Protein AF-0000000084328846 (afdb_homodimer)

InterPro domains:
  IPR002818 DJ-1/PfpI [PF01965] (3-171)
  IPR006287 Protein/nucleic acid deglycase DJ-1 [TIGR01383] (4-183)
  IPR029062 Class I glutamine amidotransferase-like [G3DSA:3.40.50.880] (1-189)
  IPR029062 Class I glutamine amidotransferase-like [SSF52317] (1-191)
  IPR050325 Protein/nucleic acid deglycase [PTHR48094] (2-183)

Foldseek 3Di:
DAEEEEEWEAQFAVLLRCLLQVLCVLLVYHYFYAYQYAPVDDVDQFHQYNVGDTHGGRYHDDLVQRACVNHQEYEFTDGPVTLVRQLQDVSNLVRVVRCVVVQGAYEYEASVCVSCVSSPHQAEEEEHAPVCCVVPVVRYVYDQPQWDDDRRYIYGYDSVSSNVSSLVVSCVRPNPVSSVVSPVVVDDDPPPPD/DAEEEEEWEAQFAVLLRCLLQVLCVLLVYHYFYAYQYDPVDDDDAFHQYNVGDTHGGRYHDDLVQRACVNHQEYEFTDGPVTLVRQLQDVSNLVRVVRCVVVQGAYEYEASVCVSCVSSPHQAEEEEHAPVCCVVPVVRYVYDQPQWDDDRRYIYGYDSVSSNVSSLVVSCVRPNPVSSVVSPVVVDDDPPPPD

Nearest PDB structures (foldseek):
  4ge3-assembly2_D  TM=9.129E-01  e=8.705E-23  Schizosaccharomyces pombe
  4qyt-assembly2_D  TM=9.129E-01  e=1.349E-22  Schizosaccharomyces pombe
  4ge0-assembly2_D  TM=9.080E-01  e=1.436E-22  Schizosaccharomyces pombe
  3sf8-assembly1_A  TM=9.195E-01  e=6.865E-22  Homo sapiens
  3cne-assembly2_C  TM=8.452E-01  e=3.252E-12  Bacteroides thetaiotaomicron VPI-5482

Structure (mmCIF, N/CA/C/O backbone):
data_AF-0000000084328846-model_v1
#
loop_
_entity.id
_entity.type
_entity.pdbx_description
1 polymer 'D-lactate dehydratase'
#
loop_
_atom_site.group_PDB
_atom_site.id
_atom_site.type_symbol
_atom_site.label_atom_id
_atom_site.label_alt_id
_atom_site.label_comp_id
_atom_site.label_asym_id
_atom_site.label_entity_id
_atom_site.label_seq_id
_atom_site.pdbx_PDB_ins_code
_atom_site.Cartn_x
_atom_site.Cartn_y
_atom_site.Cartn_z
_atom_site.occupancy
_atom_site.B_iso_or_equiv
_atom_site.auth_seq_id
_atom_site.auth_comp_id
_atom_site.auth_asym_id
_atom_site.auth_atom_id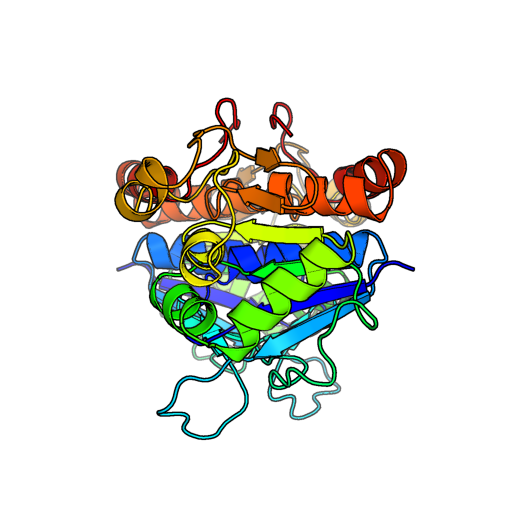
_atom_site.pdbx_PDB_model_num
ATOM 1 N N . MET A 1 1 ? 21.266 11.555 5.434 1 88.69 1 MET A N 1
ATOM 2 C CA . MET A 1 1 ? 20.141 11.07 4.641 1 88.69 1 MET A CA 1
ATOM 3 C C . MET A 1 1 ? 18.828 11.539 5.234 1 88.69 1 MET A C 1
ATOM 5 O O . MET A 1 1 ? 18.688 11.664 6.453 1 88.69 1 MET A O 1
ATOM 9 N N . PRO A 1 2 ? 17.859 11.992 4.453 1 97.94 2 PRO A N 1
ATOM 10 C CA . PRO A 1 2 ? 16.609 12.508 5.016 1 97.94 2 PRO A CA 1
ATOM 11 C C . PRO A 1 2 ? 15.867 11.461 5.844 1 97.94 2 PRO A C 1
ATOM 13 O O . PRO A 1 2 ? 16.094 10.266 5.688 1 97.94 2 PRO A O 1
ATOM 16 N N . SER A 1 3 ? 15.141 11.93 6.785 1 98.75 3 SER A N 1
ATOM 17 C CA . SER A 1 3 ? 14.383 11.055 7.672 1 98.75 3 SER A CA 1
ATOM 18 C C . SER A 1 3 ? 12.914 11.461 7.734 1 98.75 3 SER A C 1
ATOM 20 O O . SER A 1 3 ? 12.586 12.641 7.586 1 98.75 3 SER A O 1
ATOM 22 N N . ALA A 1 4 ? 12.078 10.445 7.891 1 98.88 4 ALA A N 1
ATOM 23 C CA . ALA A 1 4 ? 10.633 10.672 7.898 1 98.88 4 ALA A CA 1
ATOM 24 C C . ALA A 1 4 ? 9.984 9.992 9.102 1 98.88 4 ALA A C 1
ATOM 26 O O . ALA A 1 4 ? 10.336 8.875 9.461 1 98.88 4 ALA A O 1
ATOM 27 N N . LEU A 1 5 ? 9.148 10.688 9.773 1 98.88 5 LEU A N 1
ATOM 28 C CA . LEU A 1 5 ? 8.227 10.125 10.75 1 98.88 5 LEU A CA 1
ATOM 29 C C . LEU A 1 5 ? 6.828 9.984 10.164 1 98.88 5 LEU A C 1
ATOM 31 O O . LEU A 1 5 ? 6.246 10.969 9.695 1 98.88 5 LEU A O 1
ATOM 35 N N . ILE A 1 6 ? 6.324 8.812 10.078 1 98.88 6 ILE A N 1
ATOM 36 C CA . ILE A 1 6 ? 4.98 8.555 9.57 1 98.88 6 ILE A CA 1
ATOM 37 C C . ILE A 1 6 ? 4.082 8.086 10.711 1 98.88 6 ILE A C 1
ATOM 39 O O . ILE A 1 6 ? 4.336 7.043 11.32 1 98.88 6 ILE A O 1
ATOM 43 N N . LEU A 1 7 ? 3.051 8.844 11.031 1 98.44 7 LEU A N 1
ATOM 44 C CA . LEU A 1 7 ? 2.148 8.5 12.125 1 98.44 7 LEU A CA 1
ATOM 45 C C . LEU A 1 7 ? 1.168 7.414 11.703 1 98.44 7 LEU A C 1
ATOM 47 O O . LEU A 1 7 ? 0.847 7.293 10.516 1 98.44 7 LEU A O 1
ATOM 51 N N . ILE A 1 8 ? 0.746 6.641 12.641 1 97.62 8 ILE A N 1
ATOM 52 C CA . ILE A 1 8 ? -0.232 5.582 12.414 1 97.62 8 ILE A CA 1
ATOM 53 C C . ILE A 1 8 ? -1.095 5.406 13.664 1 97.62 8 ILE A C 1
ATOM 55 O O . ILE A 1 8 ? -0.62 5.59 14.789 1 97.62 8 ILE A O 1
ATOM 59 N N . ALA A 1 9 ? -2.332 5.152 13.477 1 95.69 9 ALA A N 1
ATOM 60 C CA . ALA A 1 9 ? -3.312 4.871 14.523 1 95.69 9 ALA A CA 1
ATOM 61 C C . ALA A 1 9 ? -4.293 3.791 14.078 1 95.69 9 ALA A C 1
ATOM 63 O O . ALA A 1 9 ? -4.301 3.391 12.914 1 95.69 9 ALA A O 1
ATOM 64 N N . ASP A 1 10 ? -5.027 3.27 15.047 1 94 10 ASP A N 1
ATOM 65 C CA . ASP A 1 10 ? -6.137 2.41 14.641 1 94 10 ASP A CA 1
ATOM 66 C C . ASP A 1 10 ? -7.07 3.137 13.68 1 94 10 ASP A C 1
ATOM 68 O O . ASP A 1 10 ? -7.449 4.285 13.914 1 94 10 ASP A O 1
ATOM 72 N N . GLY A 1 11 ? -7.348 2.479 12.555 1 96.25 11 GLY A N 1
ATOM 73 C CA . GLY A 1 11 ? -8.242 3.076 11.578 1 96.25 11 GLY A CA 1
ATOM 74 C C . GLY A 1 11 ? -7.516 3.822 10.477 1 96.25 11 GLY A C 1
ATOM 75 O O . GLY A 1 11 ? -8.148 4.371 9.57 1 96.25 11 GLY A O 1
ATOM 76 N N . THR A 1 12 ? -6.184 3.814 10.531 1 97.62 12 THR A N 1
ATOM 77 C CA . THR A 1 12 ? -5.391 4.426 9.477 1 97.62 12 THR A CA 1
ATOM 78 C C . THR A 1 12 ? -5.59 3.689 8.156 1 97.62 12 THR A C 1
ATOM 80 O O . THR A 1 12 ? -5.727 2.463 8.133 1 97.62 12 THR A O 1
ATOM 83 N N . GLU A 1 13 ? -5.723 4.488 7.078 1 98.5 13 GLU A N 1
ATOM 84 C CA . GLU A 1 13 ? -5.711 3.902 5.742 1 98.5 13 GLU A CA 1
ATOM 85 C C . GLU A 1 13 ? -4.383 3.199 5.461 1 98.5 13 GLU A C 1
ATOM 87 O O . GLU A 1 13 ? -3.367 3.854 5.227 1 98.5 13 GLU A O 1
ATOM 92 N N . GLU A 1 14 ? -4.391 1.876 5.363 1 97.31 14 GLU A N 1
ATOM 93 C CA . GLU A 1 14 ? -3.174 1.068 5.328 1 97.31 14 GLU A CA 1
ATOM 94 C C . GLU A 1 14 ? -2.334 1.386 4.098 1 97.31 14 GLU A C 1
ATOM 96 O O . GLU A 1 14 ? -1.109 1.503 4.188 1 97.31 14 GLU A O 1
ATOM 101 N N . MET A 1 15 ? -3.023 1.512 2.932 1 98.5 15 MET A N 1
ATOM 102 C CA . MET A 1 15 ? -2.217 1.641 1.723 1 98.5 15 MET A CA 1
ATOM 103 C C . MET A 1 15 ? -1.622 3.041 1.611 1 98.5 15 MET A C 1
ATOM 105 O O . MET A 1 15 ? -0.573 3.227 0.994 1 98.5 15 MET A O 1
ATOM 109 N N . GLU A 1 16 ? -2.266 4.055 2.225 1 98.88 16 GLU A N 1
ATOM 110 C CA . GLU A 1 16 ? -1.648 5.375 2.281 1 98.88 16 GLU A CA 1
ATOM 111 C C . GLU A 1 16 ? -0.386 5.359 3.139 1 98.88 16 GLU A C 1
ATOM 113 O O . GLU A 1 16 ? 0.629 5.953 2.77 1 98.88 16 GLU A O 1
ATOM 118 N N . PHE A 1 17 ? -0.488 4.672 4.258 1 98.81 17 PHE A N 1
ATOM 119 C CA . PHE A 1 17 ? 0.657 4.496 5.145 1 98.81 17 PHE A CA 1
ATOM 120 C C . PHE A 1 17 ? 1.763 3.709 4.449 1 98.81 17 PHE A C 1
ATOM 122 O O . PHE A 1 17 ? 2.904 4.168 4.375 1 98.81 17 PHE A O 1
ATOM 129 N N . THR A 1 18 ? 1.507 2.566 3.879 1 98.88 18 THR A N 1
ATOM 130 C CA . THR A 1 18 ? 2.5 1.636 3.355 1 98.88 18 THR A CA 1
ATOM 131 C C . THR A 1 18 ? 3.131 2.18 2.078 1 98.88 18 THR A C 1
ATOM 133 O O . THR A 1 18 ? 4.344 2.078 1.885 1 98.88 18 THR A O 1
ATOM 136 N N . ILE A 1 19 ? 2.311 2.752 1.147 1 98.88 19 ILE A N 1
ATOM 137 C CA . ILE A 1 19 ? 2.836 3.289 -0.102 1 98.88 19 ILE A CA 1
ATOM 138 C C . ILE A 1 19 ? 3.818 4.418 0.196 1 98.88 19 ILE A C 1
ATOM 140 O O . ILE A 1 19 ? 4.902 4.477 -0.388 1 98.88 19 ILE A O 1
ATOM 144 N N . THR A 1 20 ? 3.436 5.289 1.133 1 98.94 20 THR A N 1
ATOM 145 C CA . THR A 1 20 ? 4.305 6.406 1.479 1 98.94 20 THR A CA 1
ATOM 146 C C . THR A 1 20 ? 5.594 5.906 2.129 1 98.94 20 THR A C 1
ATOM 148 O O . THR A 1 20 ? 6.691 6.266 1.694 1 98.94 20 THR A O 1
ATOM 151 N N . TYR A 1 21 ? 5.453 5.043 3.123 1 98.88 21 TYR A N 1
ATOM 152 C CA . TYR A 1 21 ? 6.594 4.484 3.846 1 98.88 21 TYR A CA 1
ATOM 153 C C . TYR A 1 21 ? 7.543 3.764 2.896 1 98.88 21 TYR A C 1
ATOM 155 O O . TYR A 1 21 ? 8.742 4.059 2.863 1 98.88 21 TYR A O 1
ATOM 163 N N . ASP A 1 22 ? 7.031 2.875 2.09 1 98.62 22 ASP A N 1
ATOM 164 C CA . ASP A 1 22 ? 7.805 2.057 1.16 1 98.62 22 ASP A CA 1
ATOM 165 C C . ASP A 1 22 ? 8.547 2.928 0.15 1 98.62 22 ASP A C 1
ATOM 167 O O . ASP A 1 22 ? 9.734 2.705 -0.117 1 98.62 22 ASP A O 1
ATOM 171 N N . THR A 1 23 ? 7.82 3.871 -0.402 1 98.88 23 THR A N 1
ATOM 172 C CA . THR A 1 23 ? 8.398 4.719 -1.438 1 98.88 23 THR A CA 1
ATOM 173 C C . THR A 1 23 ? 9.547 5.555 -0.873 1 98.88 23 THR A C 1
ATOM 175 O O . THR A 1 23 ? 10.594 5.695 -1.51 1 98.88 23 THR A O 1
ATOM 178 N N . LEU A 1 24 ? 9.352 6.113 0.331 1 98.88 24 LEU A N 1
ATOM 179 C CA . LEU A 1 24 ? 10.406 6.891 0.972 1 98.88 24 LEU A CA 1
ATOM 180 C C . LEU A 1 24 ? 11.625 6.023 1.265 1 98.88 24 LEU A C 1
ATOM 182 O O . LEU A 1 24 ? 12.766 6.441 1.032 1 98.88 24 LEU A O 1
ATOM 186 N N . VAL A 1 25 ? 11.43 4.789 1.716 1 98.81 25 VAL A N 1
ATOM 187 C CA . VAL A 1 25 ? 12.531 3.867 2 1 98.81 25 VAL A CA 1
ATOM 188 C C . VAL A 1 25 ? 13.297 3.568 0.717 1 98.81 25 VAL A C 1
ATOM 190 O O . VAL A 1 25 ? 14.531 3.512 0.723 1 98.81 25 VAL A O 1
ATOM 193 N N . ARG A 1 26 ? 12.594 3.359 -0.404 1 98.5 26 ARG A N 1
ATOM 194 C CA . ARG A 1 26 ? 13.234 3.104 -1.689 1 98.5 26 ARG A CA 1
ATOM 195 C C . ARG A 1 26 ? 14.164 4.254 -2.08 1 98.5 26 ARG A C 1
ATOM 197 O O . ARG A 1 26 ? 15.156 4.047 -2.775 1 98.5 26 ARG A O 1
ATOM 204 N N . ALA A 1 27 ? 13.82 5.465 -1.6 1 98.69 27 ALA A N 1
ATOM 205 C CA . ALA A 1 27 ? 14.602 6.656 -1.937 1 98.69 27 ALA A CA 1
ATOM 206 C C . ALA A 1 27 ? 15.766 6.84 -0.969 1 98.69 27 ALA A C 1
ATOM 208 O O . ALA A 1 27 ? 16.516 7.816 -1.064 1 98.69 27 ALA A O 1
ATOM 209 N N . GLY A 1 28 ? 15.938 5.902 -0.001 1 98.44 28 GLY A N 1
ATOM 210 C CA . GLY A 1 28 ? 17.016 5.992 0.966 1 98.44 28 GLY A CA 1
ATOM 211 C C . GLY A 1 28 ? 16.672 6.832 2.178 1 98.44 28 GLY A C 1
ATOM 212 O O . GLY A 1 28 ? 17.547 7.168 2.982 1 98.44 28 GLY A O 1
ATOM 213 N N . VAL A 1 29 ? 15.414 7.273 2.287 1 98.81 29 VAL A N 1
ATOM 214 C CA . VAL A 1 29 ? 14.961 8.031 3.449 1 98.81 29 VAL A CA 1
ATOM 215 C C . VAL A 1 29 ? 14.812 7.098 4.648 1 98.81 29 VAL A C 1
ATOM 217 O O . VAL A 1 29 ? 14.242 6.012 4.535 1 98.81 29 VAL A O 1
ATOM 220 N N . THR A 1 30 ? 15.43 7.406 5.789 1 98.62 30 THR A N 1
ATOM 221 C CA . THR A 1 30 ? 15.203 6.652 7.02 1 98.62 30 THR A CA 1
ATOM 222 C C . THR A 1 30 ? 13.797 6.898 7.555 1 98.62 30 THR A C 1
ATOM 224 O O . THR A 1 30 ? 13.438 8.039 7.871 1 98.62 30 THR A O 1
ATOM 227 N N . CYS A 1 31 ? 13.023 5.828 7.641 1 98.69 31 CYS A N 1
ATOM 228 C CA . CYS A 1 31 ? 11.625 5.977 8.039 1 98.69 31 CYS A CA 1
ATOM 229 C C . CYS A 1 31 ? 11.375 5.34 9.398 1 98.69 31 CYS A C 1
ATOM 231 O O . CYS A 1 31 ? 11.969 4.309 9.727 1 98.69 31 CYS A O 1
ATOM 233 N N . GLN A 1 32 ? 10.555 5.977 10.156 1 98.19 32 GLN A N 1
ATOM 234 C CA . GLN A 1 32 ? 10.055 5.465 11.43 1 98.19 32 GLN A CA 1
ATOM 235 C C . GLN A 1 32 ? 8.555 5.703 11.57 1 98.19 32 GLN A C 1
ATOM 237 O O . GLN A 1 32 ? 8.07 6.809 11.305 1 98.19 32 GLN A O 1
ATOM 242 N N . SER A 1 33 ? 7.832 4.641 11.883 1 97.62 33 SER A N 1
ATOM 243 C CA . SER A 1 33 ? 6.41 4.801 12.172 1 97.62 33 SER A CA 1
ATOM 244 C C . SER A 1 33 ? 6.172 5 13.664 1 97.62 33 SER A C 1
ATOM 246 O O . SER A 1 33 ? 6.867 4.41 14.492 1 97.62 33 SER A O 1
ATOM 248 N N . ALA A 1 34 ? 5.277 5.832 14.016 1 96.5 34 ALA A N 1
ATOM 249 C CA . ALA A 1 34 ? 4.934 6.078 15.414 1 96.5 34 ALA A CA 1
ATOM 250 C C . ALA A 1 34 ? 3.43 5.934 15.641 1 96.5 34 ALA A C 1
ATOM 252 O O . ALA A 1 34 ? 2.627 6.57 14.953 1 96.5 34 ALA A O 1
ATOM 253 N N . PHE A 1 35 ? 3.023 5.137 16.562 1 95.94 35 PHE A N 1
ATOM 254 C CA . PHE A 1 35 ? 1.631 4.836 16.859 1 95.94 35 PHE A CA 1
ATOM 255 C C . PHE A 1 35 ? 1.028 5.902 17.766 1 95.94 35 PHE A C 1
ATOM 257 O O . PHE A 1 35 ? 1.533 6.148 18.859 1 95.94 35 PHE A O 1
ATOM 264 N N . VAL A 1 36 ? -0.023 6.547 17.281 1 94.56 36 VAL A N 1
ATOM 265 C CA . VAL A 1 36 ? -0.774 7.508 18.078 1 94.56 36 VAL A CA 1
ATOM 266 C C . VAL A 1 36 ? -1.996 6.828 18.703 1 94.56 36 VAL A C 1
ATOM 268 O O . VAL A 1 36 ? -2.852 6.309 17.969 1 94.56 36 VAL A O 1
ATOM 271 N N . HIS A 1 37 ? -2.047 6.762 19.984 1 88 37 HIS A N 1
ATOM 272 C CA . HIS A 1 37 ? -3.146 6.082 20.656 1 88 37 HIS A CA 1
ATOM 273 C C . HIS A 1 37 ? -4.246 7.07 21.047 1 88 37 HIS A C 1
ATOM 275 O O . HIS A 1 37 ? -3.992 8.273 21.172 1 88 37 HIS A O 1
ATOM 281 N N . ASP A 1 38 ? -5.426 6.453 21.078 1 76.69 38 ASP A N 1
ATOM 282 C CA . ASP A 1 38 ? -6.512 7.25 21.641 1 76.69 38 ASP A CA 1
ATOM 283 C C . ASP A 1 38 ? -6.609 7.07 23.156 1 76.69 38 ASP A C 1
ATOM 285 O O . ASP A 1 38 ? -5.766 6.41 23.75 1 76.69 38 ASP A O 1
ATOM 289 N N . ASP A 1 39 ? -7.395 7.863 23.766 1 66.38 39 ASP A N 1
ATOM 290 C CA . ASP A 1 39 ? -7.551 7.859 25.219 1 66.38 39 ASP A CA 1
ATOM 291 C C . ASP A 1 39 ? -7.855 6.453 25.734 1 66.38 39 ASP A C 1
ATOM 293 O O . ASP A 1 39 ? -7.672 6.168 26.922 1 66.38 39 ASP A O 1
ATOM 297 N N . GLU A 1 40 ? -8.414 5.605 24.938 1 60.12 40 GLU A N 1
ATOM 298 C CA . GLU A 1 40 ? -8.758 4.258 25.375 1 60.12 40 GLU A CA 1
ATOM 299 C C . GLU A 1 40 ? -7.633 3.273 25.062 1 60.12 40 GLU A C 1
ATOM 301 O O . GLU A 1 40 ? -7.852 2.061 25.031 1 60.12 40 GLU A O 1
ATOM 306 N N . PHE A 1 41 ? -6.426 3.789 25.391 1 57.81 41 PHE A N 1
ATOM 307 C CA . PHE A 1 41 ? -5.219 3.088 24.969 1 57.81 41 PHE A CA 1
ATOM 308 C C . PHE A 1 41 ? -5.254 1.631 25.406 1 57.81 41 PHE A C 1
ATOM 310 O O . PHE A 1 41 ? -5.453 1.341 26.594 1 57.81 41 PHE A O 1
ATOM 317 N N . VAL A 1 42 ? -5.676 0.756 24.672 1 48.66 42 VAL A N 1
ATOM 318 C CA . VAL A 1 42 ? -5.348 -0.622 25.016 1 48.66 42 VAL A CA 1
ATOM 319 C C . VAL A 1 42 ? -3.998 -1.001 24.422 1 48.66 42 VAL A C 1
ATOM 321 O O . VAL A 1 42 ? -3.639 -0.524 23.344 1 48.66 42 VAL A O 1
ATOM 324 N N . SER A 1 43 ? -3.025 -1.358 25.297 1 51.91 43 SER A N 1
ATOM 325 C CA . SER A 1 43 ? -1.667 -1.825 25.031 1 51.91 43 SER A CA 1
ATOM 326 C C . SER A 1 43 ? -1.558 -2.48 23.656 1 51.91 43 SER A C 1
ATOM 328 O O . SER A 1 43 ? -1.781 -3.684 23.516 1 51.91 43 SER A O 1
ATOM 330 N N . PRO A 1 44 ? -2.035 -1.836 22.609 1 53.59 44 PRO A N 1
ATOM 331 C CA . PRO A 1 44 ? -2.18 -2.621 21.375 1 53.59 44 PRO A CA 1
ATOM 332 C C . PRO A 1 44 ? -0.85 -2.85 20.656 1 53.59 44 PRO A C 1
ATOM 334 O O . PRO A 1 44 ? -0.015 -1.944 20.594 1 53.59 44 PRO A O 1
ATOM 337 N N . VAL A 1 45 ? -0.253 -4.027 20.531 1 67.44 45 VAL A N 1
ATOM 338 C CA . VAL A 1 45 ? 0.98 -4.352 19.812 1 67.44 45 VAL A CA 1
ATOM 339 C C . VAL A 1 45 ? 0.821 -4.031 18.328 1 67.44 45 VAL A C 1
ATOM 341 O O . VAL A 1 45 ? 1.806 -3.77 17.641 1 67.44 45 VAL A O 1
ATOM 344 N N . ALA A 1 46 ? -0.281 -3.756 17.688 1 89.44 46 ALA A N 1
ATOM 345 C CA . ALA A 1 46 ? -0.402 -3.521 16.25 1 89.44 46 ALA A CA 1
ATOM 346 C C . ALA A 1 46 ? -1.506 -2.512 15.945 1 89.44 46 ALA A C 1
ATOM 348 O O . ALA A 1 46 ? -2.52 -2.465 16.656 1 89.44 46 ALA A O 1
ATOM 349 N N . ALA A 1 47 ? -1.302 -1.573 15.086 1 91.88 47 ALA A N 1
ATOM 350 C CA . ALA A 1 47 ? -2.344 -0.705 14.547 1 91.88 47 ALA A CA 1
ATOM 351 C C . ALA A 1 47 ? -3.244 -1.467 13.578 1 91.88 47 ALA A C 1
ATOM 353 O O . ALA A 1 47 ? -2.775 -1.995 12.57 1 91.88 47 ALA A O 1
ATOM 354 N N . LYS A 1 48 ? -4.48 -1.576 13.945 1 93.06 48 LYS A N 1
ATOM 355 C CA . LYS A 1 48 ? -5.434 -2.158 13.008 1 93.06 48 LYS A CA 1
ATOM 356 C C . LYS A 1 48 ? -5.953 -1.11 12.023 1 93.06 48 LYS A C 1
ATOM 358 O O . LYS A 1 48 ? -6.68 -0.194 12.414 1 93.06 48 LYS A O 1
ATOM 363 N N . GLY A 1 49 ? -5.629 -1.263 10.727 1 95.12 49 GLY A N 1
ATOM 364 C CA . GLY A 1 49 ? -5.992 -0.302 9.695 1 95.12 49 GLY A CA 1
ATOM 365 C C . GLY A 1 49 ? -7.477 -0.294 9.383 1 95.12 49 GLY A C 1
ATOM 366 O O . GLY A 1 49 ? -8.234 -1.092 9.938 1 95.12 49 GLY A O 1
ATOM 367 N N . SER A 1 50 ? -7.832 0.622 8.531 1 93.81 50 SER A N 1
ATOM 368 C CA . SER A 1 50 ? -9.234 0.845 8.195 1 93.81 50 SER A CA 1
ATOM 369 C C . SER A 1 50 ? -9.812 -0.341 7.426 1 93.81 50 SER A C 1
ATOM 371 O O . SER A 1 50 ? -11.023 -0.538 7.402 1 93.81 50 SER A O 1
ATOM 373 N N . ARG A 1 51 ? -8.93 -1.195 6.809 1 95.12 51 ARG A N 1
ATOM 374 C CA . ARG A 1 51 ? -9.398 -2.361 6.066 1 95.12 51 ARG A CA 1
ATOM 375 C C . ARG A 1 51 ? -8.984 -3.654 6.762 1 95.12 51 ARG A C 1
ATOM 377 O O . ARG A 1 51 ? -9.078 -4.734 6.172 1 95.12 51 ARG A O 1
ATOM 384 N N . GLY A 1 52 ? -8.523 -3.535 7.945 1 94 52 GLY A N 1
ATOM 385 C CA . GLY A 1 52 ? -8.398 -4.707 8.797 1 94 52 GLY A CA 1
ATOM 386 C C . GLY A 1 52 ? -6.98 -5.223 8.898 1 94 52 GLY A C 1
ATOM 387 O O . GLY A 1 52 ? -6.691 -6.102 9.719 1 94 52 GLY A O 1
ATOM 388 N N . ILE A 1 53 ? -6.023 -4.746 8.102 1 95.94 53 ILE A N 1
ATOM 389 C CA . ILE A 1 53 ? -4.629 -5.16 8.195 1 95.94 53 ILE A CA 1
ATOM 390 C C . ILE A 1 53 ? -4.027 -4.66 9.508 1 95.94 53 ILE A C 1
ATOM 392 O O . ILE A 1 53 ? -4.266 -3.518 9.906 1 95.94 53 ILE A O 1
ATOM 396 N N . ARG A 1 54 ? -3.277 -5.496 10.242 1 95 54 ARG A N 1
ATOM 397 C CA . ARG A 1 54 ? -2.609 -5.129 11.484 1 95 54 ARG A CA 1
ATOM 398 C C . ARG A 1 54 ? -1.127 -4.859 11.25 1 95 54 ARG A C 1
ATOM 400 O O . ARG A 1 54 ? -0.4 -5.73 10.766 1 95 54 ARG A O 1
ATOM 407 N N . ILE A 1 55 ? -0.69 -3.629 11.539 1 96.06 55 ILE A N 1
ATOM 408 C CA . ILE A 1 55 ? 0.683 -3.188 11.32 1 96.06 55 ILE A CA 1
ATOM 409 C C . ILE A 1 55 ? 1.347 -2.887 12.664 1 96.06 55 ILE A C 1
ATOM 411 O O . ILE A 1 55 ? 0.783 -2.172 13.492 1 96.06 55 ILE A O 1
ATOM 415 N N . ILE A 1 56 ? 2.5 -3.459 12.867 1 94.12 56 ILE A N 1
ATOM 416 C CA . ILE A 1 56 ? 3.26 -3.145 14.07 1 94.12 56 ILE A CA 1
ATOM 417 C C . ILE A 1 56 ? 4.066 -1.866 13.859 1 94.12 56 ILE A C 1
ATOM 419 O O . ILE A 1 56 ? 5.008 -1.845 13.062 1 94.12 56 ILE A O 1
ATOM 423 N N . PRO A 1 57 ? 3.648 -0.82 14.555 1 94.5 57 PRO A N 1
ATOM 424 C CA . PRO A 1 57 ? 4.445 0.403 14.43 1 94.5 57 PRO A CA 1
ATOM 425 C C . PRO A 1 57 ? 5.852 0.25 15.008 1 94.5 57 PRO A C 1
ATOM 427 O O . PRO A 1 57 ? 6.09 -0.633 15.836 1 94.5 57 PRO A O 1
ATOM 430 N N . ASP A 1 58 ? 6.793 1.065 14.578 1 94.75 58 ASP A N 1
ATOM 431 C CA . ASP A 1 58 ? 8.164 1.009 15.078 1 94.75 58 ASP A CA 1
ATOM 432 C C . ASP A 1 58 ? 8.227 1.453 16.547 1 94.75 58 ASP A C 1
ATOM 434 O O . ASP A 1 58 ? 8.992 0.896 17.328 1 94.75 58 ASP A O 1
ATOM 438 N N . VAL A 1 59 ? 7.473 2.498 16.828 1 93.81 59 VAL A N 1
ATOM 439 C CA . VAL A 1 59 ? 7.488 3.057 18.188 1 93.81 59 VAL A CA 1
ATOM 440 C C . VAL A 1 59 ? 6.102 3.586 18.531 1 93.81 59 VAL A C 1
ATOM 442 O O . VAL A 1 59 ? 5.238 3.715 17.672 1 93.81 59 VAL A O 1
ATOM 445 N N . TYR A 1 60 ? 5.887 3.771 19.766 1 93 60 TYR A N 1
ATOM 446 C CA . TYR A 1 60 ? 4.766 4.59 20.203 1 93 60 TYR A CA 1
ATOM 447 C C . TYR A 1 60 ? 5.078 6.074 20.062 1 93 60 TYR A C 1
ATOM 449 O O . TYR A 1 60 ? 6.207 6.504 20.312 1 93 60 TYR A O 1
ATOM 457 N N . PHE A 1 61 ? 4.074 6.793 19.75 1 94.5 61 PHE A N 1
ATOM 458 C CA . PHE A 1 61 ? 4.27 8.227 19.562 1 94.5 61 PHE A CA 1
ATOM 459 C C . PHE A 1 61 ? 4.664 8.898 20.859 1 94.5 61 PHE A C 1
ATOM 461 O O . PHE A 1 61 ? 3.973 8.75 21.875 1 94.5 61 PHE A O 1
ATOM 468 N N . GLU A 1 62 ? 5.773 9.539 20.828 1 93.81 62 GLU A N 1
ATOM 469 C CA . GLU A 1 62 ? 6.285 10.383 21.906 1 93.81 62 GLU A CA 1
ATOM 470 C C . GLU A 1 62 ? 6.73 11.742 21.375 1 93.81 62 GLU A C 1
ATOM 472 O O . GLU A 1 62 ? 7.715 11.828 20.625 1 93.81 62 GLU A O 1
ATOM 477 N N . PRO A 1 63 ? 5.98 12.766 21.766 1 94.25 63 PRO A N 1
ATOM 478 C CA . PRO A 1 63 ? 6.262 14.078 21.188 1 94.25 63 PRO A CA 1
ATOM 479 C C . PRO A 1 63 ? 7.715 14.508 21.375 1 94.25 63 PRO A C 1
ATOM 481 O O . PRO A 1 63 ? 8.289 15.148 20.484 1 94.25 63 PRO A O 1
ATOM 484 N N . ASN A 1 64 ? 8.398 14.156 22.438 1 94.12 64 ASN A N 1
ATOM 485 C CA . ASN A 1 64 ? 9.727 14.648 22.797 1 94.12 64 ASN A CA 1
ATOM 486 C C . ASN A 1 64 ? 10.805 14.078 21.875 1 94.12 64 ASN A C 1
ATOM 488 O O . ASN A 1 64 ? 11.922 14.602 21.828 1 94.12 64 ASN A O 1
ATOM 492 N N . VAL A 1 65 ? 10.539 13.062 21.141 1 95.94 65 VAL A N 1
ATOM 493 C CA . VAL A 1 65 ? 11.555 12.445 20.281 1 95.94 65 VAL A CA 1
ATOM 494 C C . VAL A 1 65 ? 11.062 12.438 18.844 1 95.94 65 VAL A C 1
ATOM 496 O O . VAL A 1 65 ? 11.555 11.656 18.016 1 95.94 65 VAL A O 1
ATOM 499 N N . SER A 1 66 ? 10.031 13.211 18.531 1 97.38 66 SER A N 1
ATOM 500 C CA . SER A 1 66 ? 9.383 13.18 17.219 1 97.38 66 SER A CA 1
ATOM 501 C C . SER A 1 66 ? 9.516 14.523 16.5 1 97.38 66 SER A C 1
ATOM 503 O O . SER A 1 66 ? 8.914 14.727 15.453 1 97.38 66 SER A O 1
ATOM 505 N N . GLY A 1 67 ? 10.32 15.398 17.031 1 97.19 67 GLY A N 1
ATOM 506 C CA . GLY A 1 67 ? 10.367 16.781 16.562 1 97.19 67 GLY A CA 1
ATOM 507 C C . GLY A 1 67 ? 11.203 16.953 15.312 1 97.19 67 GLY A C 1
ATOM 508 O O . GLY A 1 67 ? 11.797 15.992 14.812 1 97.19 67 GLY A O 1
ATOM 509 N N . PRO A 1 68 ? 11.172 18.172 14.773 1 97.75 68 PRO A N 1
ATOM 510 C CA . PRO A 1 68 ? 11.883 18.5 13.539 1 97.75 68 PRO A CA 1
ATOM 511 C C . PRO A 1 68 ? 13.398 18.469 13.703 1 97.75 68 PRO A C 1
ATOM 513 O O . PRO A 1 68 ? 14.133 18.547 12.719 1 97.75 68 PRO A O 1
ATOM 516 N N . ASP A 1 69 ? 13.891 18.344 14.898 1 97.19 69 ASP A N 1
ATOM 517 C CA . ASP A 1 69 ? 15.312 18.141 15.125 1 97.19 69 ASP A CA 1
ATOM 518 C C . ASP A 1 69 ? 15.711 16.688 14.797 1 97.19 69 ASP A C 1
ATOM 520 O O . ASP A 1 69 ? 16.891 16.406 14.594 1 97.19 69 ASP A O 1
ATOM 524 N N . LYS A 1 70 ? 14.742 15.828 14.703 1 97.5 70 LYS A N 1
ATOM 525 C CA . LYS A 1 70 ? 15.008 14.406 14.516 1 97.5 70 LYS A CA 1
ATOM 526 C C . LYS A 1 70 ? 14.609 13.953 13.109 1 97.5 70 LYS A C 1
ATOM 528 O O . LYS A 1 70 ? 15.219 13.039 12.547 1 97.5 70 LYS A O 1
ATOM 533 N N . PHE A 1 71 ? 13.57 14.523 12.594 1 98.75 71 PHE A N 1
ATOM 534 C CA . PHE A 1 71 ? 13.047 14.094 11.305 1 98.75 71 PHE A CA 1
ATOM 535 C C . PHE A 1 71 ? 12.859 15.281 10.375 1 98.75 71 PHE A C 1
ATOM 537 O O . PHE A 1 71 ? 12.531 16.391 10.82 1 98.75 71 PHE A O 1
ATOM 544 N N . ASP A 1 72 ? 12.969 14.984 9.078 1 98.88 72 ASP A N 1
ATOM 545 C CA . ASP A 1 72 ? 12.883 16.031 8.062 1 98.88 72 ASP A CA 1
ATOM 546 C C . ASP A 1 72 ? 11.461 16.188 7.543 1 98.88 72 ASP A C 1
ATOM 548 O O . ASP A 1 72 ? 11.117 17.203 6.941 1 98.88 72 ASP A O 1
ATOM 552 N N . VAL A 1 73 ? 10.633 15.172 7.707 1 98.94 73 VAL A N 1
ATOM 553 C CA . VAL A 1 73 ? 9.25 15.242 7.258 1 98.94 73 VAL A CA 1
ATOM 554 C C . VAL A 1 73 ? 8.352 14.469 8.219 1 98.94 73 VAL A C 1
ATOM 556 O O . VAL A 1 73 ? 8.727 13.406 8.711 1 98.94 73 VAL A O 1
ATOM 559 N N . LEU A 1 74 ? 7.25 15.055 8.602 1 98.94 74 LEU A N 1
ATOM 560 C CA . LEU A 1 74 ? 6.145 14.43 9.328 1 98.94 74 LEU A CA 1
ATOM 561 C C . LEU A 1 74 ? 4.996 14.086 8.383 1 98.94 74 LEU A C 1
ATOM 563 O O . LEU A 1 74 ? 4.496 14.953 7.668 1 98.94 74 LEU A O 1
ATOM 567 N N . VAL A 1 75 ? 4.598 12.82 8.352 1 99 75 VAL A N 1
ATOM 568 C CA . VAL A 1 75 ? 3.543 12.398 7.438 1 99 75 VAL A CA 1
ATOM 569 C C . VAL A 1 75 ? 2.334 11.914 8.234 1 99 75 VAL A C 1
ATOM 571 O O . VAL A 1 75 ? 2.475 11.117 9.172 1 99 75 VAL A O 1
ATOM 574 N N . ILE A 1 76 ? 1.166 12.375 7.836 1 98.94 76 ILE A N 1
ATOM 575 C CA . ILE A 1 76 ? -0.097 12.039 8.484 1 98.94 76 ILE A CA 1
ATOM 576 C C . ILE A 1 76 ? -1.038 11.383 7.473 1 98.94 76 ILE A C 1
ATOM 578 O O . ILE A 1 76 ? -1.671 12.078 6.672 1 98.94 76 ILE A O 1
ATOM 582 N N . PRO A 1 77 ? -1.176 10.078 7.527 1 98.88 77 PRO A N 1
ATOM 583 C CA . PRO A 1 77 ? -2.08 9.375 6.613 1 98.88 77 PRO A CA 1
ATOM 584 C C . PRO A 1 77 ? -3.551 9.555 6.98 1 98.88 77 PRO A C 1
ATOM 586 O O . PRO A 1 77 ? -3.861 10.125 8.031 1 98.88 77 PRO A O 1
ATOM 589 N N . GLY A 1 78 ? -4.391 9.094 6.082 1 98.56 78 GLY A N 1
ATOM 590 C CA . GLY A 1 78 ? -5.828 9.211 6.285 1 98.56 78 GLY A CA 1
ATOM 591 C C . GLY A 1 78 ? -6.441 7.98 6.934 1 98.56 78 GLY A C 1
ATOM 592 O O . GLY A 1 78 ? -5.777 7.285 7.707 1 98.56 78 GLY A O 1
ATOM 593 N N . GLY A 1 79 ? -7.684 7.699 6.59 1 98.12 79 GLY A N 1
ATOM 594 C CA . GLY A 1 79 ? -8.57 6.84 7.355 1 98.12 79 GLY A CA 1
ATOM 595 C C . GLY A 1 79 ? -9.406 7.598 8.375 1 98.12 79 GLY A C 1
ATOM 596 O O . GLY A 1 79 ? -8.867 8.391 9.156 1 98.12 79 GLY A O 1
ATOM 597 N N . ALA A 1 80 ? -10.695 7.344 8.258 1 96 80 ALA A N 1
ATOM 598 C CA . ALA A 1 80 ? -11.602 8.188 9.039 1 96 80 ALA A CA 1
ATOM 599 C C . ALA A 1 80 ? -11.242 8.156 10.523 1 96 80 ALA A C 1
ATOM 601 O O . ALA A 1 80 ? -10.859 9.18 11.094 1 96 80 ALA A O 1
ATOM 602 N N . LYS A 1 81 ? -11.227 7.008 11.133 1 95.31 81 LYS A N 1
ATOM 603 C CA . LYS A 1 81 ? -10.984 6.879 12.57 1 95.31 81 LYS A CA 1
ATOM 604 C C . LYS A 1 81 ? -9.539 7.207 12.914 1 95.31 81 LYS A C 1
ATOM 606 O O . LYS A 1 81 ? -9.266 7.859 13.93 1 95.31 81 LYS A O 1
ATOM 611 N N . GLY A 1 82 ? -8.602 6.715 12.094 1 95.94 82 GLY A N 1
ATOM 612 C CA . GLY A 1 82 ? -7.195 7.02 12.32 1 95.94 82 GLY A CA 1
ATOM 613 C C . GLY A 1 82 ? -6.887 8.5 12.25 1 95.94 82 GLY A C 1
ATOM 614 O O . GLY A 1 82 ? -6.199 9.039 13.117 1 95.94 82 GLY A O 1
ATOM 615 N N . ALA A 1 83 ? -7.406 9.148 11.211 1 97.56 83 ALA A N 1
ATOM 616 C CA . ALA A 1 83 ? -7.203 10.586 11.031 1 97.56 83 ALA A CA 1
ATOM 617 C C . ALA A 1 83 ? -7.82 11.375 12.18 1 97.56 83 ALA A C 1
ATOM 619 O O . ALA A 1 83 ? -7.258 12.375 12.633 1 97.56 83 ALA A O 1
ATOM 620 N N . GLU A 1 84 ? -8.992 10.945 12.617 1 96.88 84 GLU A N 1
ATOM 621 C CA . GLU A 1 84 ? -9.641 11.586 13.75 1 96.88 84 GLU A CA 1
ATOM 622 C C . GLU A 1 84 ? -8.773 11.516 15 1 96.88 84 GLU A C 1
ATOM 624 O O . GLU A 1 84 ? -8.555 12.531 15.672 1 96.88 84 GLU A O 1
ATOM 629 N N . THR A 1 85 ? -8.266 10.305 15.297 1 95.81 85 THR A N 1
ATOM 630 C CA . THR A 1 85 ? -7.418 10.102 16.469 1 95.81 85 THR A CA 1
ATOM 631 C C . THR A 1 85 ? -6.168 10.969 16.375 1 95.81 85 THR A C 1
ATOM 633 O O . THR A 1 85 ? -5.816 11.656 17.344 1 95.81 85 THR A O 1
ATOM 636 N N . ILE A 1 86 ? -5.531 11.023 15.242 1 97.88 86 ILE A N 1
ATOM 637 C CA . ILE A 1 86 ? -4.266 11.719 15.062 1 97.88 86 ILE A CA 1
ATOM 638 C C . ILE A 1 86 ? -4.492 13.227 15.109 1 97.88 86 ILE A C 1
ATOM 640 O O . ILE A 1 86 ? -3.775 13.945 15.805 1 97.88 86 ILE A O 1
ATOM 644 N N . SER A 1 87 ? -5.531 13.719 14.406 1 98.25 87 SER A N 1
ATOM 645 C CA . SER A 1 87 ? -5.746 15.156 14.273 1 98.25 87 SER A CA 1
ATOM 646 C C . SER A 1 87 ? -6.219 15.766 15.594 1 98.25 87 SER A C 1
ATOM 648 O O . SER A 1 87 ? -6 16.953 15.844 1 98.25 87 SER A O 1
ATOM 650 N N . LYS A 1 88 ? -6.82 14.984 16.469 1 97.25 88 LYS A N 1
ATOM 651 C CA . LYS A 1 88 ? -7.363 15.5 17.734 1 97.25 88 LYS A CA 1
ATOM 652 C C . LYS A 1 88 ? -6.305 15.477 18.828 1 97.25 88 LYS A C 1
ATOM 654 O O . LYS A 1 88 ? -6.52 16.031 19.922 1 97.25 88 LYS A O 1
ATOM 659 N N . ASN A 1 89 ? -5.211 14.836 18.594 1 97 89 ASN A N 1
ATOM 660 C CA . ASN A 1 89 ? -4.141 14.75 19.578 1 97 89 ASN A CA 1
ATOM 661 C C . ASN A 1 89 ? -3.389 16.062 19.703 1 97 89 ASN A C 1
ATOM 663 O O . ASN A 1 89 ? -2.736 16.516 18.766 1 97 89 ASN A O 1
ATOM 667 N N . PRO A 1 90 ? -3.43 16.703 20.875 1 97.19 90 PRO A N 1
ATOM 668 C CA . PRO A 1 90 ? -2.811 18.016 21.016 1 97.19 90 PRO A CA 1
ATOM 669 C C . PRO A 1 90 ? -1.301 17.984 20.781 1 97.19 90 PRO A C 1
ATOM 671 O O . PRO A 1 90 ? -0.729 18.969 20.281 1 97.19 90 PRO A O 1
ATOM 674 N N . ALA A 1 91 ? -0.687 16.922 21.172 1 97.38 91 ALA A N 1
ATOM 675 C CA . ALA A 1 91 ? 0.754 16.812 20.953 1 97.38 91 ALA A CA 1
ATOM 676 C C . ALA A 1 91 ? 1.082 16.766 19.469 1 97.38 91 ALA A C 1
ATOM 678 O O . ALA A 1 91 ? 2.094 17.312 19.031 1 97.38 91 ALA A O 1
ATOM 679 N N . VAL A 1 92 ? 0.242 16.109 18.672 1 98.56 92 VAL A N 1
ATOM 680 C CA . VAL A 1 92 ? 0.437 16.062 17.219 1 98.56 92 VAL A CA 1
ATOM 681 C C . VAL A 1 92 ? 0.226 17.453 16.625 1 98.56 92 VAL A C 1
ATOM 683 O O . VAL A 1 92 ? 0.99 17.891 15.758 1 98.56 92 VAL A O 1
ATOM 686 N N . GLN A 1 93 ? -0.799 18.156 17.094 1 98.69 93 GLN A N 1
ATOM 687 C CA . GLN A 1 93 ? -1.07 19.516 16.625 1 98.69 93 GLN A CA 1
ATOM 688 C C . GLN A 1 93 ? 0.131 20.438 16.844 1 98.69 93 GLN A C 1
ATOM 690 O O . GLN A 1 93 ? 0.537 21.156 15.945 1 98.69 93 GLN A O 1
ATOM 695 N N . ALA A 1 94 ? 0.69 20.344 18.031 1 98.5 94 ALA A N 1
ATOM 696 C CA . ALA A 1 94 ? 1.86 21.156 18.359 1 98.5 94 ALA A CA 1
ATOM 697 C C . ALA A 1 94 ? 3.053 20.781 17.5 1 98.5 94 ALA A C 1
ATOM 699 O O . ALA A 1 94 ? 3.816 21.641 17.062 1 98.5 94 ALA A O 1
ATOM 700 N N . LEU A 1 95 ? 3.227 19.5 17.297 1 98.56 95 LEU A N 1
ATOM 701 C CA . LEU A 1 95 ? 4.328 18.984 16.484 1 98.56 95 LEU A CA 1
ATOM 702 C C . LEU A 1 95 ? 4.246 19.5 15.055 1 98.56 95 LEU A C 1
ATOM 704 O O . LEU A 1 95 ? 5.262 19.875 14.461 1 98.56 95 LEU A O 1
ATOM 708 N N . ILE A 1 96 ? 3.021 19.516 14.445 1 98.88 96 ILE A N 1
ATOM 709 C CA . ILE A 1 96 ? 2.801 20.016 13.086 1 98.88 96 ILE A CA 1
ATOM 710 C C . ILE A 1 96 ? 3.285 21.469 12.984 1 98.88 96 ILE A C 1
ATOM 712 O O . ILE A 1 96 ? 4.035 21.812 12.07 1 98.88 96 ILE A O 1
ATOM 716 N N . ARG A 1 97 ? 2.895 22.266 13.93 1 98.75 97 ARG A N 1
ATOM 717 C CA . ARG A 1 97 ? 3.309 23.672 13.938 1 98.75 97 ARG A CA 1
ATOM 718 C C . ARG A 1 97 ? 4.824 23.797 14.062 1 98.75 97 ARG A C 1
ATOM 720 O O . ARG A 1 97 ? 5.441 24.641 13.414 1 98.75 97 ARG A O 1
ATOM 727 N N . GLU A 1 98 ? 5.367 22.969 14.922 1 98.69 98 GLU A N 1
ATOM 728 C CA . GLU A 1 98 ? 6.812 23 15.141 1 98.69 98 GLU A CA 1
ATOM 729 C C . GLU A 1 98 ? 7.574 22.656 13.867 1 98.69 98 GLU A C 1
ATOM 731 O O . GLU A 1 98 ? 8.555 23.312 13.523 1 98.69 98 GLU A O 1
ATOM 736 N N . TYR A 1 99 ? 7.164 21.594 13.148 1 98.88 99 TYR A N 1
ATOM 737 C CA . TYR A 1 99 ? 7.805 21.219 11.891 1 98.88 99 TYR A CA 1
ATOM 738 C C . TYR A 1 99 ? 7.781 22.391 10.906 1 98.88 99 TYR A C 1
ATOM 740 O O . TYR A 1 99 ? 8.812 22.75 10.336 1 98.88 99 TYR A O 1
ATOM 748 N N . LEU A 1 100 ? 6.621 22.969 10.734 1 98.75 100 LEU A N 1
ATOM 749 C CA . LEU A 1 100 ? 6.453 24.016 9.742 1 98.75 100 LEU A CA 1
ATOM 750 C C . LEU A 1 100 ? 7.234 25.266 10.141 1 98.75 100 LEU A C 1
ATOM 752 O O . LEU A 1 100 ? 7.816 25.938 9.281 1 98.75 100 LEU A O 1
ATOM 756 N N . SER A 1 101 ? 7.266 25.562 11.43 1 98.38 101 SER A N 1
ATOM 757 C CA . SER A 1 101 ? 7.996 26.734 11.906 1 98.38 101 SER A CA 1
ATOM 758 C C . SER A 1 101 ? 9.5 26.578 11.68 1 98.38 101 SER A C 1
ATOM 760 O O . SER A 1 101 ? 10.211 27.578 11.523 1 98.38 101 SER A O 1
ATOM 762 N N . LYS A 1 102 ? 9.9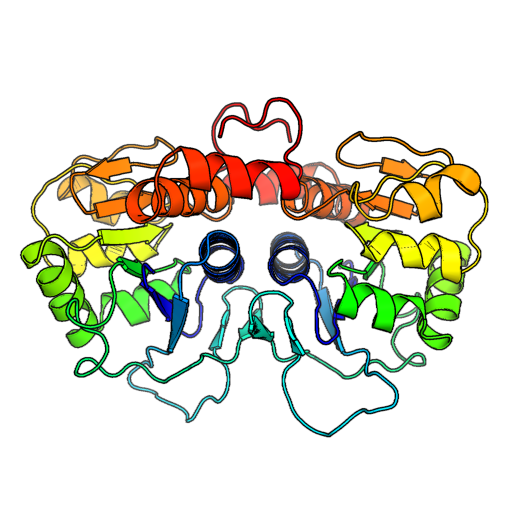84 25.359 11.68 1 98.38 102 LYS A N 1
ATOM 763 C CA . LYS A 1 102 ? 11.398 25.078 11.453 1 98.38 102 LYS A CA 1
ATOM 764 C C . LYS A 1 102 ? 11.672 24.766 9.984 1 98.38 102 LYS A C 1
ATOM 766 O O . LYS A 1 102 ? 12.727 24.234 9.648 1 98.38 102 LYS A O 1
ATOM 771 N N . GLU A 1 103 ? 10.68 24.969 9.141 1 98.25 103 GLU A N 1
ATOM 772 C CA . GLU A 1 103 ? 10.766 24.844 7.691 1 98.25 103 GLU A CA 1
ATOM 773 C C . GLU A 1 103 ? 10.992 23.391 7.277 1 98.25 103 GLU A C 1
ATOM 775 O O . GLU A 1 103 ? 11.711 23.125 6.312 1 98.25 103 GLU A O 1
ATOM 780 N N . LYS A 1 104 ? 10.562 22.484 8.102 1 98.75 104 LYS A N 1
ATOM 781 C CA . LYS A 1 104 ? 10.508 21.078 7.742 1 98.75 104 LYS A CA 1
ATOM 782 C C . LYS A 1 104 ? 9.203 20.734 7.035 1 98.75 104 LYS A C 1
ATOM 784 O O . LYS A 1 104 ? 8.25 21.516 7.074 1 98.75 104 LYS A O 1
ATOM 789 N N . LEU A 1 105 ? 9.18 19.609 6.352 1 98.94 105 LEU A N 1
ATOM 790 C CA . LEU A 1 105 ? 8.016 19.234 5.555 1 98.94 105 LEU A CA 1
ATOM 791 C C . LEU A 1 105 ? 6.953 18.562 6.426 1 98.94 105 LEU A C 1
ATOM 793 O O . LEU A 1 105 ? 7.285 17.859 7.375 1 98.94 105 LEU A O 1
ATOM 797 N N . VAL A 1 106 ? 5.746 18.828 6.09 1 98.94 106 VAL A N 1
ATOM 798 C CA . VAL A 1 106 ? 4.605 18.094 6.629 1 98.94 106 VAL A CA 1
ATOM 799 C C . VAL A 1 106 ? 3.73 17.578 5.488 1 98.94 106 VAL A C 1
ATOM 801 O O . VAL A 1 106 ? 3.281 18.359 4.645 1 98.94 106 VAL A O 1
ATOM 804 N N . GLY A 1 107 ? 3.559 16.281 5.426 1 98.94 107 GLY A N 1
ATOM 805 C CA . GLY A 1 107 ? 2.678 15.648 4.453 1 98.94 107 GLY A CA 1
ATOM 806 C C . GLY A 1 107 ? 1.387 15.133 5.062 1 98.94 107 GLY A C 1
ATOM 807 O O . GLY A 1 107 ? 1.402 14.5 6.121 1 98.94 107 GLY A O 1
ATOM 808 N N . MET A 1 108 ? 0.267 15.453 4.453 1 98.94 108 MET A N 1
ATOM 809 C CA . MET A 1 108 ? -1.05 14.961 4.855 1 98.94 108 MET A CA 1
ATOM 810 C C . MET A 1 108 ? -1.808 14.398 3.66 1 98.94 108 MET A C 1
ATOM 812 O O . MET A 1 108 ? -1.806 14.992 2.58 1 98.94 108 MET A O 1
ATOM 816 N N . ILE A 1 109 ? -2.43 13.266 3.828 1 98.94 109 ILE A N 1
ATOM 817 C CA . ILE A 1 109 ? -3.162 12.68 2.711 1 98.94 109 ILE A CA 1
ATOM 818 C C . ILE A 1 109 ? -4.551 12.242 3.176 1 98.94 109 ILE A C 1
ATOM 820 O O . ILE A 1 109 ? -4.711 11.742 4.293 1 98.94 109 ILE A O 1
ATOM 824 N N . CYS A 1 110 ? -5.617 12.422 2.252 1 98.81 110 CYS A N 1
ATOM 825 C CA . CYS A 1 110 ? -6.977 11.961 2.512 1 98.81 110 CYS A CA 1
ATOM 826 C C . CYS A 1 110 ? -7.574 12.68 3.719 1 98.81 110 CYS A C 1
ATOM 828 O O . CYS A 1 110 ? -7.562 13.906 3.781 1 98.81 110 CYS A O 1
ATOM 830 N N . ALA A 1 111 ? -8.18 12 4.633 1 98.81 111 ALA A N 1
ATOM 831 C CA . ALA A 1 111 ? -8.766 12.602 5.832 1 98.81 111 ALA A CA 1
ATOM 832 C C . ALA A 1 111 ? -7.676 13.078 6.789 1 98.81 111 ALA A C 1
ATOM 834 O O . ALA A 1 111 ? -7.953 13.844 7.719 1 98.81 111 ALA A O 1
ATOM 835 N N . GLY A 1 112 ? -6.414 12.688 6.52 1 98.88 112 GLY A N 1
ATOM 836 C CA . GLY A 1 112 ? -5.309 13.188 7.32 1 98.88 112 GLY A CA 1
ATOM 837 C C . GLY A 1 112 ? -5.16 14.695 7.266 1 98.88 112 GLY A C 1
ATOM 838 O O . GLY A 1 112 ? -4.602 15.305 8.18 1 98.88 112 GLY A O 1
ATOM 839 N N . SER A 1 113 ? -5.66 15.336 6.258 1 98.88 113 SER A N 1
ATOM 840 C CA . SER A 1 113 ? -5.559 16.766 6.039 1 98.88 113 SER A CA 1
ATOM 841 C C . SER A 1 113 ? -6.355 17.547 7.082 1 98.88 113 SER A C 1
ATOM 843 O O . SER A 1 113 ? -6.152 18.75 7.258 1 98.88 113 SER A O 1
ATOM 845 N N . ILE A 1 114 ? -7.27 16.859 7.797 1 98.81 114 ILE A N 1
ATOM 846 C CA . ILE A 1 114 ? -8.023 17.5 8.875 1 98.81 114 ILE A CA 1
ATOM 847 C C . ILE A 1 114 ? -7.055 18.031 9.93 1 98.81 114 ILE A C 1
ATOM 849 O O . ILE A 1 114 ? -7.34 19.047 10.586 1 98.81 114 ILE A O 1
ATOM 853 N N . ALA A 1 115 ? -5.867 17.391 9.977 1 98.88 115 ALA A N 1
ATOM 854 C CA . ALA A 1 115 ? -4.859 17.797 10.953 1 98.88 115 ALA A CA 1
ATOM 855 C C . ALA A 1 115 ? -4.406 19.234 10.703 1 98.88 115 ALA A C 1
ATOM 857 O O . ALA A 1 115 ? -3.984 19.922 11.633 1 98.88 115 ALA A O 1
ATOM 858 N N . ALA A 1 116 ? -4.469 19.703 9.438 1 98.94 116 ALA A N 1
ATOM 859 C CA . ALA A 1 116 ? -4.148 21.109 9.141 1 98.94 116 ALA A CA 1
ATOM 860 C C . ALA A 1 116 ? -5.094 22.047 9.875 1 98.94 116 ALA A C 1
ATOM 862 O O . ALA A 1 116 ? -4.668 23.078 10.414 1 98.94 116 ALA A O 1
ATOM 863 N N . LEU A 1 117 ? -6.359 21.656 9.867 1 98.88 117 LEU A N 1
ATOM 864 C CA . LEU A 1 117 ? -7.391 22.469 10.508 1 98.88 117 LEU A CA 1
ATOM 865 C C . LEU A 1 117 ? -7.223 22.469 12.023 1 98.88 117 LEU A C 1
ATOM 867 O O . LEU A 1 117 ? -7.191 23.531 12.648 1 98.88 117 LEU A O 1
ATOM 871 N N . THR A 1 118 ? -7.078 21.281 12.648 1 98.75 118 THR A N 1
ATOM 872 C CA . THR A 1 118 ? -7.047 21.172 14.102 1 98.75 118 THR A CA 1
ATOM 873 C C . THR A 1 118 ? -5.746 21.75 14.664 1 98.75 118 THR A C 1
ATOM 875 O O . THR A 1 118 ? -5.707 22.203 15.812 1 98.75 118 THR A O 1
ATOM 878 N N . ALA A 1 119 ? -4.688 21.766 13.82 1 98.75 119 ALA A N 1
ATOM 879 C CA . ALA A 1 119 ? -3.42 22.359 14.234 1 98.75 119 ALA A CA 1
ATOM 880 C C . ALA A 1 119 ? -3.471 23.891 14.125 1 98.75 119 ALA A C 1
ATOM 882 O O . ALA A 1 119 ? -2.549 24.578 14.562 1 98.75 119 ALA A O 1
ATOM 883 N N . GLY A 1 120 ? -4.512 24.391 13.5 1 98.75 120 GLY A N 1
ATOM 884 C CA . GLY A 1 120 ? -4.676 25.844 13.391 1 98.75 120 GLY A CA 1
ATOM 885 C C . GLY A 1 120 ? -3.775 26.469 12.352 1 98.75 120 GLY A C 1
ATOM 886 O O . GLY A 1 120 ? -3.275 27.578 12.539 1 98.75 120 GLY A O 1
ATOM 887 N N . LEU A 1 121 ? -3.551 25.781 11.273 1 98.81 121 LEU A N 1
ATOM 888 C CA . LEU A 1 121 ? -2.678 26.328 10.25 1 98.81 121 LEU A CA 1
ATOM 889 C C . LEU A 1 121 ? -3.346 27.516 9.539 1 98.81 121 LEU A C 1
ATOM 891 O O . LEU A 1 121 ? -4.574 27.547 9.414 1 98.81 121 LEU A O 1
ATOM 895 N N . PRO A 1 122 ? -2.543 28.438 9.047 1 98.38 122 PRO A N 1
ATOM 896 C CA . PRO A 1 122 ? -3.113 29.562 8.312 1 98.38 122 PRO A CA 1
ATOM 897 C C . PRO A 1 122 ? -3.721 29.156 6.977 1 98.38 122 PRO A C 1
ATOM 899 O O . PRO A 1 122 ? -3.367 28.109 6.426 1 98.38 122 PRO A O 1
ATOM 902 N N . LYS A 1 123 ? -4.648 30.016 6.5 1 98.69 123 LYS A N 1
ATOM 903 C CA . LYS A 1 123 ? -5.258 29.781 5.195 1 98.69 123 LYS A CA 1
ATOM 904 C C . LYS A 1 123 ? -4.195 29.688 4.102 1 98.69 123 LYS A C 1
ATOM 906 O O . LYS A 1 123 ? -3.371 30.578 3.943 1 98.69 123 LYS A O 1
ATOM 911 N N . GLN A 1 124 ? -4.156 28.672 3.393 1 98.75 124 GLN A N 1
ATOM 912 C CA . GLN A 1 124 ? -3.244 28.344 2.301 1 98.75 124 GLN A CA 1
ATOM 913 C C . GLN A 1 124 ? -3.805 27.219 1.432 1 98.75 124 GLN A C 1
ATOM 915 O O . GLN A 1 124 ? -4.816 26.609 1.776 1 98.75 124 GLN A O 1
ATOM 920 N N . ALA A 1 125 ? -3.172 26.938 0.369 1 98.94 125 ALA A N 1
ATOM 921 C CA . ALA A 1 125 ? -3.645 25.906 -0.551 1 98.94 125 ALA A CA 1
ATOM 922 C C . ALA A 1 125 ? -3.518 24.516 0.07 1 98.94 125 ALA A C 1
ATOM 924 O O . ALA A 1 125 ? -2.527 24.219 0.743 1 98.94 125 ALA A O 1
ATOM 925 N N . LEU A 1 126 ? -4.52 23.672 -0.031 1 98.81 126 LEU A N 1
ATOM 926 C CA . LEU A 1 126 ? -4.43 22.266 0.328 1 98.81 126 LEU A CA 1
ATOM 927 C C . LEU A 1 126 ? -5.484 21.453 -0.411 1 98.81 126 LEU A C 1
ATOM 929 O O . LEU A 1 126 ? -6.355 22.016 -1.08 1 98.81 126 LEU A O 1
ATOM 933 N N . THR A 1 127 ? -5.355 20.203 -0.487 1 98.94 127 THR A N 1
ATOM 934 C CA . THR A 1 127 ? -6.348 19.25 -0.981 1 98.94 127 THR A CA 1
ATOM 935 C C . THR A 1 127 ? -6.594 18.141 0.039 1 98.94 127 THR A C 1
ATOM 937 O O . THR A 1 127 ? -5.957 18.125 1.096 1 98.94 127 THR A O 1
ATOM 940 N N . SER A 1 128 ? -7.574 17.359 -0.124 1 98.88 128 SER A N 1
ATOM 941 C CA . SER A 1 128 ? -7.977 16.281 0.766 1 98.88 128 SER A CA 1
ATOM 942 C C . SER A 1 128 ? -8.898 15.289 0.055 1 98.88 128 SER A C 1
ATOM 944 O O . SER A 1 128 ? -9.258 15.5 -1.105 1 98.88 128 SER A O 1
ATOM 946 N N . HIS A 1 129 ? -9.156 14.258 0.709 1 98.81 129 HIS A N 1
ATOM 947 C CA . HIS A 1 129 ? -10.258 13.422 0.237 1 98.81 129 HIS A CA 1
ATOM 948 C C . HIS A 1 129 ? -11.555 14.219 0.17 1 98.81 129 HIS A C 1
ATOM 950 O O . HIS A 1 129 ? -11.812 15.078 1.02 1 98.81 129 HIS A O 1
ATOM 956 N N . PRO A 1 130 ? -12.461 13.867 -0.775 1 98.56 130 PRO A N 1
ATOM 957 C CA . PRO A 1 130 ? -13.727 14.602 -0.89 1 98.56 130 PRO A CA 1
ATOM 958 C C . PRO A 1 130 ? -14.578 14.516 0.378 1 98.56 130 PRO A C 1
ATOM 960 O O . PRO A 1 130 ? -15.336 15.438 0.683 1 98.56 130 PRO A O 1
ATOM 963 N N . SER A 1 131 ? -14.461 13.484 1.146 1 98.12 131 SER A N 1
ATOM 964 C CA . SER A 1 131 ? -15.305 13.242 2.305 1 98.12 131 SER A CA 1
ATOM 965 C C . SER A 1 131 ? -15.055 14.266 3.402 1 98.12 131 SER A C 1
ATOM 967 O O . SER A 1 131 ? -15.875 14.438 4.309 1 98.12 131 SER A O 1
ATOM 969 N N . VAL A 1 132 ? -13.938 14.969 3.371 1 98.62 132 VAL A N 1
ATOM 970 C CA . VAL A 1 132 ? -13.664 15.938 4.422 1 98.62 132 VAL A CA 1
ATOM 971 C C . VAL A 1 132 ? -13.508 17.328 3.814 1 98.62 132 VAL A C 1
ATOM 973 O O . VAL A 1 132 ? -13.016 18.25 4.473 1 98.62 132 VAL A O 1
ATOM 976 N N . LYS A 1 133 ? -13.844 17.469 2.574 1 98.75 133 LYS A N 1
ATOM 977 C CA . LYS A 1 133 ? -13.766 18.75 1.888 1 98.75 133 LYS A CA 1
ATOM 978 C C . LYS A 1 133 ? -14.555 19.828 2.637 1 98.75 133 LYS A C 1
ATOM 980 O O . LYS A 1 133 ? -14.055 20.938 2.85 1 98.75 133 LYS A O 1
ATOM 985 N N . ALA A 1 134 ? -15.742 19.484 3.043 1 98.56 134 ALA A N 1
ATOM 986 C CA . ALA A 1 134 ? -16.641 20.453 3.662 1 98.56 134 ALA A CA 1
ATOM 987 C C . ALA A 1 134 ? -16.047 21.016 4.953 1 98.56 134 ALA A C 1
ATOM 989 O O . ALA A 1 134 ? -16.297 22.156 5.309 1 98.56 134 ALA A O 1
ATOM 990 N N . GLN A 1 135 ? -15.227 20.234 5.598 1 98.38 135 GLN A N 1
ATOM 991 C CA . GLN A 1 135 ? -14.609 20.656 6.852 1 98.38 135 GLN A CA 1
ATOM 992 C C . GLN A 1 135 ? -13.445 21.609 6.594 1 98.38 135 GLN A C 1
ATOM 994 O O . GLN A 1 135 ? -13.047 22.375 7.484 1 98.38 135 GLN A O 1
ATOM 999 N N . LEU A 1 136 ? -12.898 21.594 5.391 1 98.75 136 LEU A N 1
ATOM 1000 C CA . LEU A 1 136 ? -11.625 22.266 5.16 1 98.75 136 LEU A CA 1
ATOM 1001 C C . LEU A 1 136 ? -11.789 23.469 4.246 1 98.75 136 LEU A C 1
ATOM 1003 O O . LEU A 1 136 ? -11.016 24.422 4.316 1 98.75 136 LEU A O 1
ATOM 1007 N N . GLU A 1 137 ? -12.781 23.438 3.379 1 98.44 137 GLU A N 1
ATOM 1008 C CA . GLU A 1 137 ? -12.836 24.359 2.24 1 98.44 137 GLU A CA 1
ATOM 1009 C C . GLU A 1 137 ? -13.125 25.781 2.691 1 98.44 137 GLU A C 1
ATOM 1011 O O . GLU A 1 137 ? -12.867 26.734 1.952 1 98.44 137 GLU A O 1
ATOM 1016 N N . SER A 1 138 ? -13.672 26.031 3.902 1 98.25 138 SER A N 1
ATOM 1017 C CA . SER A 1 138 ? -13.922 27.375 4.395 1 98.25 138 SER A CA 1
ATOM 1018 C C . SER A 1 138 ? -12.641 28 4.945 1 98.25 138 SER A C 1
ATOM 1020 O O . SER A 1 138 ? -12.461 29.219 4.871 1 98.25 138 SER A O 1
ATOM 1022 N N . ASP A 1 139 ? -11.719 27.203 5.441 1 98.56 139 ASP A N 1
ATOM 1023 C CA . ASP A 1 139 ? -10.562 27.703 6.176 1 98.56 139 ASP A CA 1
ATOM 1024 C C . ASP A 1 139 ? -9.312 27.703 5.301 1 98.56 139 ASP A C 1
ATOM 1026 O O . ASP A 1 139 ? -8.312 28.344 5.633 1 98.56 139 ASP A O 1
ATOM 1030 N N . PHE A 1 140 ? -9.383 27.016 4.191 1 98.88 140 PHE A N 1
ATOM 1031 C CA . PHE A 1 140 ? -8.227 26.875 3.311 1 98.88 140 PHE A CA 1
ATOM 1032 C C . PHE A 1 140 ? -8.617 27.156 1.862 1 98.88 140 PHE A C 1
ATOM 1034 O O . PHE A 1 140 ? -9.797 27.266 1.54 1 98.88 140 PHE A O 1
ATOM 1041 N N . ILE A 1 141 ? -7.57 27.391 0.942 1 98.88 141 ILE A N 1
ATOM 1042 C CA . ILE A 1 141 ? -7.762 27.453 -0.502 1 98.88 141 ILE A CA 1
ATOM 1043 C C . ILE A 1 141 ? -7.809 26.047 -1.077 1 98.88 141 ILE A C 1
ATOM 1045 O O . ILE A 1 141 ? -6.766 25.453 -1.356 1 98.88 141 ILE A O 1
ATOM 1049 N N . TYR A 1 142 ? -8.961 25.594 -1.227 1 98.81 142 TYR A N 1
ATOM 1050 C CA . TYR A 1 142 ? -9.172 24.172 -1.5 1 98.81 142 TYR A CA 1
ATOM 1051 C C . TYR A 1 142 ? -8.969 23.875 -2.979 1 98.81 142 TYR A C 1
ATOM 1053 O O . TYR A 1 142 ? -9.398 24.641 -3.844 1 98.81 142 TYR A O 1
ATOM 1061 N N . SER A 1 143 ? -8.258 22.875 -3.271 1 98.69 143 SER A N 1
ATOM 1062 C CA . SER A 1 143 ? -7.98 22.391 -4.621 1 98.69 143 SER A CA 1
ATOM 1063 C C . SER A 1 143 ? -8.312 20.906 -4.762 1 98.69 143 SER A C 1
ATOM 1065 O O . SER A 1 143 ? -8.336 20.188 -3.77 1 98.69 143 SER A O 1
ATOM 1067 N N . GLU A 1 144 ? -8.602 20.453 -5.918 1 98.25 144 GLU A N 1
ATOM 1068 C CA . GLU A 1 144 ? -8.906 19.031 -6.125 1 98.25 144 GLU A CA 1
ATOM 1069 C C . GLU A 1 144 ? -7.844 18.359 -6.988 1 98.25 144 GLU A C 1
ATOM 1071 O O . GLU A 1 144 ? -8.055 17.266 -7.496 1 98.25 144 GLU A O 1
ATOM 1076 N N . VAL A 1 145 ? -6.715 19.094 -7.188 1 98.5 145 VAL A N 1
ATOM 1077 C CA . VAL A 1 145 ? -5.625 18.438 -7.91 1 98.5 145 VAL A CA 1
ATOM 1078 C C . VAL A 1 145 ? -5.004 17.344 -7.039 1 98.5 145 VAL A C 1
ATOM 1080 O O . VAL A 1 145 ? -5.117 17.391 -5.812 1 98.5 145 VAL A O 1
ATOM 1083 N N . PRO A 1 146 ? -4.371 16.375 -7.586 1 98.81 146 PRO A N 1
ATOM 1084 C CA . PRO A 1 146 ? -3.955 15.18 -6.863 1 98.81 146 PRO A CA 1
ATOM 1085 C C . PRO A 1 146 ? -2.977 15.477 -5.73 1 98.81 146 PRO A C 1
ATOM 1087 O O . PRO A 1 146 ? -3.029 14.836 -4.676 1 98.81 146 PRO A O 1
ATOM 1090 N N . VAL A 1 147 ? -2.051 16.391 -5.965 1 98.94 147 VAL A N 1
ATOM 1091 C CA . VAL A 1 147 ? -1.062 16.781 -4.965 1 98.94 147 VAL A CA 1
ATOM 1092 C C . VAL A 1 147 ? -0.93 18.297 -4.922 1 98.94 147 VAL A C 1
ATOM 1094 O O . VAL A 1 147 ? -0.76 18.938 -5.957 1 98.94 147 VAL A O 1
ATOM 1097 N N . VAL A 1 148 ? -1.077 18.875 -3.736 1 98.94 148 VAL A N 1
ATOM 1098 C CA . VAL A 1 148 ? -0.906 20.297 -3.535 1 98.94 148 VAL A CA 1
ATOM 1099 C C . VAL A 1 148 ? 0.307 20.562 -2.645 1 98.94 148 VAL A C 1
ATOM 1101 O O . VAL A 1 148 ? 0.438 19.953 -1.576 1 98.94 148 VAL A O 1
ATOM 1104 N N . VAL A 1 149 ? 1.201 21.375 -3.131 1 98.94 149 VAL A N 1
ATOM 1105 C CA . VAL A 1 149 ? 2.336 21.859 -2.342 1 98.94 149 VAL A CA 1
ATOM 1106 C C . VAL A 1 149 ? 2.139 23.328 -1.982 1 98.94 149 VAL A C 1
ATOM 1108 O O . VAL A 1 149 ? 2.061 24.188 -2.865 1 98.94 149 VAL A O 1
ATOM 1111 N N . SER A 1 150 ? 1.943 23.578 -0.787 1 98.81 150 SER A N 1
ATOM 1112 C CA . SER A 1 150 ? 1.901 24.938 -0.255 1 98.81 150 SER A CA 1
ATOM 1113 C C . SER A 1 150 ? 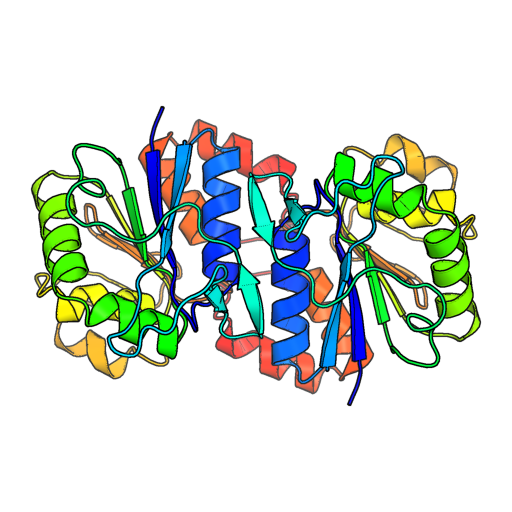3.051 25.172 0.716 1 98.81 150 SER A C 1
ATOM 1115 O O . SER A 1 150 ? 2.914 24.953 1.92 1 98.81 150 SER A O 1
ATOM 1117 N N . ASP A 1 151 ? 4.203 25.703 0.173 1 97.62 151 ASP A N 1
ATOM 1118 C CA . ASP A 1 151 ? 5.445 25.828 0.93 1 97.62 151 ASP A CA 1
ATOM 1119 C C . ASP A 1 151 ? 5.887 24.469 1.469 1 97.62 151 ASP A C 1
ATOM 1121 O O . ASP A 1 151 ? 6.199 23.562 0.697 1 97.62 151 ASP A O 1
ATOM 1125 N N . ASN A 1 152 ? 5.809 24.328 2.822 1 98.75 152 ASN A N 1
ATOM 1126 C CA . ASN A 1 152 ? 6.316 23.078 3.395 1 98.75 152 ASN A CA 1
ATOM 1127 C C . ASN A 1 152 ? 5.184 22.125 3.738 1 98.75 152 ASN A C 1
ATOM 1129 O O . ASN A 1 152 ? 5.422 21.047 4.301 1 98.75 152 ASN A O 1
ATOM 1133 N N . LEU A 1 153 ? 3.938 22.406 3.324 1 98.94 153 LEU A N 1
ATOM 1134 C CA . LEU A 1 153 ? 2.791 21.516 3.492 1 98.94 153 LEU A CA 1
ATOM 1135 C C . LEU A 1 153 ? 2.445 20.828 2.18 1 98.94 153 LEU A C 1
ATOM 1137 O O . LEU A 1 153 ? 2.172 21.484 1.175 1 98.94 153 LEU A O 1
ATOM 1141 N N . ILE A 1 154 ? 2.523 19.531 2.135 1 99 154 ILE A N 1
ATOM 1142 C CA . ILE A 1 154 ? 2.166 18.703 0.982 1 99 154 ILE A CA 1
ATOM 1143 C C . ILE A 1 154 ? 0.917 17.891 1.298 1 99 154 ILE A C 1
ATOM 1145 O O . ILE A 1 154 ? 0.891 17.141 2.273 1 99 154 ILE A O 1
ATOM 1149 N N . THR A 1 155 ? -0.147 18.078 0.567 1 98.94 155 THR A N 1
ATOM 1150 C CA . THR A 1 155 ? -1.383 17.344 0.824 1 98.94 155 THR A CA 1
ATOM 1151 C C . THR A 1 155 ? -1.816 16.562 -0.414 1 98.94 155 THR A C 1
ATOM 1153 O O . THR A 1 155 ? -1.459 16.922 -1.537 1 98.94 155 THR A O 1
ATOM 1156 N N . SER A 1 156 ? -2.482 15.516 -0.239 1 98.94 156 SER A N 1
ATOM 1157 C CA . SER A 1 156 ? -3.018 14.68 -1.308 1 98.94 156 SER A CA 1
ATOM 1158 C C . SER A 1 156 ? -4.402 14.148 -0.954 1 98.94 156 SER A C 1
ATOM 1160 O O . SER A 1 156 ? -4.93 14.438 0.122 1 98.94 156 SER A O 1
ATOM 1162 N N . ARG A 1 157 ? -5.031 13.398 -1.795 1 98.88 157 ARG A N 1
ATOM 1163 C CA . ARG A 1 157 ? -6.484 13.297 -1.754 1 98.88 157 ARG A CA 1
ATOM 1164 C C . ARG A 1 157 ? -6.922 11.938 -1.202 1 98.88 157 ARG A C 1
ATOM 1166 O O . ARG A 1 157 ? -7.953 11.844 -0.532 1 98.88 157 ARG A O 1
ATOM 1173 N N . GLY A 1 158 ? -6.215 10.82 -1.566 1 98.69 158 GLY A N 1
ATOM 1174 C CA . GLY A 1 158 ? -6.664 9.508 -1.132 1 98.69 158 GLY A CA 1
ATOM 1175 C C . GLY A 1 158 ? -5.762 8.383 -1.598 1 98.69 158 GLY A C 1
ATOM 1176 O O . GLY A 1 158 ? -4.633 8.625 -2.027 1 98.69 158 GLY A O 1
ATOM 1177 N N . PRO A 1 159 ? -6.262 7.094 -1.471 1 98.75 159 PRO A N 1
ATOM 1178 C CA . PRO A 1 159 ? -5.461 5.93 -1.866 1 98.75 159 PRO A CA 1
ATOM 1179 C C . PRO A 1 159 ? -4.91 6.051 -3.285 1 98.75 159 PRO A C 1
ATOM 1181 O O . PRO A 1 159 ? -3.738 5.746 -3.525 1 98.75 159 PRO A O 1
ATOM 1184 N N . GLY A 1 160 ? -5.703 6.566 -4.176 1 98.75 160 GLY A N 1
ATOM 1185 C CA . GLY A 1 160 ? -5.316 6.645 -5.578 1 98.75 160 GLY A CA 1
ATOM 1186 C C . GLY A 1 160 ? -4.234 7.672 -5.84 1 98.75 160 GLY A C 1
ATOM 1187 O O . GLY A 1 160 ? -3.602 7.656 -6.898 1 98.75 160 GLY A O 1
ATOM 1188 N N . THR A 1 161 ? -4.023 8.57 -4.938 1 98.88 161 THR A N 1
ATOM 1189 C CA . THR A 1 161 ? -3.021 9.617 -5.121 1 98.88 161 THR A CA 1
ATOM 1190 C C . THR A 1 161 ? -1.833 9.398 -4.191 1 98.88 161 THR A C 1
ATOM 1192 O O . THR A 1 161 ? -0.978 10.273 -4.047 1 98.88 161 THR A O 1
ATOM 1195 N N . ALA A 1 162 ? -1.767 8.203 -3.584 1 98.88 162 ALA A N 1
ATOM 1196 C CA . ALA A 1 162 ? -0.712 7.941 -2.607 1 98.88 162 ALA A CA 1
ATOM 1197 C C . ALA A 1 162 ? 0.655 7.879 -3.281 1 98.88 162 ALA A C 1
ATOM 1199 O O . ALA A 1 162 ? 1.652 8.336 -2.719 1 98.88 162 ALA A O 1
ATOM 1200 N N . PHE A 1 163 ? 0.693 7.34 -4.523 1 98.88 163 PHE A N 1
ATOM 1201 C CA . PHE A 1 163 ? 1.965 7.254 -5.23 1 98.88 163 PHE A CA 1
ATOM 1202 C C . PHE A 1 163 ? 2.471 8.641 -5.613 1 98.88 163 PHE A C 1
ATOM 1204 O O . PHE A 1 163 ? 3.596 9.008 -5.273 1 98.88 163 PHE A O 1
ATOM 1211 N N . PRO A 1 164 ? 1.668 9.477 -6.301 1 98.88 164 PRO A N 1
ATOM 1212 C CA . PRO A 1 164 ? 2.211 10.797 -6.613 1 98.88 164 PRO A CA 1
ATOM 1213 C C . PRO A 1 164 ? 2.523 11.617 -5.359 1 98.88 164 PRO A C 1
ATOM 1215 O O . PRO A 1 164 ? 3.453 12.43 -5.363 1 98.88 164 PRO A O 1
ATOM 1218 N N . PHE A 1 165 ? 1.78 11.453 -4.289 1 98.94 165 PHE A N 1
ATOM 1219 C CA . PHE A 1 165 ? 2.059 12.094 -3.01 1 98.94 165 PHE A CA 1
ATOM 1220 C C . PHE A 1 165 ? 3.438 11.695 -2.494 1 98.94 165 PHE A C 1
ATOM 1222 O O . PHE A 1 165 ? 4.27 12.555 -2.201 1 98.94 165 PHE A O 1
ATOM 1229 N N . ALA A 1 166 ? 3.688 10.336 -2.42 1 98.94 166 ALA A N 1
ATOM 1230 C CA . ALA A 1 166 ? 4.949 9.812 -1.907 1 98.94 166 ALA A CA 1
ATOM 1231 C C . ALA A 1 166 ? 6.117 10.227 -2.795 1 98.94 166 ALA A C 1
ATOM 1233 O O . ALA A 1 166 ? 7.184 10.602 -2.297 1 98.94 166 ALA A O 1
ATOM 1234 N N . LEU A 1 167 ? 5.902 10.195 -4.094 1 98.94 167 LEU A N 1
ATOM 1235 C CA . LEU A 1 167 ? 6.953 10.562 -5.035 1 98.94 167 LEU A CA 1
ATOM 1236 C C . LEU A 1 167 ? 7.27 12.055 -4.938 1 98.94 167 LEU A C 1
ATOM 1238 O O . LEU A 1 167 ? 8.422 12.461 -5.117 1 98.94 167 LEU A O 1
ATOM 1242 N N . LYS A 1 168 ? 6.258 12.867 -4.66 1 98.94 168 LYS A N 1
ATOM 1243 C CA . LYS A 1 168 ? 6.512 14.289 -4.445 1 98.94 168 LYS A CA 1
ATOM 1244 C C . LYS A 1 168 ? 7.348 14.516 -3.189 1 98.94 168 LYS A C 1
ATOM 1246 O O . LYS A 1 168 ? 8.25 15.352 -3.182 1 98.94 168 LYS A O 1
ATOM 1251 N N . LEU A 1 169 ? 7.043 13.773 -2.131 1 98.94 169 LEU A N 1
ATOM 1252 C CA . LEU A 1 169 ? 7.852 13.867 -0.92 1 98.94 169 LEU A CA 1
ATOM 1253 C C . LEU A 1 169 ? 9.297 13.484 -1.203 1 98.94 169 LEU A C 1
ATOM 1255 O O . LEU A 1 169 ? 10.227 14.141 -0.719 1 98.94 169 LEU A O 1
ATOM 1259 N N . VAL A 1 170 ? 9.539 12.414 -2.004 1 98.94 170 VAL A N 1
ATOM 1260 C CA . VAL A 1 170 ? 10.883 12.016 -2.391 1 98.94 170 VAL A CA 1
ATOM 1261 C C . VAL A 1 170 ? 11.578 13.156 -3.127 1 98.94 170 VAL A C 1
ATOM 1263 O O . VAL A 1 170 ? 12.742 13.461 -2.857 1 98.94 170 VAL A O 1
ATOM 1266 N N . GLU A 1 171 ? 10.844 13.742 -4.066 1 98.88 171 GLU A N 1
ATOM 1267 C CA . GLU A 1 171 ? 11.391 14.844 -4.848 1 98.88 171 GLU A CA 1
ATOM 1268 C C . GLU A 1 171 ? 11.859 15.984 -3.947 1 98.88 171 GLU A C 1
ATOM 1270 O O . GLU A 1 171 ? 12.953 16.516 -4.133 1 98.88 171 GLU A O 1
ATOM 1275 N N . LEU A 1 172 ? 11.078 16.312 -2.957 1 98.88 172 LEU A N 1
ATOM 1276 C CA . LEU A 1 172 ? 11.352 17.453 -2.09 1 98.88 172 LEU A CA 1
ATOM 1277 C C . LEU A 1 172 ? 12.477 17.125 -1.11 1 98.88 172 LEU A C 1
ATOM 1279 O O . LEU A 1 172 ? 13.273 18 -0.76 1 98.88 172 LEU A O 1
ATOM 1283 N N . LEU A 1 173 ? 12.594 15.859 -0.709 1 98.81 173 LEU A N 1
ATOM 1284 C CA . LEU A 1 173 ? 13.555 15.453 0.306 1 98.81 173 LEU A CA 1
ATOM 1285 C C . LEU A 1 173 ? 14.898 15.102 -0.331 1 98.81 173 LEU A C 1
ATOM 1287 O O . LEU A 1 173 ? 15.953 15.352 0.258 1 98.81 173 LEU A O 1
ATOM 1291 N N . CYS A 1 174 ? 14.805 14.484 -1.604 1 98.62 174 CYS A N 1
ATOM 1292 C CA . CYS A 1 174 ? 16 13.836 -2.133 1 98.62 174 CYS A CA 1
ATOM 1293 C C . CYS A 1 174 ? 16.344 14.375 -3.518 1 98.62 174 CYS A C 1
ATOM 1295 O O . CYS A 1 174 ? 17.391 14.055 -4.066 1 98.62 174 CYS A O 1
ATOM 1297 N N . GLY A 1 175 ? 15.414 15.125 -4.148 1 98.56 175 GLY A N 1
ATOM 1298 C CA . GLY A 1 175 ? 15.664 15.719 -5.453 1 98.56 175 GLY A CA 1
ATOM 1299 C C . GLY A 1 175 ? 14.984 14.977 -6.586 1 98.56 175 GLY A C 1
ATOM 1300 O O . GLY A 1 175 ? 14.562 13.828 -6.422 1 98.56 175 GLY A O 1
ATOM 1301 N N . VAL A 1 176 ? 14.945 15.609 -7.738 1 98.19 176 VAL A N 1
ATOM 1302 C CA . VAL A 1 176 ? 14.242 15.117 -8.914 1 98.19 176 VAL A CA 1
ATOM 1303 C C . VAL A 1 176 ? 14.914 13.844 -9.422 1 98.19 176 VAL A C 1
ATOM 1305 O O . VAL A 1 176 ? 14.242 12.922 -9.891 1 98.19 176 VAL A O 1
ATOM 1308 N N . GLU A 1 177 ? 16.188 13.766 -9.344 1 98.38 177 GLU A N 1
ATOM 1309 C CA . GLU A 1 177 ? 16.922 12.602 -9.836 1 98.38 177 GLU A CA 1
ATOM 1310 C C . GLU A 1 177 ? 16.562 11.352 -9.031 1 98.38 177 GLU A C 1
ATOM 1312 O O . GLU A 1 177 ? 16.359 10.273 -9.609 1 98.38 177 GLU A O 1
ATOM 1317 N N . LYS A 1 178 ? 16.562 11.539 -7.715 1 98.44 178 LYS A N 1
ATOM 1318 C CA . LYS A 1 178 ? 16.203 10.398 -6.867 1 98.44 178 LYS A CA 1
ATOM 1319 C C . LYS A 1 178 ? 14.766 9.961 -7.105 1 98.44 178 LYS A C 1
ATOM 1321 O O . LYS A 1 178 ? 14.469 8.766 -7.117 1 98.44 178 LYS A O 1
ATOM 1326 N N . ARG A 1 179 ? 13.867 10.93 -7.262 1 98.5 179 ARG A N 1
ATOM 1327 C CA . ARG A 1 179 ? 12.484 10.609 -7.605 1 98.5 179 ARG A CA 1
ATOM 1328 C C . ARG A 1 179 ? 12.422 9.734 -8.852 1 98.5 179 ARG A C 1
ATOM 1330 O O . ARG A 1 179 ? 11.688 8.742 -8.891 1 98.5 179 ARG A O 1
ATOM 1337 N N . GLN A 1 180 ? 13.133 10.07 -9.875 1 97.88 180 GLN A N 1
ATOM 1338 C CA . GLN A 1 180 ? 13.156 9.297 -11.117 1 97.88 180 GLN A CA 1
ATOM 1339 C C . GLN A 1 180 ? 13.75 7.91 -10.891 1 97.88 180 GLN A C 1
ATOM 1341 O O . GLN A 1 180 ? 13.25 6.922 -11.438 1 97.88 180 GLN A O 1
ATOM 1346 N N . GLU A 1 181 ? 14.742 7.875 -10.07 1 98 181 GLU A N 1
ATOM 1347 C CA . GLU A 1 181 ? 15.422 6.613 -9.781 1 98 181 GLU A CA 1
ATOM 1348 C C . GLU A 1 181 ? 14.469 5.609 -9.141 1 98 181 GLU A C 1
ATOM 1350 O O . GLU A 1 181 ? 14.523 4.414 -9.438 1 98 181 GLU A O 1
ATOM 1355 N N . VAL A 1 182 ? 13.617 6.09 -8.266 1 97.81 182 VAL A N 1
ATOM 1356 C CA . VAL A 1 182 ? 12.734 5.207 -7.512 1 97.81 182 VAL A CA 1
ATOM 1357 C C . VAL A 1 182 ? 11.523 4.836 -8.359 1 97.81 182 VAL A C 1
ATOM 1359 O O . VAL A 1 182 ? 10.938 3.762 -8.18 1 97.81 182 VAL A O 1
ATOM 1362 N N . HIS A 1 183 ? 11.188 5.688 -9.32 1 97.81 183 HIS A N 1
ATOM 1363 C CA . HIS A 1 183 ? 9.992 5.535 -10.141 1 97.81 183 HIS A CA 1
ATOM 1364 C C . HIS A 1 183 ? 10.109 4.328 -11.062 1 97.81 183 HIS A C 1
ATOM 1366 O O . HIS A 1 183 ? 9.188 3.52 -11.156 1 97.81 183 HIS A O 1
ATOM 1372 N N . GLY A 1 184 ? 11.234 4.125 -11.727 1 95.5 184 GLY A N 1
ATOM 1373 C CA . GLY A 1 184 ? 11.453 3.123 -12.758 1 95.5 184 GLY A CA 1
ATOM 1374 C C . GLY A 1 184 ? 11.148 1.71 -12.289 1 95.5 184 GLY A C 1
ATOM 1375 O O . GLY A 1 184 ? 10.266 1.044 -12.836 1 95.5 184 GLY A O 1
ATOM 1376 N N . PRO A 1 185 ? 11.82 1.29 -11.172 1 96.69 185 PRO A N 1
ATOM 1377 C CA . PRO A 1 185 ? 11.688 -0.09 -10.703 1 96.69 185 PRO A CA 1
ATOM 1378 C C . PRO A 1 185 ? 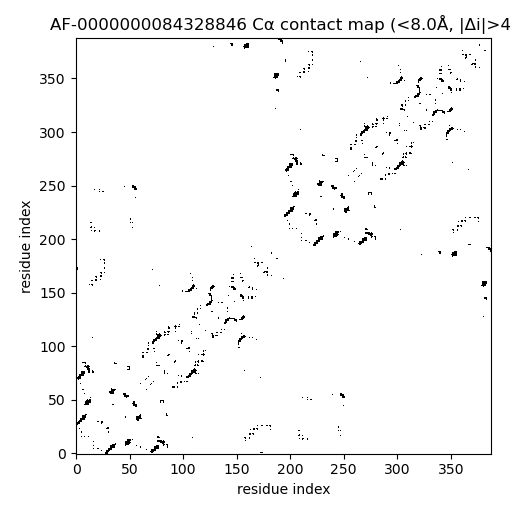10.289 -0.403 -10.18 1 96.69 185 PRO A C 1
ATOM 1380 O O . PRO A 1 185 ? 9.961 -1.566 -9.93 1 96.69 185 PRO A O 1
ATOM 1383 N N . MET A 1 186 ? 9.43 0.591 -10.008 1 98.06 186 MET A N 1
ATOM 1384 C CA . MET A 1 186 ? 8.07 0.352 -9.539 1 98.06 186 MET A CA 1
ATOM 1385 C C . MET A 1 186 ? 7.168 -0.108 -10.68 1 98.06 186 MET A C 1
ATOM 1387 O O . MET A 1 186 ? 6.078 -0.631 -10.445 1 98.06 186 MET A O 1
ATOM 1391 N N . VAL A 1 187 ? 7.555 0.136 -11.945 1 98.31 187 VAL A N 1
ATOM 1392 C CA . VAL A 1 187 ? 6.941 -0.414 -13.156 1 98.31 187 VAL A CA 1
ATOM 1393 C C . VAL A 1 187 ? 5.504 0.08 -13.273 1 98.31 187 VAL A C 1
ATOM 1395 O O . VAL A 1 187 ? 4.574 -0.721 -13.398 1 98.31 187 VAL A O 1
ATOM 1398 N N . PHE A 1 188 ? 5.348 1.439 -13.32 1 98.62 188 PHE A N 1
ATOM 1399 C CA . PHE A 1 188 ? 4.02 2.002 -13.539 1 98.62 188 PHE A CA 1
ATOM 1400 C C . PHE A 1 188 ? 3.559 1.75 -14.969 1 98.62 188 PHE A C 1
ATOM 1402 O O . PHE A 1 188 ? 4.371 1.755 -15.898 1 98.62 188 PHE A O 1
ATOM 1409 N N . PRO A 1 189 ? 2.225 1.572 -15.133 1 98.5 189 PRO A N 1
ATOM 1410 C CA . PRO A 1 189 ? 1.71 1.434 -16.5 1 98.5 189 PRO A CA 1
ATOM 1411 C C . PRO A 1 189 ? 2.021 2.646 -17.375 1 98.5 189 PRO A C 1
ATOM 1413 O O . PRO A 1 189 ? 2.031 3.779 -16.875 1 98.5 189 PRO A O 1
ATOM 1416 N N . PRO A 1 190 ? 2.271 2.379 -18.688 1 97.25 190 PRO A N 1
ATOM 1417 C CA . PRO A 1 190 ? 2.398 3.514 -19.609 1 97.25 190 PRO A CA 1
ATOM 1418 C C . PRO A 1 190 ? 1.208 4.469 -19.531 1 97.25 190 PRO A C 1
ATOM 1420 O O . PRO A 1 190 ? 0.063 4.023 -19.422 1 97.25 190 PRO A O 1
ATOM 1423 N N . GLY A 1 191 ? 1.462 5.75 -19.516 1 96.88 191 GLY A N 1
ATOM 1424 C CA . GLY A 1 191 ? 0.404 6.75 -19.5 1 96.88 191 GLY A CA 1
ATOM 1425 C C . GLY A 1 191 ? 0.049 7.223 -18.094 1 96.88 191 GLY A C 1
ATOM 1426 O O . GLY A 1 191 ? -0.82 8.078 -17.938 1 96.88 191 GLY A O 1
ATOM 1427 N N . THR A 1 192 ? 0.663 6.625 -17.047 1 97.62 192 THR A N 1
ATOM 1428 C CA . THR A 1 192 ? 0.441 7.09 -15.688 1 97.62 192 THR A CA 1
ATOM 1429 C C . THR A 1 192 ? 0.867 8.547 -15.539 1 97.62 192 THR A C 1
ATOM 1431 O O . THR A 1 192 ? 1.96 8.93 -15.961 1 97.62 192 THR A O 1
ATOM 1434 N N . PRO A 1 193 ? 0.04 9.406 -14.938 1 97.31 193 PRO A N 1
ATOM 1435 C CA . PRO A 1 193 ? 0.25 10.859 -15.016 1 97.31 193 PRO A CA 1
ATOM 1436 C C . PRO A 1 193 ? 1.276 11.359 -14.008 1 97.31 193 PRO A C 1
ATOM 1438 O O . PRO A 1 193 ? 1.446 12.57 -13.844 1 97.31 193 PRO A O 1
ATOM 1441 N N . TRP A 1 194 ? 1.859 10.5 -13.32 1 95.56 194 TRP A N 1
ATOM 1442 C CA . TRP A 1 194 ? 2.873 10.922 -12.359 1 95.56 194 TRP A CA 1
ATOM 1443 C C . TRP A 1 194 ? 4.199 10.211 -12.617 1 95.56 194 TRP A C 1
ATOM 1445 O O . TRP A 1 194 ? 4.234 9.164 -13.266 1 95.56 194 TRP A O 1
ATOM 1455 N N . MET B 1 1 ? -20.312 -14.117 -0.534 1 88.69 1 MET B N 1
ATOM 1456 C CA . MET B 1 1 ? -19.375 -13.078 -0.919 1 88.69 1 MET B CA 1
ATOM 1457 C C . MET B 1 1 ? -18 -13.672 -1.241 1 88.69 1 MET B C 1
ATOM 1459 O O . MET B 1 1 ? -17.594 -14.672 -0.643 1 88.69 1 MET B O 1
ATOM 1463 N N . PRO B 1 2 ? -17.328 -13.234 -2.266 1 97.81 2 PRO B N 1
ATOM 1464 C CA . PRO B 1 2 ? -16.047 -13.852 -2.621 1 97.81 2 PRO B CA 1
ATOM 1465 C C . PRO B 1 2 ? -15.016 -13.734 -1.511 1 97.81 2 PRO B C 1
ATOM 1467 O O . PRO B 1 2 ? -15.141 -12.875 -0.633 1 97.81 2 PRO B O 1
ATOM 1470 N N . SER B 1 3 ? -14.133 -14.672 -1.48 1 98.69 3 SER B N 1
ATOM 1471 C CA . SER B 1 3 ? -13.094 -14.703 -0.458 1 98.69 3 SER B CA 1
ATOM 1472 C C . SER B 1 3 ? -11.711 -14.844 -1.084 1 98.69 3 SER B C 1
ATOM 1474 O O . SER B 1 3 ? -11.562 -15.445 -2.152 1 98.69 3 SER B O 1
ATOM 1476 N N . ALA B 1 4 ? -10.758 -14.211 -0.414 1 98.88 4 ALA B N 1
ATOM 1477 C CA . ALA B 1 4 ? -9.391 -14.195 -0.925 1 98.88 4 ALA B CA 1
ATOM 1478 C C . ALA B 1 4 ? -8.391 -14.617 0.155 1 98.88 4 ALA B C 1
ATOM 1480 O O . ALA B 1 4 ? -8.523 -14.211 1.313 1 98.88 4 ALA B O 1
ATOM 1481 N N . LEU B 1 5 ? -7.512 -15.469 -0.178 1 98.88 5 LEU B N 1
ATOM 1482 C CA . LEU B 1 5 ? -6.32 -15.75 0.617 1 98.88 5 LEU B CA 1
ATOM 1483 C C . LEU B 1 5 ? -5.098 -15.055 0.034 1 98.88 5 LEU B C 1
ATOM 1485 O O . LEU B 1 5 ? -4.754 -15.266 -1.131 1 98.88 5 LEU B O 1
ATOM 1489 N N . ILE B 1 6 ? -4.504 -14.18 0.764 1 98.88 6 ILE B N 1
ATOM 1490 C CA . ILE B 1 6 ? -3.303 -13.477 0.331 1 98.88 6 ILE B CA 1
ATOM 1491 C C . ILE B 1 6 ? -2.107 -13.938 1.162 1 98.88 6 ILE B C 1
ATOM 1493 O O . ILE B 1 6 ? -2.09 -13.773 2.383 1 98.88 6 ILE B O 1
ATOM 1497 N N . LEU B 1 7 ? -1.117 -14.547 0.529 1 98.25 7 LEU B N 1
ATOM 1498 C CA . LEU B 1 7 ? 0.052 -15.062 1.236 1 98.25 7 LEU B CA 1
ATOM 1499 C C . LEU B 1 7 ? 1.021 -13.93 1.57 1 98.25 7 LEU B C 1
ATOM 1501 O O . LEU B 1 7 ? 1.062 -12.914 0.873 1 98.25 7 LEU B O 1
ATOM 1505 N N . ILE B 1 8 ? 1.744 -14.094 2.627 1 97.44 8 ILE B N 1
ATOM 1506 C CA . ILE B 1 8 ? 2.758 -13.133 3.061 1 97.44 8 ILE B CA 1
ATOM 1507 C C . ILE B 1 8 ? 3.908 -13.875 3.738 1 97.44 8 ILE B C 1
ATOM 1509 O O . ILE B 1 8 ? 3.695 -14.898 4.398 1 97.44 8 ILE B O 1
ATOM 1513 N N . ALA B 1 9 ? 5.086 -13.445 3.514 1 95.38 9 ALA B N 1
ATOM 1514 C CA . ALA B 1 9 ? 6.312 -13.953 4.125 1 95.38 9 ALA B CA 1
ATOM 1515 C C . ALA B 1 9 ? 7.277 -12.812 4.441 1 95.38 9 ALA B C 1
ATOM 1517 O O . ALA B 1 9 ? 7.059 -11.672 4.031 1 95.38 9 ALA B O 1
ATOM 1518 N N . ASP B 1 10 ? 8.281 -13.133 5.25 1 93.94 10 ASP B N 1
ATOM 1519 C CA . ASP B 1 10 ? 9.352 -12.148 5.398 1 93.94 10 ASP B CA 1
ATOM 1520 C C . ASP B 1 10 ? 9.938 -11.773 4.043 1 93.94 10 ASP B C 1
ATOM 1522 O O . ASP B 1 10 ? 10.234 -12.648 3.223 1 93.94 10 ASP B O 1
ATOM 1526 N N . GLY B 1 11 ? 10.008 -10.469 3.787 1 95.94 11 GLY B N 1
ATOM 1527 C CA . GLY B 1 11 ? 10.57 -10 2.529 1 95.94 11 GLY B CA 1
ATOM 1528 C C . GLY B 1 11 ? 9.523 -9.727 1.472 1 95.94 11 GLY B C 1
ATOM 1529 O O . GLY B 1 11 ? 9.852 -9.312 0.359 1 95.94 11 GLY B O 1
ATOM 1530 N N . THR B 1 12 ? 8.25 -9.906 1.835 1 97.31 12 THR B N 1
ATOM 1531 C CA . THR B 1 12 ? 7.16 -9.578 0.922 1 97.31 12 THR B CA 1
ATOM 1532 C C . THR B 1 12 ? 7.117 -8.078 0.648 1 97.31 12 THR B C 1
ATOM 1534 O O . THR B 1 12 ? 7.379 -7.27 1.542 1 97.31 12 THR B O 1
ATOM 1537 N N . GLU B 1 13 ? 6.891 -7.754 -0.63 1 98.44 13 GLU B N 1
ATOM 1538 C CA . GLU B 1 13 ? 6.625 -6.363 -0.984 1 98.44 13 GLU B CA 1
ATOM 1539 C C . GLU B 1 13 ? 5.359 -5.852 -0.302 1 98.44 13 GLU B C 1
ATOM 1541 O O . GLU B 1 13 ? 4.246 -6.211 -0.698 1 98.44 13 GLU B O 1
ATOM 1546 N N . GLU B 1 14 ? 5.496 -4.93 0.655 1 97.25 14 GLU B N 1
ATOM 1547 C CA . GLU B 1 14 ? 4.41 -4.527 1.54 1 97.25 14 GLU B CA 1
ATOM 1548 C C . GLU B 1 14 ? 3.266 -3.893 0.755 1 97.25 14 GLU B C 1
ATOM 1550 O O . GLU B 1 14 ? 2.096 -4.184 1.009 1 97.25 14 GLU B O 1
ATOM 1555 N N . MET B 1 15 ? 3.623 -2.998 -0.212 1 98.44 15 MET B N 1
ATOM 1556 C CA . MET B 1 15 ? 2.541 -2.256 -0.852 1 98.44 15 MET B CA 1
ATOM 1557 C C . MET B 1 15 ? 1.789 -3.137 -1.845 1 98.44 15 MET B C 1
ATOM 1559 O O . MET B 1 15 ? 0.61 -2.904 -2.117 1 98.44 15 MET B O 1
ATOM 1563 N N . GLU B 1 16 ? 2.445 -4.172 -2.402 1 98.88 16 GLU B N 1
ATOM 1564 C CA . GLU B 1 16 ? 1.718 -5.133 -3.227 1 98.88 16 GLU B CA 1
ATOM 1565 C C . GLU B 1 16 ? 0.708 -5.918 -2.395 1 98.88 16 GLU B C 1
ATOM 1567 O O . GLU B 1 16 ? -0.427 -6.133 -2.824 1 98.88 16 GLU B O 1
ATOM 1572 N N . PHE B 1 17 ? 1.156 -6.324 -1.217 1 98.81 17 PHE B N 1
ATOM 1573 C CA . PHE B 1 17 ? 0.287 -7.016 -0.273 1 98.81 17 PHE B CA 1
ATOM 1574 C C . PHE B 1 17 ? -0.859 -6.117 0.169 1 98.81 17 PHE B C 1
ATOM 1576 O O . PHE B 1 17 ? -2.029 -6.488 0.054 1 98.81 17 PHE B O 1
ATOM 1583 N N . THR B 1 18 ? -0.619 -4.922 0.633 1 98.88 18 THR B N 1
ATOM 1584 C CA . THR B 1 18 ? -1.599 -4.043 1.265 1 98.88 18 THR B CA 1
ATOM 1585 C C . THR B 1 18 ? -2.576 -3.492 0.231 1 98.88 18 THR B C 1
ATOM 1587 O O . THR B 1 18 ? -3.781 -3.422 0.483 1 98.88 18 THR B O 1
ATOM 1590 N N . ILE B 1 19 ? -2.078 -3.055 -0.965 1 98.88 19 ILE B N 1
ATOM 1591 C CA . ILE B 1 19 ? -2.947 -2.508 -2 1 98.88 19 ILE B CA 1
ATOM 1592 C C . ILE B 1 19 ? -3.951 -3.568 -2.447 1 98.88 19 ILE B C 1
ATOM 1594 O O . ILE B 1 19 ? -5.145 -3.287 -2.584 1 98.88 19 ILE B O 1
ATOM 1598 N N . THR B 1 20 ? -3.453 -4.793 -2.633 1 98.94 20 THR B N 1
ATOM 1599 C CA . THR B 1 20 ? -4.332 -5.871 -3.066 1 98.94 20 THR B CA 1
ATOM 1600 C C . THR B 1 20 ? -5.363 -6.195 -1.989 1 98.94 20 THR B C 1
ATOM 1602 O O . THR B 1 20 ? -6.566 -6.219 -2.26 1 98.94 20 THR B O 1
ATOM 1605 N N . TYR B 1 21 ? -4.898 -6.383 -0.759 1 98.81 21 TYR B N 1
ATOM 1606 C CA . TYR B 1 21 ? -5.758 -6.707 0.373 1 98.81 21 TYR B CA 1
ATOM 1607 C C . TYR B 1 21 ? -6.824 -5.637 0.577 1 98.81 21 TYR B C 1
ATOM 1609 O O . TYR B 1 21 ? -8.016 -5.938 0.616 1 98.81 21 TYR B O 1
ATOM 1617 N N . ASP B 1 22 ? -6.41 -4.402 0.648 1 98.56 22 ASP B N 1
ATOM 1618 C CA . ASP B 1 22 ? -7.285 -3.262 0.903 1 98.56 22 ASP B CA 1
ATOM 1619 C C . ASP B 1 22 ? -8.336 -3.121 -0.193 1 98.56 22 ASP B C 1
ATOM 1621 O O . ASP B 1 22 ? -9.516 -2.912 0.097 1 98.56 22 ASP B O 1
ATOM 1625 N N . THR B 1 23 ? -7.887 -3.207 -1.423 1 98.81 23 THR B N 1
ATOM 1626 C CA . THR B 1 23 ? -8.789 -3.023 -2.553 1 98.81 23 THR B CA 1
ATOM 1627 C C . THR B 1 23 ? -9.852 -4.117 -2.576 1 98.81 23 THR B C 1
ATOM 1629 O O . THR B 1 23 ? -11.031 -3.844 -2.818 1 98.81 23 THR B O 1
ATOM 1632 N N . LEU B 1 24 ? -9.445 -5.379 -2.318 1 98.88 24 LEU B N 1
ATOM 1633 C CA . LEU B 1 24 ? -10.398 -6.484 -2.273 1 98.88 24 LEU B CA 1
ATOM 1634 C C . LEU B 1 24 ? -11.406 -6.289 -1.145 1 98.88 24 LEU B C 1
ATOM 1636 O O . LEU B 1 24 ? -12.602 -6.508 -1.332 1 98.88 24 LEU B O 1
ATOM 1640 N N . VAL B 1 25 ? -10.969 -5.832 0.022 1 98.75 25 VAL B N 1
ATOM 1641 C CA . VAL B 1 25 ? -11.859 -5.586 1.156 1 98.75 25 VAL B CA 1
ATOM 1642 C C . VAL B 1 25 ? -12.875 -4.508 0.794 1 98.75 25 VAL B C 1
ATOM 1644 O O . VAL B 1 25 ? -14.055 -4.621 1.132 1 98.75 25 VAL B O 1
ATOM 1647 N N . ARG B 1 26 ? -12.438 -3.441 0.106 1 98.44 26 ARG B N 1
ATOM 1648 C CA . ARG B 1 26 ? -13.336 -2.371 -0.32 1 98.44 26 ARG B CA 1
ATOM 1649 C C . ARG B 1 26 ? -14.445 -2.912 -1.215 1 98.44 26 ARG B C 1
ATOM 1651 O O . ARG B 1 26 ? -15.555 -2.367 -1.239 1 98.44 26 ARG B O 1
ATOM 1658 N N . ALA B 1 27 ? -14.141 -4.004 -1.933 1 98.62 27 ALA B N 1
ATOM 1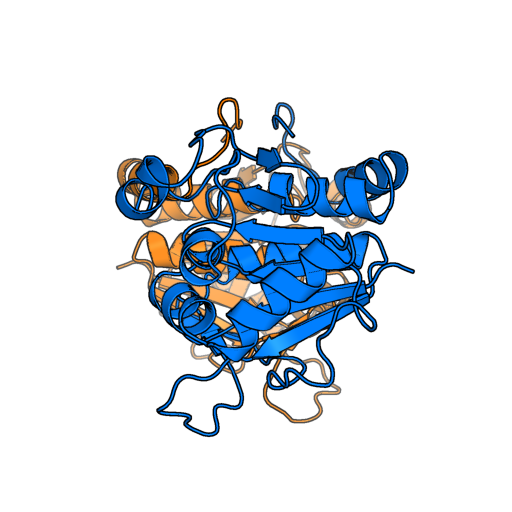659 C CA . ALA B 1 27 ? -15.109 -4.598 -2.855 1 98.62 27 ALA B CA 1
ATOM 1660 C C . ALA B 1 27 ? -16.016 -5.582 -2.135 1 98.62 27 ALA B C 1
ATOM 1662 O O . ALA B 1 27 ? -16.875 -6.219 -2.76 1 98.62 27 ALA B O 1
ATOM 1663 N N . GLY B 1 28 ? -15.852 -5.75 -0.795 1 98.25 28 GLY B N 1
ATOM 1664 C CA . GLY B 1 28 ? -16.672 -6.668 -0.023 1 98.25 28 GLY B CA 1
ATOM 1665 C C . GLY B 1 28 ? -16.141 -8.086 -0.018 1 98.25 28 GLY B C 1
ATOM 1666 O O . GLY B 1 28 ? -16.828 -9.016 0.415 1 98.25 28 GLY B O 1
ATOM 1667 N N . VAL B 1 29 ? -14.945 -8.297 -0.582 1 98.75 29 VAL B N 1
ATOM 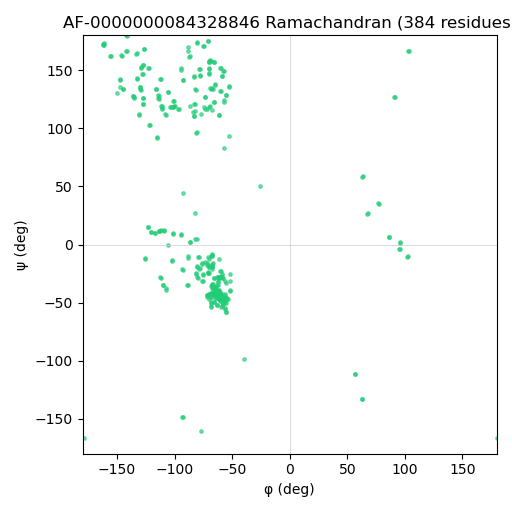1668 C CA . VAL B 1 29 ? -14.305 -9.609 -0.567 1 98.75 29 VAL B CA 1
ATOM 1669 C C . VAL B 1 29 ? -13.781 -9.914 0.833 1 98.75 29 VAL B C 1
ATOM 1671 O O . VAL B 1 29 ? -13.133 -9.07 1.455 1 98.75 29 VAL B O 1
ATOM 1674 N N . THR B 1 30 ? -14.133 -11.055 1.431 1 98.5 30 THR B N 1
ATOM 1675 C CA . THR B 1 30 ? -13.539 -11.484 2.691 1 98.5 30 THR B CA 1
ATOM 1676 C C . THR B 1 30 ? -12.078 -11.891 2.492 1 98.5 30 THR B C 1
ATOM 1678 O O . THR B 1 30 ? -11.789 -12.82 1.739 1 98.5 30 THR B O 1
ATOM 1681 N N . CYS B 1 31 ? -11.203 -11.172 3.166 1 98.62 31 CYS B N 1
ATOM 1682 C CA . CYS B 1 31 ? -9.773 -11.406 2.961 1 98.62 31 CYS B CA 1
A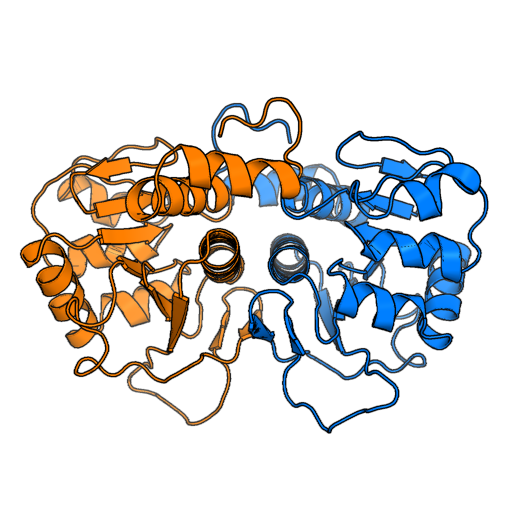TOM 1683 C C . CYS B 1 31 ? -9.141 -12.016 4.207 1 98.62 31 CYS B C 1
ATOM 1685 O O . CYS B 1 31 ? -9.508 -11.672 5.328 1 98.62 31 CYS B O 1
ATOM 1687 N N . GLN B 1 32 ? -8.227 -12.914 3.975 1 98 32 GLN B N 1
ATOM 1688 C CA . GLN B 1 32 ? -7.383 -13.5 5.008 1 98 32 GLN B CA 1
ATOM 1689 C C . GLN B 1 32 ? -5.93 -13.586 4.547 1 98 32 GLN B C 1
ATOM 1691 O O . GLN B 1 32 ? -5.652 -14.031 3.432 1 98 32 GLN B O 1
ATOM 1696 N N . SER B 1 33 ? -5.039 -13.062 5.383 1 97.62 33 SER B N 1
ATOM 1697 C CA . SER B 1 33 ? -3.615 -13.227 5.094 1 97.62 33 SER B CA 1
ATOM 1698 C C . SER B 1 33 ? -3.049 -14.461 5.781 1 97.62 33 SER B C 1
ATOM 1700 O O . SER B 1 33 ? -3.449 -14.789 6.898 1 97.62 33 SER B O 1
ATOM 1702 N N . ALA B 1 34 ? -2.203 -15.141 5.145 1 96.25 34 ALA B N 1
ATOM 1703 C CA . ALA B 1 34 ? -1.563 -16.328 5.711 1 96.25 34 ALA B CA 1
ATOM 1704 C C . ALA B 1 34 ? -0.045 -16.234 5.598 1 96.25 34 ALA B C 1
ATOM 1706 O O . ALA B 1 34 ? 0.492 -16.031 4.504 1 96.25 34 ALA B O 1
ATOM 1707 N N . PHE B 1 35 ? 0.664 -16.375 6.645 1 95.75 35 PHE B N 1
ATOM 1708 C CA . PHE B 1 35 ? 2.115 -16.266 6.723 1 95.75 35 PHE B CA 1
ATOM 1709 C C . PHE B 1 35 ? 2.787 -17.562 6.309 1 95.75 35 PHE B C 1
ATOM 1711 O O . PHE B 1 35 ? 2.533 -18.609 6.902 1 95.75 35 PHE B O 1
ATOM 1718 N N . VAL B 1 36 ? 3.615 -17.5 5.289 1 93.75 36 VAL B N 1
ATOM 1719 C CA . VAL B 1 36 ? 4.418 -18.641 4.859 1 93.75 36 VAL B CA 1
ATOM 1720 C C . VAL B 1 36 ? 5.82 -18.547 5.461 1 93.75 36 VAL B C 1
ATOM 1722 O O . VAL B 1 36 ? 6.539 -17.562 5.215 1 93.75 36 VAL B O 1
ATOM 1725 N N . HIS B 1 37 ? 6.199 -19.469 6.289 1 87.19 37 HIS B N 1
ATOM 1726 C CA . HIS B 1 37 ? 7.488 -19.422 6.969 1 87.19 37 HIS B CA 1
ATOM 1727 C C . HIS B 1 37 ? 8.539 -20.219 6.215 1 87.19 37 HIS B C 1
ATOM 1729 O O . HIS B 1 37 ? 8.211 -21.141 5.453 1 87.19 37 HIS B O 1
ATOM 1735 N N . ASP B 1 38 ? 9.789 -19.703 6.406 1 74.75 38 ASP B N 1
ATOM 1736 C CA . ASP B 1 38 ? 10.898 -20.5 5.91 1 74.75 38 ASP B CA 1
ATOM 1737 C C . ASP B 1 38 ? 11.367 -21.5 6.965 1 74.75 38 ASP B C 1
ATOM 1739 O O . ASP B 1 38 ? 10.773 -21.594 8.047 1 74.75 38 ASP B O 1
ATOM 1743 N N . ASP B 1 39 ? 12.195 -22.484 6.551 1 64.5 39 ASP B N 1
ATOM 1744 C CA . ASP B 1 39 ? 12.664 -23.562 7.414 1 64.5 39 ASP B CA 1
ATOM 1745 C C . ASP B 1 39 ? 13.273 -23.016 8.703 1 64.5 39 ASP B C 1
ATOM 1747 O O . ASP B 1 39 ? 13.438 -23.75 9.68 1 64.5 39 ASP B O 1
ATOM 1751 N N . GLU B 1 40 ? 13.875 -21.844 8.625 1 56.09 40 GLU B N 1
ATOM 1752 C CA . GLU B 1 40 ? 14.57 -21.281 9.789 1 56.09 40 GLU B CA 1
ATOM 1753 C C . GLU B 1 40 ? 13.594 -20.578 10.727 1 56.09 40 GLU B C 1
ATOM 1755 O O . GLU B 1 40 ? 14.008 -19.891 11.664 1 56.09 40 GLU B O 1
ATOM 1760 N N . PHE B 1 41 ? 12.5 -21.062 10.617 1 54.28 41 PHE B N 1
ATOM 1761 C CA . PHE B 1 41 ? 11.359 -20.328 11.156 1 54.28 41 PHE B CA 1
ATOM 1762 C C . PHE B 1 41 ? 11.539 -20.047 12.641 1 54.28 41 PHE B C 1
ATOM 1764 O O . PHE B 1 41 ? 11.773 -20.969 13.43 1 54.28 41 PHE B O 1
ATOM 1771 N N . VAL B 1 42 ? 12.25 -19 13.031 1 45.38 42 VAL B N 1
ATOM 1772 C CA . VAL B 1 42 ? 12.086 -18.578 14.414 1 45.38 42 VAL B CA 1
ATOM 1773 C C . VAL B 1 42 ? 10.695 -17.969 14.609 1 45.38 42 VAL B C 1
ATOM 1775 O O . VAL B 1 42 ? 10.086 -17.484 13.656 1 45.38 42 VAL B O 1
ATOM 1778 N N . SER B 1 43 ? 10.305 -17.969 15.742 1 46.88 43 SER B N 1
ATOM 1779 C CA . SER B 1 43 ? 9.016 -17.75 16.391 1 46.88 43 SER B CA 1
ATOM 1780 C C . SER B 1 43 ? 8.242 -16.625 15.727 1 46.88 43 SER B C 1
ATOM 1782 O O . SER B 1 43 ? 7.086 -16.797 15.352 1 46.88 43 SER B O 1
ATOM 1784 N N . PRO B 1 44 ? 8.273 -15.391 16.266 1 50.03 44 PRO B N 1
ATOM 1785 C CA . PRO B 1 44 ? 7.035 -14.656 16.531 1 50.03 44 PRO B CA 1
ATOM 1786 C C . PRO B 1 44 ? 6.422 -14.047 15.281 1 50.03 44 PRO B C 1
ATOM 1788 O O . PRO B 1 44 ? 7.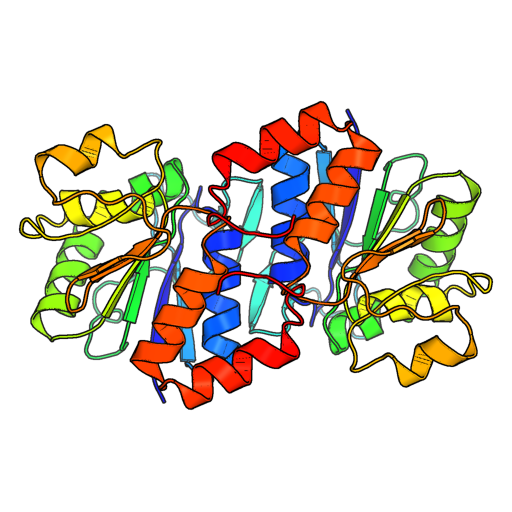066 -14.016 14.227 1 50.03 44 PRO B O 1
ATOM 1791 N N . VAL B 1 45 ? 5.352 -12.836 15.43 1 61.38 45 VAL B N 1
ATOM 1792 C CA . VAL B 1 45 ? 4.004 -12.297 15.305 1 61.38 45 VAL B CA 1
ATOM 1793 C C . VAL B 1 45 ? 3.932 -11.359 14.102 1 61.38 45 VAL B C 1
ATOM 1795 O O . VAL B 1 45 ? 2.842 -11.039 13.617 1 61.38 45 VAL B O 1
ATOM 1798 N N . ALA B 1 46 ? 5.008 -11.109 13.312 1 87.75 46 ALA B N 1
ATOM 1799 C CA . ALA B 1 46 ? 4.797 -10.133 12.25 1 87.75 46 ALA B CA 1
ATOM 1800 C C . ALA B 1 46 ? 5.691 -10.422 11.047 1 87.75 46 ALA B C 1
ATOM 1802 O O . ALA B 1 46 ? 6.848 -10.828 11.203 1 87.75 46 ALA B O 1
ATOM 1803 N N . ALA B 1 47 ? 5.199 -10.477 9.844 1 91.62 47 ALA B N 1
ATOM 1804 C CA . ALA B 1 47 ? 5.984 -10.508 8.609 1 91.62 47 ALA B CA 1
ATOM 1805 C C . ALA B 1 47 ? 6.715 -9.188 8.391 1 91.62 47 ALA B C 1
ATOM 1807 O O . ALA B 1 47 ? 6.082 -8.133 8.297 1 91.62 47 ALA B O 1
ATOM 1808 N N . LYS B 1 48 ? 8.016 -9.273 8.422 1 92.44 48 LYS B N 1
ATOM 1809 C CA . LYS B 1 48 ? 8.781 -8.086 8.07 1 92.44 48 LYS B CA 1
ATOM 1810 C C . LYS B 1 48 ? 8.922 -7.949 6.559 1 92.44 48 LYS B C 1
ATOM 1812 O O . LYS B 1 48 ? 9.617 -8.742 5.926 1 92.44 48 LYS B O 1
ATOM 1817 N N . GLY B 1 49 ? 8.32 -6.887 5.973 1 94.5 49 GLY B N 1
ATOM 1818 C CA . GLY B 1 49 ? 8.32 -6.672 4.531 1 94.5 49 GLY B CA 1
ATOM 1819 C C . GLY B 1 49 ? 9.68 -6.27 3.988 1 94.5 49 GLY B C 1
ATOM 1820 O O . GLY B 1 49 ? 10.633 -6.09 4.75 1 94.5 49 GLY B O 1
ATOM 1821 N N . SER B 1 50 ? 9.719 -6.164 2.689 1 92.94 50 SER B N 1
ATOM 1822 C CA . SER B 1 50 ? 10.961 -5.887 1.981 1 92.94 50 SER B CA 1
ATOM 1823 C C . SER B 1 50 ? 11.469 -4.48 2.287 1 92.94 50 SER B C 1
ATOM 1825 O O . SER B 1 50 ? 12.656 -4.195 2.135 1 92.94 50 SER B O 1
ATOM 1827 N N . ARG B 1 51 ? 10.547 -3.566 2.768 1 95.38 51 ARG B N 1
ATOM 1828 C CA . ARG B 1 51 ? 10.953 -2.203 3.096 1 95.38 51 ARG B CA 1
ATOM 1829 C C . ARG B 1 51 ? 10.875 -1.954 4.598 1 95.38 51 ARG B C 1
ATOM 1831 O O . ARG B 1 51 ? 10.953 -0.809 5.047 1 95.38 51 ARG B O 1
ATOM 1838 N N . GLY B 1 52 ? 10.719 -2.986 5.344 1 93.69 52 GLY B N 1
ATOM 1839 C CA . GLY B 1 52 ? 10.93 -2.902 6.777 1 93.69 52 GLY B CA 1
ATOM 1840 C C . GLY B 1 52 ? 9.641 -2.811 7.57 1 93.69 52 GLY B C 1
ATOM 1841 O O . GLY B 1 52 ? 9.656 -2.906 8.805 1 93.69 52 GLY B O 1
ATOM 1842 N N . ILE B 1 53 ? 8.477 -2.6 6.957 1 96 53 ILE B N 1
ATOM 1843 C CA . ILE B 1 53 ? 7.195 -2.562 7.66 1 96 53 ILE B CA 1
ATOM 1844 C C . ILE B 1 53 ? 6.867 -3.949 8.211 1 96 53 ILE B C 1
ATOM 1846 O O . ILE B 1 53 ? 7.051 -4.953 7.516 1 96 53 ILE B O 1
ATOM 1850 N N . ARG B 1 54 ? 6.434 -4.062 9.461 1 94.75 54 ARG B N 1
ATOM 1851 C CA . ARG B 1 54 ? 6.043 -5.32 10.086 1 94.75 54 ARG B CA 1
ATOM 1852 C C . ARG B 1 54 ? 4.527 -5.484 10.078 1 94.75 54 ARG B C 1
ATOM 1854 O O . ARG B 1 54 ? 3.805 -4.66 10.641 1 94.75 54 ARG B O 1
ATOM 1861 N N . ILE B 1 55 ? 4.031 -6.512 9.43 1 95.5 55 ILE B N 1
ATOM 1862 C CA . ILE B 1 55 ? 2.605 -6.793 9.289 1 95.5 55 ILE B CA 1
ATOM 1863 C C . ILE B 1 55 ? 2.254 -8.078 10.031 1 95.5 55 ILE B C 1
ATOM 1865 O O . ILE B 1 55 ? 2.916 -9.102 9.852 1 95.5 55 ILE B O 1
ATOM 1869 N N . ILE B 1 56 ? 1.252 -8 10.875 1 93.88 56 ILE B N 1
ATOM 1870 C CA . ILE B 1 56 ? 0.771 -9.203 11.539 1 93.88 56 ILE B CA 1
ATOM 1871 C C . ILE B 1 56 ? -0.202 -9.945 10.633 1 93.88 56 ILE B C 1
ATOM 1873 O O . ILE B 1 56 ? -1.303 -9.461 10.359 1 93.88 56 ILE B O 1
ATOM 1877 N N . PRO B 1 57 ? 0.251 -11.117 10.141 1 94.25 57 PRO B N 1
ATOM 1878 C CA . PRO B 1 57 ? -0.686 -11.898 9.336 1 94.25 57 PRO B CA 1
ATOM 1879 C C . PRO B 1 57 ? -1.88 -12.406 10.141 1 94.25 57 PRO B C 1
ATOM 1881 O O . PRO B 1 57 ? -1.806 -12.5 11.367 1 94.25 57 PRO B O 1
ATOM 1884 N N . ASP B 1 58 ? -2.988 -12.695 9.477 1 94.31 58 ASP B N 1
ATOM 1885 C CA . ASP B 1 58 ? -4.18 -13.203 10.156 1 94.31 58 ASP B CA 1
ATOM 1886 C C . ASP B 1 58 ? -3.943 -14.609 10.711 1 94.31 58 ASP B C 1
ATOM 1888 O O . ASP B 1 58 ? -4.43 -14.945 11.789 1 94.31 58 ASP B O 1
ATOM 1892 N N . VAL B 1 59 ? -3.26 -15.414 9.914 1 93.12 59 VAL B N 1
ATOM 1893 C CA . VAL B 1 59 ? -3.014 -16.797 10.305 1 93.12 59 VAL B CA 1
ATOM 1894 C C . VAL B 1 59 ? -1.653 -17.25 9.781 1 93.12 59 VAL B C 1
ATOM 1896 O O . VAL B 1 59 ? -1.046 -16.562 8.945 1 93.12 59 VAL B O 1
ATOM 1899 N N . TYR B 1 60 ? -1.176 -18.281 10.305 1 92.69 60 TYR B N 1
ATOM 1900 C CA . TYR B 1 60 ? -0.08 -19.016 9.68 1 92.69 60 TYR B CA 1
ATOM 1901 C C . TYR B 1 60 ? -0.589 -19.875 8.531 1 92.69 60 TYR B C 1
ATOM 1903 O O . TYR B 1 60 ? -1.673 -20.453 8.617 1 92.69 60 TYR B O 1
ATOM 1911 N N . PHE B 1 61 ? 0.228 -19.969 7.562 1 94.25 61 PHE B N 1
ATOM 1912 C CA . PHE B 1 61 ? -0.169 -20.766 6.406 1 94.25 61 PHE B CA 1
ATOM 1913 C C . PHE B 1 61 ? -0.309 -22.234 6.777 1 94.25 61 PHE B C 1
ATOM 1915 O O . PHE B 1 61 ? 0.615 -22.828 7.336 1 94.25 61 PHE B O 1
ATOM 1922 N N . GLU B 1 62 ? -1.464 -22.75 6.539 1 93.44 62 GLU B N 1
ATOM 1923 C CA . GLU B 1 62 ? -1.799 -24.156 6.668 1 93.44 62 GLU B CA 1
ATOM 1924 C C . GLU B 1 62 ? -2.516 -24.672 5.422 1 93.44 62 GLU B C 1
ATOM 1926 O O . GLU B 1 62 ? -3.652 -24.281 5.148 1 93.44 62 GLU B O 1
ATOM 1931 N N . PRO B 1 63 ? -1.822 -25.547 4.699 1 94.25 63 PRO B N 1
ATOM 1932 C CA . PRO B 1 63 ? -2.381 -25.984 3.416 1 94.25 63 PRO B CA 1
ATOM 1933 C C . PRO B 1 63 ? -3.783 -26.578 3.553 1 94.25 63 PRO B C 1
ATOM 1935 O O . PRO B 1 63 ? -4.625 -26.375 2.672 1 94.25 63 PRO B O 1
ATOM 1938 N N . ASN B 1 64 ? -4.141 -27.219 4.625 1 94.19 64 ASN B N 1
ATOM 1939 C CA . ASN B 1 64 ? -5.387 -27.969 4.781 1 94.19 64 ASN B CA 1
ATOM 1940 C C . ASN B 1 64 ? -6.586 -27.031 4.934 1 94.19 64 ASN B C 1
ATOM 1942 O O . ASN B 1 64 ? -7.73 -27.453 4.773 1 94.19 64 ASN B O 1
ATOM 1946 N N . VAL B 1 65 ? -6.395 -25.797 5.207 1 95.75 65 VAL B N 1
ATOM 1947 C CA . VAL B 1 65 ? -7.504 -24.875 5.402 1 95.75 65 VAL B CA 1
ATOM 1948 C C . VAL B 1 65 ? -7.379 -23.703 4.422 1 95.75 65 VAL B C 1
ATOM 1950 O O . VAL B 1 65 ? -7.965 -22.641 4.637 1 95.75 65 VAL B O 1
ATOM 1953 N N . SER B 1 66 ? -6.551 -23.844 3.402 1 97.25 66 SER B N 1
ATOM 1954 C CA . SER B 1 66 ? -6.234 -22.75 2.486 1 97.25 66 SER B CA 1
ATOM 1955 C C . SER B 1 66 ? -6.688 -23.078 1.065 1 97.25 66 SER B C 1
ATOM 1957 O O . SER B 1 66 ? -6.379 -22.344 0.127 1 97.25 66 SER B O 1
ATOM 1959 N N . GLY B 1 67 ? -7.438 -24.141 0.912 1 97 67 GLY B N 1
ATOM 1960 C CA . GLY B 1 67 ? -7.754 -24.672 -0.407 1 97 67 GLY B CA 1
ATOM 1961 C C . GLY B 1 67 ? -8.883 -23.922 -1.095 1 97 67 GLY B C 1
ATOM 1962 O O . GLY B 1 67 ? -9.461 -23 -0.52 1 97 67 GLY B O 1
ATOM 1963 N N . PRO B 1 68 ? -9.125 -24.281 -2.365 1 97.62 68 PRO B N 1
ATOM 1964 C CA . PRO B 1 68 ? -10.141 -23.625 -3.186 1 97.62 68 PRO B CA 1
ATOM 1965 C C . PRO B 1 68 ? -11.562 -23.906 -2.693 1 97.62 68 PRO B C 1
ATOM 1967 O O . PRO B 1 68 ? -12.516 -23.281 -3.172 1 97.62 68 PRO B O 1
ATOM 1970 N N . ASP B 1 69 ? -11.727 -24.781 -1.765 1 97.06 69 ASP B N 1
ATOM 1971 C CA . ASP B 1 69 ? -13.023 -24.984 -1.122 1 97.06 69 ASP B CA 1
ATOM 1972 C C . ASP B 1 69 ? -13.32 -23.859 -0.124 1 97.06 69 ASP B C 1
ATOM 1974 O O . ASP B 1 69 ? -14.469 -23.656 0.261 1 97.06 69 ASP B O 1
ATOM 1978 N N . LYS B 1 70 ? -12.305 -23.125 0.247 1 97.31 70 LYS B N 1
ATOM 1979 C CA . LYS B 1 70 ? -12.445 -22.109 1.279 1 97.31 70 LYS B CA 1
ATOM 1980 C C . LYS B 1 70 ? -12.344 -20.703 0.683 1 97.31 70 LYS B C 1
ATOM 1982 O O . LYS B 1 70 ? -12.969 -19.766 1.187 1 97.31 70 LYS B O 1
ATOM 1987 N N . PHE B 1 71 ? -11.531 -20.562 -0.316 1 98.75 71 PHE B N 1
ATOM 1988 C CA . PHE B 1 71 ? -11.297 -19.234 -0.896 1 98.75 71 PHE B CA 1
ATOM 1989 C C . PHE B 1 71 ? -11.477 -19.266 -2.408 1 98.75 71 PHE B C 1
ATOM 1991 O O . PHE B 1 71 ? -11.18 -20.281 -3.053 1 98.75 71 PHE B O 1
ATOM 1998 N N . ASP B 1 72 ? -11.852 -18.109 -2.945 1 98.81 72 ASP B N 1
ATOM 1999 C CA . ASP B 1 72 ? -12.133 -17.984 -4.371 1 98.81 72 ASP B CA 1
ATOM 2000 C C . ASP B 1 72 ? -10.898 -17.531 -5.145 1 98.81 72 ASP B C 1
ATOM 2002 O O . ASP B 1 72 ? -10.836 -17.688 -6.367 1 98.81 72 ASP B O 1
ATOM 2006 N N . VAL B 1 73 ? -9.953 -16.906 -4.469 1 98.88 73 VAL B N 1
ATOM 2007 C CA . VAL B 1 73 ? -8.734 -16.453 -5.129 1 98.88 73 VAL B CA 1
ATOM 2008 C C . VAL B 1 73 ? -7.551 -16.594 -4.18 1 98.88 73 VAL B C 1
ATOM 2010 O O . VAL B 1 73 ? -7.672 -16.344 -2.979 1 98.88 73 VAL B O 1
ATOM 2013 N N . LEU B 1 74 ? -6.457 -17.125 -4.652 1 98.94 74 LEU B N 1
ATOM 2014 C CA . LEU B 1 74 ? -5.148 -17.172 -4.008 1 98.94 74 LEU B CA 1
ATOM 2015 C C . LEU B 1 74 ? -4.227 -16.094 -4.586 1 98.94 74 LEU B C 1
ATOM 2017 O O . LEU B 1 74 ? -4.012 -16.047 -5.801 1 98.94 74 LEU B O 1
ATOM 2021 N N . VAL B 1 75 ? -3.703 -15.227 -3.738 1 98.94 75 VAL B N 1
ATOM 2022 C CA . VAL B 1 75 ? -2.855 -14.141 -4.219 1 98.94 75 VAL B CA 1
ATOM 2023 C C . VAL B 1 75 ? -1.442 -14.305 -3.662 1 98.94 75 VAL B C 1
ATOM 2025 O O . VAL B 1 75 ? -1.264 -14.523 -2.461 1 98.94 75 VAL B O 1
ATOM 2028 N N . ILE B 1 76 ? -0.473 -14.156 -4.523 1 98.94 76 ILE B N 1
ATOM 2029 C CA . ILE B 1 76 ? 0.938 -14.297 -4.18 1 98.94 76 ILE B CA 1
ATOM 2030 C C . ILE B 1 76 ? 1.678 -13 -4.52 1 98.94 76 ILE B C 1
ATOM 2032 O O . ILE B 1 76 ? 2.02 -12.766 -5.68 1 98.94 76 ILE B O 1
ATOM 2036 N N . PRO B 1 77 ? 1.977 -12.195 -3.529 1 98.81 77 PRO B N 1
ATOM 2037 C CA . PRO B 1 77 ? 2.711 -10.945 -3.76 1 98.81 77 PRO B CA 1
ATOM 2038 C C . PRO B 1 77 ? 4.195 -11.18 -4.031 1 98.81 77 PRO B C 1
ATOM 2040 O O . PRO B 1 77 ? 4.684 -12.305 -3.898 1 98.81 77 PRO B O 1
ATOM 2043 N N . GLY B 1 78 ? 4.836 -10.109 -4.426 1 98.56 78 GLY B N 1
ATOM 2044 C CA . GLY B 1 78 ? 6.254 -10.164 -4.73 1 98.56 78 GLY B CA 1
ATOM 2045 C C . GLY B 1 78 ? 7.133 -9.812 -3.547 1 98.56 78 GLY B C 1
ATOM 2046 O O . GLY B 1 78 ? 6.75 -10.023 -2.395 1 98.56 78 GLY B O 1
ATOM 2047 N N . GLY B 1 79 ? 8.289 -9.219 -3.832 1 98.06 79 GLY B N 1
ATOM 2048 C CA . GLY B 1 79 ? 9.422 -9.148 -2.926 1 98.06 79 GLY B CA 1
ATOM 2049 C C . GLY B 1 79 ? 10.383 -10.312 -3.084 1 98.06 79 GLY B C 1
ATOM 2050 O O . GLY B 1 79 ? 9.969 -11.469 -3.078 1 98.06 79 GLY B O 1
ATOM 2051 N N . ALA B 1 80 ? 11.641 -9.906 -3.268 1 96 80 ALA B N 1
ATOM 2052 C CA . ALA B 1 80 ? 12.602 -10.93 -3.66 1 96 80 ALA B CA 1
ATOM 2053 C C . ALA B 1 80 ? 12.609 -12.086 -2.662 1 96 80 ALA B C 1
ATOM 2055 O O . ALA B 1 80 ? 12.266 -13.219 -3.01 1 96 80 ALA B O 1
ATOM 2056 N N . LYS B 1 81 ? 12.867 -11.82 -1.421 1 95.19 81 LYS B N 1
ATOM 2057 C CA . LYS B 1 81 ? 12.992 -12.859 -0.405 1 95.19 81 LYS B CA 1
ATOM 2058 C C . LYS B 1 81 ? 11.641 -13.5 -0.1 1 95.19 81 LYS B C 1
ATOM 2060 O O . LYS B 1 81 ? 11.555 -14.719 0.072 1 95.19 81 LYS B O 1
ATOM 2065 N N . GLY B 1 82 ? 10.602 -12.672 0.007 1 95.62 82 GLY B N 1
ATOM 2066 C CA . GLY B 1 82 ? 9.273 -13.203 0.248 1 95.62 82 GLY B CA 1
ATOM 2067 C C . GLY B 1 82 ? 8.789 -14.125 -0.854 1 95.62 82 GLY B C 1
ATOM 2068 O O . GLY B 1 82 ? 8.273 -15.211 -0.581 1 95.62 82 GLY B O 1
ATOM 2069 N N . ALA B 1 83 ? 8.961 -13.68 -2.1 1 97.44 83 ALA B N 1
ATOM 2070 C CA . ALA B 1 83 ? 8.562 -14.484 -3.254 1 97.44 83 ALA B CA 1
ATOM 2071 C C . ALA B 1 83 ? 9.344 -15.789 -3.311 1 97.44 83 ALA B C 1
ATOM 2073 O O . ALA B 1 83 ? 8.789 -16.828 -3.668 1 97.44 83 ALA B O 1
ATOM 2074 N N . GLU B 1 84 ? 10.617 -15.719 -3 1 96.94 84 GLU B N 1
ATOM 2075 C CA . GLU B 1 84 ? 11.445 -16.922 -2.967 1 96.94 84 GLU B CA 1
ATOM 2076 C C . GLU B 1 84 ? 10.922 -17.922 -1.951 1 96.94 84 GLU B C 1
ATOM 2078 O O . GLU B 1 84 ? 10.758 -19.109 -2.268 1 96.94 84 GLU B O 1
ATOM 2083 N N . THR B 1 85 ? 10.656 -17.438 -0.734 1 95.62 85 THR B N 1
ATOM 2084 C CA . THR B 1 85 ? 10.141 -18.297 0.328 1 95.62 85 THR B CA 1
ATOM 2085 C C . THR B 1 85 ? 8.812 -18.938 -0.085 1 95.62 85 THR B C 1
ATOM 2087 O O . THR B 1 85 ? 8.625 -20.141 0.059 1 95.62 85 THR B O 1
ATOM 2090 N N . ILE B 1 86 ? 7.922 -18.156 -0.646 1 97.69 86 ILE B N 1
ATOM 2091 C CA . ILE B 1 86 ? 6.574 -18.609 -0.98 1 97.69 86 ILE B CA 1
ATOM 2092 C C . ILE B 1 86 ? 6.637 -19.594 -2.154 1 97.69 86 ILE B C 1
ATOM 2094 O O . ILE B 1 86 ? 6.031 -20.656 -2.109 1 97.69 86 ILE B O 1
ATOM 2098 N N . SER B 1 87 ? 7.398 -19.25 -3.213 1 98.25 87 SER B N 1
ATOM 2099 C CA . SER B 1 87 ? 7.414 -20.047 -4.438 1 98.25 87 SER B CA 1
ATOM 2100 C C . SER B 1 87 ? 8.117 -21.391 -4.223 1 98.25 87 SER B C 1
ATOM 2102 O O . SER B 1 87 ? 7.828 -22.359 -4.922 1 98.25 87 SER B O 1
ATOM 2104 N N . LYS B 1 88 ? 9 -21.484 -3.242 1 97.31 88 LYS B N 1
ATOM 2105 C CA . LYS B 1 88 ? 9.766 -22.719 -3.01 1 97.31 88 LYS B CA 1
ATOM 2106 C C . LYS B 1 88 ? 9.016 -23.656 -2.076 1 97.31 88 LYS B C 1
ATOM 2108 O O . LYS B 1 88 ? 9.422 -24.812 -1.891 1 97.31 88 LYS B O 1
ATOM 2113 N N . ASN B 1 89 ? 7.973 -23.188 -1.478 1 97 89 ASN B N 1
ATOM 2114 C CA . ASN B 1 89 ? 7.188 -24.016 -0.559 1 97 89 ASN B CA 1
ATOM 2115 C C . ASN B 1 89 ? 6.344 -25.031 -1.306 1 97 89 ASN B C 1
ATOM 2117 O O . ASN B 1 89 ? 5.43 -24.672 -2.051 1 97 89 ASN B O 1
ATOM 2121 N N . PRO B 1 90 ? 6.582 -26.312 -1.083 1 97.31 90 PRO B N 1
ATOM 2122 C CA . PRO B 1 90 ? 5.867 -27.344 -1.857 1 97.31 90 PRO B CA 1
ATOM 2123 C C . PRO B 1 90 ? 4.359 -27.312 -1.612 1 97.31 90 PRO B C 1
ATOM 2125 O O . PRO B 1 90 ? 3.58 -27.625 -2.516 1 97.31 90 PRO B O 1
ATOM 2128 N N . ALA B 1 91 ? 3.986 -27 -0.411 1 97.5 91 ALA B N 1
ATOM 2129 C CA . ALA B 1 91 ? 2.557 -26.922 -0.117 1 97.5 91 ALA B CA 1
ATOM 2130 C C . ALA B 1 91 ? 1.892 -25.797 -0.896 1 97.5 91 ALA B C 1
ATOM 2132 O O . ALA B 1 91 ? 0.748 -25.922 -1.338 1 97.5 91 ALA B O 1
ATOM 2133 N N . VAL B 1 92 ? 2.574 -24.688 -1.079 1 98.56 92 VAL B N 1
ATOM 2134 C CA . VAL B 1 92 ? 2.047 -23.578 -1.866 1 98.56 92 VAL B CA 1
ATOM 2135 C C . VAL B 1 92 ? 1.95 -23.984 -3.334 1 98.56 92 VAL B C 1
ATOM 2137 O O . VAL B 1 92 ? 0.958 -23.688 -4.004 1 98.56 92 VAL B O 1
ATOM 2140 N N . GLN B 1 93 ? 2.975 -24.672 -3.842 1 98.69 93 GLN B N 1
ATOM 2141 C CA . GLN B 1 93 ? 2.969 -25.156 -5.223 1 98.69 93 GLN B CA 1
ATOM 2142 C C . GLN B 1 93 ? 1.76 -26.047 -5.496 1 98.69 93 GLN B C 1
ATOM 2144 O O . GLN B 1 93 ? 1.069 -25.875 -6.5 1 98.69 93 GLN B O 1
ATOM 2149 N N . ALA B 1 94 ? 1.515 -26.953 -4.586 1 98.56 94 ALA B N 1
ATOM 2150 C CA . ALA B 1 94 ? 0.373 -27.859 -4.727 1 98.56 94 ALA B CA 1
ATOM 2151 C C . ALA B 1 94 ? -0.942 -27.078 -4.676 1 98.56 94 ALA B C 1
ATOM 2153 O O . ALA B 1 94 ? -1.88 -27.391 -5.414 1 98.56 94 ALA B O 1
ATOM 2154 N N . LEU B 1 95 ? -1.011 -26.141 -3.766 1 98.56 95 LEU B N 1
ATOM 2155 C CA . LEU B 1 95 ? -2.209 -25.328 -3.596 1 98.56 95 LEU B CA 1
ATOM 2156 C C . LEU B 1 95 ? -2.531 -24.562 -4.871 1 98.56 95 LEU B C 1
ATOM 2158 O O . LEU B 1 95 ? -3.695 -24.453 -5.266 1 98.56 95 LEU B O 1
ATOM 2162 N N . ILE B 1 96 ? -1.496 -23.953 -5.547 1 98.88 96 ILE B N 1
ATOM 2163 C CA . ILE B 1 96 ? -1.664 -23.219 -6.797 1 98.88 96 ILE B CA 1
ATOM 2164 C C . ILE B 1 96 ? -2.318 -24.125 -7.844 1 98.88 96 ILE B C 1
ATOM 2166 O O . ILE B 1 96 ? -3.301 -23.734 -8.477 1 98.88 96 ILE B O 1
ATOM 2170 N N . ARG B 1 97 ? -1.807 -25.312 -7.984 1 98.75 97 ARG B N 1
ATOM 2171 C CA . ARG B 1 97 ? -2.363 -26.266 -8.953 1 98.75 97 ARG B CA 1
ATOM 2172 C C . ARG B 1 97 ? -3.807 -26.609 -8.602 1 98.75 97 ARG B C 1
ATOM 2174 O O . ARG B 1 97 ? -4.652 -26.719 -9.492 1 98.75 97 ARG B O 1
ATOM 2181 N N . GLU B 1 98 ? -4.039 -26.781 -7.332 1 98.69 98 GLU B N 1
ATOM 2182 C CA . GLU B 1 98 ? -5.383 -27.141 -6.887 1 98.69 98 GLU B CA 1
ATOM 2183 C C . GLU B 1 98 ? -6.383 -26.031 -7.207 1 98.69 98 GLU B C 1
ATOM 2185 O O . GLU B 1 98 ? -7.488 -26.312 -7.68 1 98.69 98 GLU B O 1
ATOM 2190 N N . TYR B 1 99 ? -6.039 -24.781 -6.91 1 98.81 99 TYR B N 1
ATOM 2191 C CA . TYR B 1 99 ? -6.914 -23.656 -7.23 1 98.81 99 TYR B CA 1
ATOM 2192 C C . TYR B 1 99 ? -7.258 -23.641 -8.719 1 98.81 99 TYR B C 1
ATOM 2194 O O . TYR B 1 99 ? -8.43 -23.562 -9.086 1 98.81 99 TYR B O 1
ATOM 2202 N N . LEU B 1 100 ? -6.25 -23.734 -9.547 1 98.75 100 LEU B N 1
ATOM 2203 C CA . LEU B 1 100 ? -6.445 -23.641 -10.992 1 98.75 100 LEU B CA 1
ATOM 2204 C C . LEU B 1 100 ? -7.246 -24.828 -11.516 1 98.75 100 LEU B C 1
ATOM 2206 O O . LEU B 1 100 ? -8.086 -24.672 -12.398 1 98.75 100 LEU B O 1
ATOM 2210 N N . SER B 1 101 ? -7.004 -26.016 -10.961 1 98.38 101 SER B N 1
ATOM 2211 C CA . SER B 1 101 ? -7.73 -27.203 -11.391 1 98.38 101 SER B CA 1
ATOM 2212 C C . SER B 1 101 ? -9.211 -27.094 -11.047 1 98.38 101 SER B C 1
ATOM 2214 O O . SER B 1 101 ? -10.055 -27.703 -11.719 1 98.38 101 SER B O 1
ATOM 2216 N N . LYS B 1 102 ? -9.539 -26.375 -10 1 98.38 102 LYS B N 1
ATOM 2217 C CA . LYS B 1 102 ? -10.93 -26.188 -9.586 1 98.38 102 LYS B CA 1
ATOM 2218 C C . LYS B 1 102 ? -11.508 -24.906 -10.172 1 98.38 102 LYS B C 1
ATOM 2220 O O . LYS B 1 102 ? -12.547 -24.422 -9.711 1 98.38 102 LYS B O 1
ATOM 2225 N N . GLU B 1 103 ? -10.766 -24.266 -11.07 1 98.19 103 GLU B N 1
ATOM 2226 C CA . GLU B 1 103 ? -11.188 -23.094 -11.828 1 98.19 103 GLU B CA 1
ATOM 2227 C C . GLU B 1 103 ? -11.344 -21.875 -10.914 1 98.19 103 GLU B C 1
ATOM 2229 O O . GLU B 1 103 ? -12.234 -21.047 -11.109 1 98.19 103 GLU B O 1
ATOM 2234 N N . LYS B 1 104 ? -10.609 -21.875 -9.828 1 98.69 104 LYS B N 1
ATOM 2235 C CA . LYS B 1 104 ? -10.484 -20.703 -8.984 1 98.69 104 LYS B CA 1
ATOM 2236 C C . LYS B 1 104 ? -9.352 -19.797 -9.461 1 98.69 104 LYS B C 1
ATOM 2238 O O . LYS B 1 104 ? -8.508 -20.203 -10.258 1 98.69 104 LYS B O 1
ATOM 2243 N N . LEU B 1 105 ? -9.375 -18.547 -9.023 1 98.94 105 LEU B N 1
ATOM 2244 C CA . LEU B 1 105 ? -8.406 -17.578 -9.492 1 98.94 105 LEU B CA 1
ATOM 2245 C C . LEU B 1 105 ? -7.102 -17.688 -8.711 1 98.94 105 LEU B C 1
ATOM 2247 O O . LEU B 1 105 ? -7.109 -18 -7.516 1 98.94 105 LEU B O 1
ATOM 2251 N N . VAL B 1 106 ? -6.039 -17.469 -9.398 1 98.94 106 VAL B N 1
ATOM 2252 C CA . VAL B 1 106 ? -4.723 -17.281 -8.789 1 98.94 106 VAL B CA 1
ATOM 2253 C C . VAL B 1 106 ? -4.098 -15.984 -9.297 1 98.94 106 VAL B C 1
ATOM 2255 O O . VAL B 1 106 ? -3.949 -15.789 -10.508 1 98.94 106 VAL B O 1
ATOM 2258 N N . GLY B 1 107 ? -3.797 -15.078 -8.383 1 98.94 107 GLY B N 1
ATOM 2259 C CA . GLY B 1 107 ? -3.109 -13.836 -8.695 1 98.94 107 GLY B CA 1
ATOM 2260 C C . GLY B 1 107 ? -1.66 -13.828 -8.25 1 98.94 107 GLY B C 1
ATOM 2261 O O . GLY B 1 107 ? -1.35 -14.227 -7.125 1 98.94 107 GLY B O 1
ATOM 2262 N N . MET B 1 108 ? -0.763 -13.438 -9.125 1 98.94 108 MET B N 1
ATOM 2263 C CA . MET B 1 108 ? 0.658 -13.281 -8.828 1 98.94 108 MET B CA 1
ATOM 2264 C C . MET B 1 108 ? 1.168 -11.922 -9.297 1 98.94 108 MET B C 1
ATOM 2266 O O . MET B 1 108 ? 0.84 -11.477 -10.398 1 98.94 108 MET B O 1
ATOM 2270 N N . ILE B 1 109 ? 1.942 -11.258 -8.484 1 98.94 109 ILE B N 1
ATOM 2271 C CA . ILE B 1 109 ? 2.445 -9.953 -8.883 1 98.94 109 ILE B CA 1
ATOM 2272 C C . ILE B 1 109 ? 3.945 -9.867 -8.609 1 98.94 109 ILE B C 1
ATOM 2274 O O . ILE B 1 109 ? 4.426 -10.383 -7.598 1 98.94 109 ILE B O 1
ATOM 2278 N N . CYS B 1 110 ? 4.727 -9.164 -9.562 1 98.81 110 CYS B N 1
ATOM 2279 C CA . CYS B 1 110 ? 6.152 -8.914 -9.391 1 98.81 110 CYS B CA 1
ATOM 2280 C C . CYS B 1 110 ? 6.934 -10.219 -9.352 1 98.81 110 CYS B C 1
ATOM 2282 O O . CYS B 1 110 ? 6.793 -11.055 -10.242 1 98.81 110 CYS B O 1
ATOM 2284 N N . ALA B 1 111 ? 7.816 -10.406 -8.43 1 98.81 111 ALA B N 1
ATOM 2285 C CA . ALA B 1 111 ? 8.602 -11.633 -8.297 1 98.81 111 ALA B CA 1
ATOM 2286 C C . ALA B 1 111 ? 7.727 -12.789 -7.828 1 98.81 111 ALA B C 1
ATOM 2288 O O . ALA B 1 111 ? 8.133 -13.953 -7.914 1 98.81 111 ALA B O 1
ATOM 2289 N N . GLY B 1 112 ? 6.496 -12.484 -7.375 1 98.88 112 GLY B N 1
ATOM 2290 C CA . GLY B 1 112 ? 5.566 -13.539 -7.008 1 98.88 112 GLY B CA 1
ATOM 2291 C C . GLY B 1 112 ? 5.234 -14.477 -8.156 1 98.88 112 GLY B C 1
ATOM 2292 O O . GLY B 1 112 ? 4.844 -15.625 -7.934 1 98.88 112 GLY B O 1
ATOM 2293 N N . SER B 1 113 ? 5.395 -14.047 -9.375 1 98.88 113 SER B N 1
ATOM 2294 C CA . SER B 1 113 ? 5.078 -14.812 -10.578 1 98.88 113 SER B CA 1
ATOM 2295 C C . SER B 1 113 ? 6.004 -16.016 -10.734 1 98.88 113 SER B C 1
ATOM 2297 O O . SER B 1 113 ? 5.711 -16.938 -11.492 1 98.88 113 SER B O 1
ATOM 2299 N N . ILE B 1 114 ? 7.133 -16.031 -10.008 1 98.81 114 ILE B N 1
ATOM 2300 C CA . ILE B 1 114 ? 8.047 -17.172 -10.023 1 98.81 114 ILE B CA 1
ATOM 2301 C C . ILE B 1 114 ? 7.301 -18.422 -9.57 1 98.81 114 ILE B C 1
ATOM 2303 O O . ILE B 1 114 ? 7.621 -19.531 -10.008 1 98.81 114 ILE B O 1
ATOM 2307 N N . ALA B 1 115 ? 6.25 -18.188 -8.75 1 98.88 115 ALA B N 1
ATOM 2308 C CA . ALA B 1 115 ? 5.465 -19.297 -8.234 1 98.88 115 ALA B CA 1
ATOM 2309 C C . ALA B 1 115 ? 4.805 -20.078 -9.367 1 98.88 115 ALA B C 1
ATOM 2311 O O . ALA B 1 115 ? 4.551 -21.281 -9.242 1 98.88 115 ALA B O 1
ATOM 2312 N N . ALA B 1 116 ? 4.504 -19.406 -10.508 1 98.94 116 ALA B N 1
ATOM 2313 C CA . ALA B 1 116 ? 3.969 -20.109 -11.672 1 98.94 116 ALA B CA 1
ATOM 2314 C C . ALA B 1 116 ? 4.953 -21.156 -12.18 1 98.94 116 ALA B C 1
ATOM 2316 O O . ALA B 1 116 ? 4.555 -22.266 -12.531 1 98.94 116 ALA B O 1
ATOM 2317 N N . LEU B 1 117 ? 6.215 -20.766 -12.195 1 98.88 117 LEU B N 1
ATOM 2318 C CA . LEU B 1 117 ? 7.273 -21.641 -12.672 1 98.88 117 LEU B CA 1
ATOM 2319 C C . LEU B 1 117 ? 7.473 -22.812 -11.727 1 98.88 117 LEU B C 1
ATOM 2321 O O . LEU B 1 117 ? 7.473 -23.969 -12.148 1 98.88 117 LEU B O 1
ATOM 2325 N N . THR B 1 118 ? 7.621 -22.547 -10.406 1 98.75 118 THR B N 1
ATOM 2326 C CA . THR B 1 118 ? 7.953 -23.594 -9.43 1 98.75 118 THR B CA 1
ATOM 2327 C C . THR B 1 118 ? 6.773 -24.531 -9.227 1 98.75 118 THR B C 1
ATOM 2329 O O . THR B 1 118 ? 6.957 -25.703 -8.875 1 98.75 118 THR B O 1
ATOM 2332 N N . ALA B 1 119 ? 5.555 -24.031 -9.492 1 98.75 119 ALA B N 1
ATOM 2333 C CA . ALA B 1 119 ? 4.363 -24.875 -9.398 1 98.75 119 ALA B CA 1
ATOM 2334 C C . ALA B 1 119 ? 4.215 -25.75 -10.633 1 98.75 119 ALA B C 1
ATOM 2336 O O . ALA B 1 119 ? 3.354 -26.641 -10.672 1 98.75 119 ALA B O 1
ATOM 2337 N N . GLY B 1 120 ? 5.008 -25.469 -11.641 1 98.75 120 GLY B N 1
ATOM 2338 C CA . GLY B 1 120 ? 4.977 -26.297 -12.844 1 98.75 120 GLY B CA 1
ATOM 2339 C C . GLY B 1 120 ? 3.785 -26 -13.734 1 98.75 120 GLY B C 1
ATOM 2340 O O . GLY B 1 120 ? 3.223 -26.922 -14.344 1 98.75 120 GLY B O 1
ATOM 2341 N N . LEU B 1 121 ? 3.381 -24.781 -13.805 1 98.81 121 LEU B N 1
ATOM 2342 C CA . LEU B 1 121 ? 2.227 -24.453 -14.633 1 98.81 121 LEU B CA 1
ATOM 2343 C C . LEU B 1 121 ? 2.566 -24.594 -16.109 1 98.81 121 LEU B C 1
ATOM 2345 O O . LEU B 1 121 ? 3.713 -24.375 -16.516 1 98.81 121 LEU B O 1
ATOM 2349 N N . PRO B 1 122 ? 1.569 -24.891 -16.922 1 98.38 122 PRO B N 1
ATOM 2350 C CA . PRO B 1 122 ? 1.812 -25 -18.359 1 98.38 122 PRO B CA 1
ATOM 2351 C C . PRO B 1 122 ? 2.123 -23.641 -19 1 98.38 122 PRO B C 1
ATOM 2353 O O . PRO B 1 122 ? 1.771 -22.609 -18.453 1 98.38 122 PRO B O 1
ATOM 2356 N N . LYS B 1 123 ? 2.795 -23.719 -20.188 1 98.69 123 LYS B N 1
ATOM 2357 C CA . LYS B 1 123 ? 3.098 -22.516 -20.938 1 98.69 123 LYS B CA 1
ATOM 2358 C C . LYS B 1 123 ? 1.825 -21.734 -21.266 1 98.69 123 LYS B C 1
ATOM 2360 O O . LYS B 1 123 ? 0.893 -22.281 -21.859 1 98.69 123 LYS B O 1
ATOM 2365 N N . GLN B 1 124 ? 1.737 -20.547 -20.891 1 98.75 124 GLN B N 1
ATOM 2366 C CA . GLN B 1 124 ? 0.632 -19.609 -21.094 1 98.75 124 GLN B CA 1
ATOM 2367 C C . GLN B 1 124 ? 1.091 -18.172 -20.891 1 98.75 124 GLN B C 1
ATOM 2369 O O . GLN B 1 124 ? 2.221 -17.922 -20.469 1 98.75 124 GLN B O 1
ATOM 2374 N N . ALA B 1 125 ? 0.259 -17.25 -21.172 1 98.94 125 ALA B N 1
ATOM 2375 C CA . ALA B 1 125 ? 0.612 -15.836 -21.047 1 98.94 125 ALA B CA 1
ATOM 2376 C C . ALA B 1 125 ? 0.794 -15.438 -19.594 1 98.94 125 ALA B C 1
ATOM 2378 O O . ALA B 1 125 ? 0.039 -15.875 -18.719 1 98.94 125 ALA B O 1
ATOM 2379 N N . LEU B 1 126 ? 1.835 -14.719 -19.25 1 98.81 126 LEU B N 1
ATOM 2380 C CA . LEU B 1 126 ? 1.99 -14.102 -17.938 1 98.81 126 LEU B CA 1
ATOM 2381 C C . LEU B 1 126 ? 2.924 -12.898 -18.016 1 98.81 126 LEU B C 1
ATOM 2383 O O . LEU B 1 126 ? 3.537 -12.641 -19.047 1 98.81 126 LEU B O 1
ATOM 2387 N N . THR B 1 127 ? 2.916 -12.055 -17.078 1 98.94 127 THR B N 1
ATOM 2388 C CA . THR B 1 127 ? 3.863 -10.961 -16.891 1 98.94 127 THR B CA 1
ATOM 2389 C C . THR B 1 127 ? 4.469 -11 -15.492 1 98.94 127 THR B C 1
ATOM 2391 O O . THR B 1 127 ? 4.109 -11.859 -14.68 1 98.94 127 THR B O 1
ATOM 2394 N N . SER B 1 128 ? 5.473 -10.266 -15.227 1 98.88 128 SER B N 1
ATOM 2395 C CA . SER B 1 128 ? 6.195 -10.211 -13.961 1 98.88 128 SER B CA 1
ATOM 2396 C C . SER B 1 128 ? 7.023 -8.938 -13.852 1 98.88 128 SER B C 1
ATOM 2398 O O . SER B 1 128 ? 7.074 -8.141 -14.797 1 98.88 128 SER B O 1
ATOM 2400 N N . HIS B 1 129 ? 7.547 -8.734 -12.727 1 98.81 129 HIS B N 1
ATOM 2401 C CA . HIS B 1 129 ? 8.594 -7.723 -12.648 1 98.81 129 HIS B CA 1
ATOM 2402 C C . HIS B 1 129 ? 9.734 -8.031 -13.602 1 98.81 129 HIS B C 1
ATOM 2404 O O . HIS B 1 129 ? 10.086 -9.195 -13.805 1 98.81 129 HIS B O 1
ATOM 2410 N N . PRO B 1 130 ? 10.43 -6.98 -14.125 1 98.62 130 PRO B N 1
ATOM 2411 C CA . PRO B 1 130 ? 11.547 -7.211 -15.055 1 98.62 130 PRO B CA 1
ATOM 2412 C C . PRO B 1 130 ? 12.672 -8.031 -14.422 1 98.62 130 PRO B C 1
ATOM 2414 O O . PRO B 1 130 ? 13.367 -8.766 -15.125 1 98.62 130 PRO B O 1
ATOM 2417 N N . SER B 1 131 ? 12.859 -7.973 -13.148 1 98.12 131 SER B N 1
ATOM 2418 C CA . SER B 1 131 ? 13.984 -8.602 -12.461 1 98.12 131 SER B CA 1
ATOM 2419 C C . SER B 1 131 ? 13.891 -10.125 -12.531 1 98.12 131 SER B C 1
ATOM 2421 O O . SER B 1 131 ? 14.883 -10.82 -12.312 1 98.12 131 SER B O 1
ATOM 2423 N N . VAL B 1 132 ? 12.711 -10.672 -12.82 1 98.62 132 VAL B N 1
ATOM 2424 C CA . VAL B 1 132 ? 12.594 -12.125 -12.859 1 98.62 132 VAL B CA 1
ATOM 2425 C C . VAL B 1 132 ? 12.141 -12.57 -14.25 1 98.62 132 VAL B C 1
ATOM 2427 O O . VAL B 1 132 ? 11.727 -13.711 -14.438 1 98.62 132 VAL B O 1
ATOM 2430 N N . LYS B 1 133 ? 12.156 -11.672 -15.188 1 98.75 133 LYS B N 1
ATOM 2431 C CA . LYS B 1 133 ? 11.766 -11.977 -16.562 1 98.75 133 LYS B CA 1
ATOM 2432 C C . LYS B 1 133 ? 12.586 -13.141 -17.125 1 98.75 133 LYS B C 1
ATOM 2434 O O . LYS B 1 133 ? 12.031 -14.062 -17.719 1 98.75 133 LYS B O 1
ATOM 2439 N N . ALA B 1 134 ? 13.867 -13.102 -16.906 1 98.56 134 ALA B N 1
ATOM 2440 C CA . ALA B 1 134 ? 14.773 -14.086 -17.484 1 98.56 134 ALA B CA 1
ATOM 2441 C C . ALA B 1 134 ? 14.453 -15.492 -16.984 1 98.56 134 ALA B C 1
ATOM 2443 O O . ALA B 1 134 ? 14.648 -16.469 -17.719 1 98.56 134 ALA B O 1
ATOM 2444 N N . GLN B 1 135 ? 13.898 -15.586 -15.812 1 98.38 135 GLN B N 1
ATOM 2445 C CA . GLN B 1 135 ? 13.555 -16.891 -15.234 1 98.38 135 GLN B CA 1
ATOM 2446 C C . GLN B 1 135 ? 12.266 -17.438 -15.836 1 98.38 135 GLN B C 1
ATOM 2448 O O . GLN B 1 135 ? 12.008 -18.641 -15.781 1 98.38 135 GLN B O 1
ATOM 2453 N N . LEU B 1 136 ? 11.453 -16.562 -16.406 1 98.75 136 LEU B N 1
ATOM 2454 C CA . LEU B 1 136 ? 10.086 -16.953 -16.75 1 98.75 136 LEU B CA 1
ATOM 2455 C C . LEU B 1 136 ? 9.898 -17.016 -18.266 1 98.75 136 LEU B C 1
ATOM 2457 O O . LEU B 1 136 ? 9.055 -17.766 -18.75 1 98.75 136 LEU B O 1
ATOM 2461 N N . GLU B 1 137 ? 10.641 -16.219 -19 1 98.44 137 GLU B N 1
ATOM 2462 C CA . GLU B 1 137 ? 10.32 -15.922 -20.391 1 98.44 137 GLU B CA 1
ATOM 2463 C C . GLU B 1 137 ? 10.547 -17.141 -21.281 1 98.44 137 GLU B C 1
ATOM 2465 O O . GLU B 1 137 ? 10.016 -17.203 -22.391 1 98.44 137 GLU B O 1
ATOM 2470 N N . SER B 1 138 ? 11.336 -18.156 -20.859 1 98.19 138 SER B N 1
ATOM 2471 C CA . SER B 1 138 ? 11.531 -19.359 -21.656 1 98.19 138 SER B CA 1
ATOM 2472 C C . SER B 1 138 ? 10.367 -20.328 -21.5 1 98.19 138 SER B C 1
ATOM 2474 O O . SER B 1 138 ? 10.031 -21.062 -22.438 1 98.19 138 SER B O 1
ATOM 2476 N N . ASP B 1 139 ? 9.695 -20.297 -20.375 1 98.56 139 ASP B N 1
ATOM 2477 C CA . ASP B 1 139 ? 8.695 -21.312 -20.031 1 98.56 139 ASP B CA 1
ATOM 2478 C C . ASP B 1 139 ? 7.281 -20.781 -20.25 1 98.56 139 ASP B C 1
ATOM 2480 O O . ASP B 1 139 ? 6.324 -21.562 -20.297 1 98.56 139 ASP B O 1
ATOM 2484 N N . PHE B 1 140 ? 7.16 -19.5 -20.422 1 98.88 140 PHE B N 1
ATOM 2485 C CA . PHE B 1 140 ? 5.852 -18.875 -20.562 1 98.88 140 PHE B CA 1
ATOM 2486 C C . PHE B 1 140 ? 5.844 -17.906 -21.734 1 98.88 140 PHE B C 1
ATOM 2488 O O . PHE B 1 140 ? 6.898 -17.594 -22.297 1 98.88 140 PHE B O 1
ATOM 2495 N N . ILE B 1 141 ? 4.582 -17.469 -22.234 1 98.88 141 ILE B N 1
ATOM 2496 C CA . ILE B 1 141 ? 4.414 -16.375 -23.203 1 98.88 141 ILE B CA 1
ATOM 2497 C C . ILE B 1 141 ? 4.484 -15.039 -22.469 1 98.88 141 ILE B C 1
ATOM 2499 O O . ILE B 1 141 ? 3.479 -14.562 -21.938 1 98.88 141 ILE B O 1
ATOM 2503 N N . TYR B 1 142 ? 5.609 -14.508 -22.5 1 98.81 142 TYR B N 1
ATOM 2504 C CA . TYR B 1 142 ? 5.902 -13.375 -21.625 1 98.81 142 TYR B CA 1
ATOM 2505 C C . TYR B 1 142 ? 5.387 -12.078 -22.25 1 98.81 142 TYR B C 1
ATOM 2507 O O . TYR B 1 142 ? 5.52 -11.852 -23.453 1 98.81 142 TYR B O 1
ATOM 2515 N N . SER B 1 143 ? 4.746 -11.297 -21.5 1 98.69 143 SER B N 1
ATOM 2516 C CA . SER B 1 143 ? 4.211 -10 -21.875 1 98.69 143 SER B CA 1
ATOM 2517 C C . SER B 1 143 ? 4.66 -8.906 -20.906 1 98.69 143 SER B C 1
ATOM 2519 O O . SER B 1 143 ? 4.996 -9.195 -19.766 1 98.69 143 SER B O 1
ATOM 2521 N N . GLU B 1 144 ? 4.719 -7.695 -21.312 1 98.25 144 GLU B N 1
ATOM 2522 C CA . GLU B 1 144 ? 5.125 -6.605 -20.438 1 98.25 144 GLU B CA 1
ATOM 2523 C C . GLU B 1 144 ? 3.973 -5.637 -20.188 1 98.25 144 GLU B C 1
ATOM 2525 O O . GLU B 1 144 ? 4.184 -4.523 -19.703 1 98.25 144 GLU B O 1
ATOM 2530 N N . VAL B 1 145 ? 2.76 -6.078 -20.594 1 98.5 145 VAL B N 1
ATOM 2531 C CA . VAL B 1 145 ? 1.612 -5.238 -20.266 1 98.5 145 VAL B CA 1
ATOM 2532 C C . VAL B 1 145 ? 1.345 -5.281 -18.766 1 98.5 145 VAL B C 1
ATOM 2534 O O . VAL B 1 145 ? 1.746 -6.227 -18.078 1 98.5 145 VAL B O 1
ATOM 2537 N N . PRO B 1 146 ? 0.709 -4.32 -18.203 1 98.81 146 PRO B N 1
ATOM 2538 C CA . PRO B 1 146 ? 0.615 -4.152 -16.75 1 98.81 146 PRO B CA 1
ATOM 2539 C C . PRO B 1 146 ? -0.09 -5.32 -16.062 1 98.81 146 PRO B C 1
ATOM 2541 O O . PRO B 1 146 ? 0.287 -5.711 -14.961 1 98.81 146 PRO B O 1
ATOM 2544 N N . VAL B 1 147 ? -1.143 -5.832 -16.688 1 98.94 147 VAL B N 1
ATOM 2545 C CA . VAL B 1 147 ? -1.896 -6.953 -16.141 1 98.94 147 VAL B CA 1
ATOM 2546 C C . VAL B 1 147 ? -2.184 -7.973 -17.234 1 98.94 147 VAL B C 1
ATOM 2548 O O . VAL B 1 147 ? -2.668 -7.613 -18.312 1 98.94 147 VAL B O 1
ATOM 2551 N N . VAL B 1 148 ? -1.83 -9.211 -17 1 98.94 148 VAL B N 1
ATOM 2552 C CA . VAL B 1 148 ? -2.107 -10.305 -17.922 1 98.94 148 VAL B CA 1
ATOM 2553 C C . VAL B 1 148 ? -3.09 -11.289 -17.297 1 98.94 148 VAL B C 1
ATOM 2555 O O . VAL B 1 148 ? -2.893 -11.727 -16.156 1 98.94 148 VAL B O 1
ATOM 2558 N N . VAL B 1 149 ? -4.168 -11.547 -18 1 98.88 149 VAL B N 1
ATOM 2559 C CA . VAL B 1 149 ? -5.121 -12.586 -17.609 1 98.88 149 VAL B CA 1
ATOM 2560 C C . VAL B 1 149 ? -5.016 -13.773 -18.562 1 98.88 149 VAL B C 1
ATOM 2562 O O . VAL B 1 149 ? -5.242 -13.633 -19.766 1 98.88 149 VAL B O 1
ATOM 2565 N N . SER B 1 150 ? -4.574 -14.82 -18.078 1 98.81 150 SER B N 1
ATOM 2566 C CA . SER B 1 150 ? -4.562 -16.078 -18.797 1 98.81 150 SER B CA 1
ATOM 2567 C C . SER B 1 150 ? -5.461 -17.109 -18.141 1 98.81 150 SER B C 1
ATOM 2569 O O . SER B 1 150 ? -5.012 -17.875 -17.266 1 98.81 150 SER B O 1
ATOM 2571 N N . ASP B 1 151 ? -6.758 -17.172 -18.594 1 97.62 151 ASP B N 1
ATOM 2572 C CA . ASP B 1 151 ? -7.785 -17.969 -17.922 1 97.62 151 ASP B CA 1
ATOM 2573 C C . ASP B 1 151 ? -7.926 -17.562 -16.469 1 97.62 151 ASP B C 1
ATOM 2575 O O . ASP B 1 151 ? -8.312 -16.422 -16.156 1 97.62 151 ASP B O 1
ATOM 2579 N N . ASN B 1 152 ? -7.512 -18.5 -15.547 1 98.75 152 ASN B N 1
ATOM 2580 C CA . ASN B 1 152 ? -7.723 -18.203 -14.133 1 98.75 152 ASN B CA 1
ATOM 2581 C C . ASN B 1 152 ? -6.441 -17.719 -13.461 1 98.75 152 ASN B C 1
ATOM 2583 O O . ASN B 1 152 ? -6.414 -17.5 -12.25 1 98.75 152 ASN B O 1
ATOM 2587 N N . LEU B 1 153 ? -5.371 -17.438 -14.227 1 98.94 153 LEU B N 1
ATOM 2588 C CA . LEU B 1 153 ? -4.125 -16.875 -13.727 1 98.94 153 LEU B CA 1
ATOM 2589 C C . LEU B 1 153 ? -4.031 -15.383 -14.07 1 98.94 153 LEU B C 1
ATOM 2591 O O . LEU B 1 153 ? -4.09 -15.008 -15.242 1 98.94 153 LEU B O 1
ATOM 2595 N N . ILE B 1 154 ? -3.961 -14.523 -13.086 1 98.94 154 ILE B N 1
ATOM 2596 C CA . ILE B 1 154 ? -3.801 -13.086 -13.242 1 98.94 154 ILE B CA 1
ATOM 2597 C C . ILE B 1 154 ? -2.428 -12.656 -12.727 1 98.94 154 ILE B C 1
ATOM 2599 O O . ILE B 1 154 ? -2.082 -12.922 -11.57 1 98.94 154 ILE B O 1
ATOM 2603 N N . THR B 1 155 ? -1.601 -12.094 -13.562 1 98.94 155 THR B N 1
ATOM 2604 C CA . THR B 1 155 ? -0.264 -11.68 -13.148 1 98.94 155 THR B CA 1
ATOM 2605 C C . THR B 1 155 ? -0.054 -10.188 -13.406 1 98.94 155 THR B C 1
ATOM 2607 O O . THR B 1 155 ? -0.71 -9.602 -14.266 1 98.94 155 THR B O 1
ATOM 2610 N N . SER B 1 156 ? 0.752 -9.578 -12.664 1 98.94 156 SER B N 1
ATOM 2611 C CA . SER B 1 156 ? 1.105 -8.172 -12.805 1 98.94 156 SER B CA 1
ATOM 2612 C C . SER B 1 156 ? 2.586 -7.941 -12.516 1 98.94 156 SER B C 1
ATOM 2614 O O . SER B 1 156 ? 3.316 -8.883 -12.211 1 98.94 156 SER B O 1
ATOM 2616 N N . ARG B 1 157 ? 3.076 -6.75 -12.594 1 98.88 157 ARG B N 1
ATOM 2617 C CA . ARG B 1 157 ? 4.5 -6.551 -12.844 1 98.88 157 ARG B CA 1
ATOM 2618 C C . ARG B 1 157 ? 5.211 -6.055 -11.586 1 98.88 157 ARG B C 1
ATOM 2620 O O . ARG B 1 157 ? 6.387 -6.352 -11.375 1 98.88 157 ARG B O 1
ATOM 2627 N N . GLY B 1 158 ? 4.555 -5.164 -10.773 1 98.69 158 GLY B N 1
ATOM 2628 C CA . GLY B 1 158 ? 5.25 -4.609 -9.625 1 98.69 158 GLY B CA 1
ATOM 2629 C C . GLY B 1 158 ? 4.398 -3.635 -8.828 1 98.69 158 GLY B C 1
ATOM 2630 O O . GLY B 1 158 ? 3.178 -3.588 -8.992 1 98.69 158 GLY B O 1
ATOM 2631 N N . PRO B 1 159 ? 5.07 -2.852 -7.891 1 98.75 159 PRO B N 1
ATOM 2632 C CA . PRO B 1 159 ? 4.34 -1.897 -7.051 1 98.75 159 PRO B CA 1
ATOM 2633 C C . PRO B 1 159 ? 3.457 -0.954 -7.863 1 98.75 159 PRO B C 1
ATOM 2635 O O . PRO B 1 159 ? 2.307 -0.707 -7.492 1 98.75 159 PRO B O 1
ATOM 2638 N N . GLY B 1 160 ? 3.938 -0.514 -8.992 1 98.75 160 GLY B N 1
ATOM 2639 C CA . GLY B 1 160 ? 3.227 0.46 -9.805 1 98.75 160 GLY B CA 1
ATOM 2640 C C . GLY B 1 160 ? 1.998 -0.114 -10.484 1 98.75 160 GLY B C 1
ATOM 2641 O O . GLY B 1 160 ? 1.141 0.632 -10.969 1 98.75 160 GLY B O 1
ATOM 2642 N N . THR B 1 161 ? 1.906 -1.402 -10.578 1 98.88 161 THR B N 1
ATOM 2643 C CA . THR B 1 161 ? 0.775 -2.039 -11.242 1 98.88 161 THR B CA 1
ATOM 2644 C C . THR B 1 161 ? -0.124 -2.74 -10.227 1 98.88 161 THR B C 1
ATOM 2646 O O . THR B 1 161 ? -1.021 -3.498 -10.602 1 98.88 161 THR B O 1
ATOM 2649 N N . ALA B 1 162 ? 0.1 -2.469 -8.938 1 98.88 162 ALA B N 1
ATOM 2650 C CA . ALA B 1 162 ? -0.653 -3.16 -7.898 1 98.88 162 ALA B CA 1
ATOM 2651 C C . ALA B 1 162 ? -2.125 -2.76 -7.926 1 98.88 162 ALA B C 1
ATOM 2653 O O . ALA B 1 162 ? -3.006 -3.59 -7.691 1 98.88 162 ALA B O 1
ATOM 2654 N N . PHE B 1 163 ? -2.4 -1.476 -8.258 1 98.88 163 PHE B N 1
ATOM 2655 C CA . PHE B 1 163 ? -3.785 -1.022 -8.305 1 98.88 163 PHE B CA 1
ATOM 2656 C C . PHE B 1 163 ? -4.523 -1.676 -9.469 1 98.88 163 PHE B C 1
ATOM 2658 O O . PHE B 1 163 ? -5.566 -2.301 -9.273 1 98.88 163 PHE B O 1
ATOM 2665 N N . PRO B 1 164 ? -4.012 -1.592 -10.719 1 98.88 164 PRO B N 1
ATOM 2666 C CA . PRO B 1 164 ? -4.762 -2.26 -11.789 1 98.88 164 PRO B CA 1
ATOM 2667 C C . PRO B 1 164 ? -4.855 -3.771 -11.586 1 98.88 164 PRO B C 1
ATOM 2669 O O . PRO B 1 164 ? -5.848 -4.391 -11.984 1 98.88 164 PRO B O 1
ATOM 2672 N N . PHE B 1 165 ? -3.867 -4.391 -10.984 1 98.94 165 PHE B N 1
ATOM 2673 C CA . PHE B 1 165 ? -3.904 -5.809 -10.633 1 98.94 165 PHE B CA 1
ATOM 2674 C C . PHE B 1 165 ? -5.062 -6.105 -9.695 1 98.94 165 PHE B C 1
ATOM 2676 O O . PHE B 1 165 ? -5.895 -6.973 -9.977 1 98.94 165 PHE B O 1
ATOM 2683 N N . ALA B 1 166 ? -5.125 -5.34 -8.555 1 98.94 166 ALA B N 1
ATOM 2684 C CA . ALA B 1 166 ? -6.16 -5.539 -7.543 1 98.94 166 ALA B CA 1
ATOM 2685 C C . ALA B 1 166 ? -7.547 -5.262 -8.117 1 98.94 166 ALA B C 1
ATOM 2687 O O . ALA B 1 166 ? -8.492 -6.004 -7.848 1 98.94 166 ALA B O 1
ATOM 2688 N N . LEU B 1 167 ? -7.645 -4.215 -8.914 1 98.94 167 LEU B N 1
ATOM 2689 C CA . LEU B 1 167 ? -8.93 -3.854 -9.516 1 98.94 167 LEU B CA 1
ATOM 2690 C C . LEU B 1 167 ? -9.375 -4.914 -10.516 1 98.94 167 LEU B C 1
ATOM 2692 O O . LEU B 1 167 ? -10.578 -5.168 -10.656 1 98.94 167 LEU B O 1
ATOM 2696 N N . LYS B 1 168 ? -8.43 -5.527 -11.211 1 98.94 168 LYS B N 1
ATOM 2697 C CA . LYS B 1 168 ? -8.781 -6.625 -12.102 1 98.94 168 LYS B CA 1
ATOM 2698 C C . LYS B 1 168 ? -9.312 -7.82 -11.32 1 98.94 168 LYS B C 1
ATOM 2700 O O . LYS B 1 168 ? -10.281 -8.461 -11.734 1 98.94 168 LYS B O 1
ATOM 2705 N N . LEU B 1 169 ? -8.68 -8.125 -10.188 1 98.94 169 LEU B N 1
ATOM 2706 C CA . LEU B 1 169 ? -9.18 -9.203 -9.336 1 98.94 169 LEU B CA 1
ATOM 2707 C C . LEU B 1 169 ? -10.602 -8.906 -8.867 1 98.94 169 LEU B C 1
ATOM 2709 O O . LEU B 1 169 ? -11.453 -9.797 -8.859 1 98.94 169 LEU B O 1
ATOM 2713 N N . VAL B 1 170 ? -10.898 -7.645 -8.484 1 98.88 170 VAL B N 1
ATOM 2714 C CA . VAL B 1 170 ? -12.25 -7.25 -8.086 1 98.88 170 VAL B CA 1
ATOM 2715 C C . VAL B 1 170 ? -13.219 -7.5 -9.242 1 98.88 170 VAL B C 1
ATOM 2717 O O . VAL B 1 170 ? -14.312 -8.031 -9.031 1 98.88 170 VAL B O 1
ATOM 2720 N N . GLU B 1 171 ? -12.805 -7.066 -10.438 1 98.81 171 GLU B N 1
ATOM 2721 C CA . GLU B 1 171 ? -13.648 -7.234 -11.617 1 98.81 171 GLU B CA 1
ATOM 2722 C C . GLU B 1 171 ? -14.016 -8.703 -11.828 1 98.81 171 GLU B C 1
ATOM 2724 O O . GLU B 1 171 ? -15.172 -9.023 -12.086 1 98.81 171 GLU B O 1
ATOM 2729 N N . LEU B 1 172 ? -13.062 -9.578 -11.656 1 98.81 172 LEU B N 1
ATOM 2730 C CA . LEU B 1 172 ? -13.25 -10.992 -11.938 1 98.81 172 LEU B CA 1
ATOM 2731 C C . LEU B 1 172 ? -14.07 -11.664 -10.836 1 98.81 172 LEU B C 1
ATOM 2733 O O . LEU B 1 172 ? -14.852 -12.578 -11.102 1 98.81 172 LEU B O 1
ATOM 2737 N N . LEU B 1 173 ? -13.938 -11.164 -9.594 1 98.75 173 LEU B N 1
ATOM 2738 C CA . LEU B 1 173 ? -14.578 -11.789 -8.445 1 98.75 173 LEU B CA 1
ATOM 2739 C C . LEU B 1 173 ? -15.984 -11.234 -8.234 1 98.75 173 LEU B C 1
ATOM 2741 O O . LEU B 1 173 ? -16.891 -11.953 -7.812 1 98.75 173 LEU B O 1
ATOM 2745 N N . CYS B 1 174 ? -16.141 -9.859 -8.555 1 98.62 174 CYS B N 1
ATOM 2746 C CA . CYS B 1 174 ? -17.344 -9.18 -8.102 1 98.62 174 CYS B CA 1
ATOM 2747 C C . CYS B 1 174 ? -18.062 -8.5 -9.266 1 98.62 174 CYS B C 1
ATOM 2749 O O . CYS B 1 174 ? -19.172 -8 -9.102 1 98.62 174 CYS B O 1
ATOM 2751 N N . GLY B 1 175 ? -17.391 -8.406 -10.438 1 98.5 175 GLY B N 1
ATOM 2752 C CA . GLY B 1 175 ? -18.016 -7.816 -11.617 1 98.5 175 GLY B CA 1
ATOM 2753 C C . GLY B 1 175 ? -17.547 -6.402 -11.898 1 98.5 175 GLY B C 1
ATOM 2754 O O . GLY B 1 175 ? -16.969 -5.75 -11.023 1 98.5 175 GLY B O 1
ATOM 2755 N N . VAL B 1 176 ? -17.859 -5.934 -13.078 1 98.12 176 VAL B N 1
ATOM 2756 C CA . VAL B 1 176 ? -17.406 -4.645 -13.586 1 98.12 176 VAL B CA 1
ATOM 2757 C C . VAL B 1 176 ? -18.031 -3.518 -12.766 1 98.12 176 VAL B C 1
ATOM 2759 O O . VAL B 1 176 ? -17.391 -2.5 -12.508 1 98.12 176 VAL B O 1
ATOM 2762 N N . GLU B 1 177 ? -19.234 -3.664 -12.352 1 98.31 177 GLU B N 1
ATOM 2763 C CA . GLU B 1 177 ? -19.922 -2.625 -11.586 1 98.31 177 GLU B CA 1
ATOM 2764 C C . GLU B 1 177 ? -19.234 -2.396 -10.234 1 98.31 177 GLU B C 1
ATOM 2766 O O . GLU B 1 177 ? -19.047 -1.253 -9.82 1 98.31 177 GLU B O 1
ATOM 2771 N N . LYS B 1 178 ? -18.922 -3.529 -9.578 1 98.38 178 LYS B N 1
ATOM 2772 C CA . LYS B 1 178 ? -18.25 -3.41 -8.289 1 98.38 178 LYS B CA 1
ATOM 2773 C C . LYS B 1 178 ? -16.875 -2.783 -8.445 1 98.38 178 LYS B C 1
ATOM 2775 O O . LYS B 1 178 ? -16.453 -1.979 -7.613 1 98.38 178 LYS B O 1
ATOM 2780 N N . ARG B 1 179 ? -16.172 -3.174 -9.492 1 98.38 179 ARG B N 1
ATOM 2781 C CA . ARG B 1 179 ? -14.883 -2.549 -9.789 1 98.38 179 ARG B CA 1
ATOM 2782 C C . ARG B 1 179 ? -15.016 -1.034 -9.891 1 98.38 179 ARG B C 1
ATOM 2784 O O . ARG B 1 179 ? -14.211 -0.292 -9.336 1 98.38 179 ARG B O 1
ATOM 2791 N N . GLN B 1 180 ? -15.984 -0.548 -10.586 1 97.75 180 GLN B N 1
ATOM 2792 C CA . GLN B 1 180 ? -16.219 0.884 -10.742 1 97.75 180 GLN B CA 1
ATOM 2793 C C . GLN B 1 180 ? -16.578 1.531 -9.406 1 97.75 180 GLN B C 1
ATOM 2795 O O . GLN B 1 180 ? -16.109 2.633 -9.102 1 97.75 180 GLN B O 1
ATOM 2800 N N . GLU B 1 181 ? -17.328 0.814 -8.648 1 97.81 181 GLU B N 1
ATOM 2801 C CA . GLU B 1 181 ? -17.781 1.321 -7.352 1 97.81 181 GLU B CA 1
ATOM 2802 C C . GLU B 1 181 ? -16.594 1.581 -6.43 1 97.81 181 GLU B C 1
ATOM 2804 O O . GLU B 1 181 ? -16.578 2.564 -5.688 1 97.81 181 GLU B O 1
ATOM 2809 N N . VAL B 1 182 ? -15.609 0.704 -6.465 1 97.69 182 VAL B N 1
ATOM 2810 C CA . VAL B 1 182 ? -14.477 0.793 -5.547 1 97.69 182 VAL B CA 1
ATOM 2811 C C . VAL B 1 182 ? -13.469 1.82 -6.066 1 97.69 182 VAL B C 1
ATOM 2813 O O . VAL B 1 182 ? -12.742 2.434 -5.281 1 97.69 182 VAL B O 1
ATOM 2816 N N . HIS B 1 183 ? -13.484 2.049 -7.359 1 97.62 183 HIS B N 1
ATOM 2817 C CA . HIS B 1 183 ? -12.516 2.908 -8.031 1 97.62 183 HIS B CA 1
ATOM 2818 C C . HIS B 1 183 ? -12.711 4.371 -7.637 1 97.62 183 HIS B C 1
ATOM 2820 O O . HIS B 1 183 ? -11.742 5.062 -7.305 1 97.62 183 HIS B O 1
ATOM 2826 N N . GLY B 1 184 ? -13.922 4.871 -7.609 1 95.19 184 GLY B N 1
ATOM 2827 C CA . GLY B 1 184 ? -14.266 6.273 -7.41 1 95.19 184 GLY B CA 1
ATOM 2828 C C . GLY B 1 184 ? -13.703 6.852 -6.129 1 95.19 184 GLY B C 1
ATOM 2829 O O . GLY B 1 184 ? -12.898 7.789 -6.16 1 95.19 184 GLY B O 1
ATOM 2830 N N . PRO B 1 185 ? -14.023 6.184 -4.988 1 96.38 185 PRO B N 1
ATOM 2831 C CA . PRO B 1 185 ? -13.625 6.715 -3.684 1 96.38 185 PRO B CA 1
ATOM 2832 C C . PRO B 1 185 ? -12.109 6.676 -3.471 1 96.38 185 PRO B C 1
ATOM 2834 O O . PRO B 1 185 ? -11.602 7.262 -2.512 1 96.38 185 PRO B O 1
ATOM 2837 N N . MET B 1 186 ? -11.359 6.012 -4.332 1 97.94 186 MET B N 1
ATOM 2838 C CA . MET B 1 186 ? -9.906 5.965 -4.199 1 97.94 186 MET B CA 1
ATOM 2839 C C . MET B 1 186 ? -9.266 7.23 -4.754 1 97.94 186 MET B C 1
ATOM 2841 O O . MET B 1 186 ? -8.102 7.516 -4.477 1 97.94 186 MET B O 1
ATOM 2845 N N . VAL B 1 187 ? -9.977 8 -5.594 1 98.25 187 VAL B N 1
ATOM 2846 C CA . VAL B 1 187 ? -9.617 9.344 -6.043 1 98.25 187 VAL B CA 1
ATOM 2847 C C . VAL B 1 187 ? -8.312 9.289 -6.84 1 98.25 187 VAL B C 1
ATOM 2849 O O . VAL B 1 187 ? -7.355 10 -6.523 1 98.25 187 VAL B O 1
ATOM 2852 N N . PHE B 1 188 ? -8.32 8.461 -7.945 1 98.56 188 PHE B N 1
ATOM 2853 C CA . PHE B 1 188 ? -7.16 8.422 -8.82 1 98.56 188 PHE B CA 1
ATOM 2854 C C . PHE B 1 188 ? -7.027 9.727 -9.602 1 98.56 188 PHE B C 1
ATOM 2856 O O . PHE B 1 188 ? -8.031 10.344 -9.969 1 98.56 188 PHE B O 1
ATOM 2863 N N . PRO B 1 189 ? -5.762 10.117 -9.875 1 98.5 189 PRO B N 1
ATOM 2864 C CA . PRO B 1 189 ? -5.574 11.297 -10.719 1 98.5 189 PRO B CA 1
ATOM 2865 C C . PRO B 1 189 ? -6.215 11.156 -12.094 1 98.5 189 PRO B C 1
ATOM 2867 O O . PRO B 1 189 ? -6.234 10.055 -12.656 1 98.5 189 PRO B O 1
ATOM 2870 N N . PRO B 1 190 ? -6.742 12.297 -12.625 1 97.12 190 PRO B N 1
ATOM 2871 C CA . PRO B 1 190 ? -7.211 12.258 -14.016 1 97.12 190 PRO B CA 1
ATOM 2872 C C . PRO B 1 190 ? -6.148 11.734 -14.977 1 97.12 190 PRO B C 1
ATOM 2874 O O . PRO B 1 190 ? -4.965 12.055 -14.836 1 97.12 190 PRO B O 1
ATOM 2877 N N . GLY B 1 191 ? -6.531 10.859 -15.883 1 96.75 191 GLY B N 1
ATOM 2878 C CA . GLY B 1 191 ? -5.617 10.344 -16.891 1 96.75 191 GLY B CA 1
ATOM 2879 C C . GLY B 1 191 ? -4.988 9.016 -16.484 1 96.75 191 GLY B C 1
ATOM 2880 O O . GLY B 1 191 ? -4.199 8.445 -17.25 1 96.75 191 GLY B O 1
ATOM 2881 N N . THR B 1 192 ? -5.27 8.523 -15.266 1 97.5 192 THR B N 1
ATOM 2882 C CA . THR B 1 192 ? -4.773 7.219 -14.852 1 97.5 192 THR B CA 1
ATOM 2883 C C . THR B 1 192 ? -5.301 6.125 -15.773 1 97.5 192 THR B C 1
ATOM 2885 O O . THR B 1 192 ? -6.5 6.074 -16.062 1 97.5 192 THR B O 1
ATOM 2888 N N . PRO B 1 193 ? -4.445 5.23 -16.266 1 97.19 193 PRO B N 1
ATOM 2889 C CA . PRO B 1 193 ? -4.816 4.344 -17.359 1 97.19 193 PRO B CA 1
ATOM 2890 C C . PRO B 1 193 ? -5.629 3.133 -16.906 1 97.19 193 PRO B C 1
ATOM 2892 O O . PRO B 1 193 ? -5.859 2.207 -17.688 1 97.19 193 PRO B O 1
ATOM 2895 N N . TRP B 1 194 ? -5.953 3.104 -15.711 1 95.19 194 TRP B N 1
ATOM 2896 C CA . TRP B 1 194 ? -6.754 1.986 -15.227 1 95.19 194 TRP B CA 1
ATOM 2897 C C . TRP B 1 194 ? -8.016 2.486 -14.531 1 95.19 194 TRP B C 1
ATOM 2899 O O . TRP B 1 194 ? -8.086 3.646 -14.117 1 95.19 194 TRP B O 1
#

Solvent-accessible surface area (backbone atoms only — not comparable to full-atom values): 19107 Å² total; per-residue (Å²): 122,51,25,35,37,36,50,42,22,53,20,16,29,52,46,36,45,40,39,29,52,42,49,33,40,68,62,59,30,48,73,42,37,26,34,47,73,54,96,76,62,60,95,62,80,45,34,40,21,60,70,65,55,30,33,39,54,74,37,69,59,46,69,92,76,64,38,59,90,71,27,48,28,44,34,34,35,11,24,72,59,10,14,50,49,46,30,68,32,65,62,51,23,52,47,54,51,51,19,52,74,70,71,23,35,36,37,22,26,12,45,16,35,52,28,46,62,65,41,62,57,76,70,44,57,35,23,38,20,77,92,48,36,83,80,42,48,85,61,30,47,65,46,86,57,47,61,30,75,40,88,48,38,36,20,9,24,25,63,46,15,24,61,56,39,26,46,48,51,34,27,74,69,65,31,66,67,44,31,53,61,50,47,59,81,25,46,54,48,82,65,46,78,107,121,52,26,34,38,37,50,42,21,52,19,16,30,53,45,37,46,38,38,29,52,41,49,33,40,69,62,60,29,50,73,42,36,25,32,48,75,56,94,78,59,70,82,84,79,48,34,39,21,60,70,64,56,29,34,38,53,75,38,70,60,46,69,92,77,64,38,58,91,70,27,48,29,44,35,35,35,12,24,72,57,10,15,49,51,47,30,66,31,66,63,50,23,53,46,54,52,49,19,51,74,69,72,23,35,36,36,22,26,12,44,14,37,53,30,47,62,65,40,61,57,76,71,44,56,34,24,38,20,78,91,47,37,84,80,41,49,84,61,30,49,66,45,86,57,46,61,31,74,40,89,49,38,35,19,9,24,26,62,44,15,23,61,58,40,26,44,49,52,34,26,75,69,64,30,65,65,45,30,54,61,48,48,59,81,25,47,56,47,84,64,46,77,110

pLDDT: mean 96.07, std 8.24, range [45.38, 99.0]

Radius of gyration: 20.21 Å; Cα contacts (8 Å, |Δi|>4): 968; chains: 2; bounding box: 40×58×49 Å

Sequence (388 aa):
MPSALILIADGTEEMEFTITYDTLVRAGVTCQSAFVHDDEFVSPVAAKGSRGIRIIPDVYFEPNVSGPDKFDVLVIPGGAKGAETISKNPAVQALIREYLSKEKLVGMICAGSIAALTAGLPKQALTSHPSVKAQLESDFIYSEVPVVVSDNLITSRGPGTAFPFALKLVELLCGVEKRQEVHGPMVFPPGTPWMPSALILIADGTEEMEFTITYDTLVRAGVTCQSAFVHDDEFVSPVAAKGSRGIRIIPDVYFEPNVSGPDKFDVLVIPGGAKGAETISKNPAVQALIREYLSKEKLVGMICAGSIAALTAGLPKQALTSHPSVKAQLESDFIYSEVPVVVSDNLITSRGPGTAFPFALKLVELLCGVEKRQEVHGPMVFPPGTPW

Secondary structure (DSSP, 8-state):
--EEEEEE-TT--HHHHHHHHHHHHHTT-EEEEEEPPPTT----SSEE-TTS-EEE-SEE--GGGSSTTT-SEEEE---HHHHHHHHH-HHHHHHHHHHHHTT-EEEEEGGGGHHHHHTTPPS-EE---GGGHHHHTTTSEE--SSEEEETTEEEE-SGGGHHHHHHHHHHHHH-HHHHHHHHGGG-PPTT---/--EEEEEE-TT--HHHHHHHHHHHHHTT-EEEEEEPPPTT----S-EE-TTS-EEE-SEE--GGGSSTTT-SEEEE---HHHHHHHHH-HHHHHHHHHHHHTT-EEEEEGGGGHHHHHTTPPS-EE---GGGHHHHTTTSEE--SSEEEETTEEEE-SGGGHHHHHHHHHHHHH-HHHHHHHHGGG-PPTT---

Organism: Lentinula edodes (NCBI:txid5353)

=== Feature glossary ===
The record interleaves many kinds of information about one protein. Here is each kind framed as the question it answers.

Q: What known structures does this most resemble?
A: Structural nearest neighbors (via Foldseek easy-search vs the PDB). Reported per hit: target PDB id, E-value, and alignment TM-score. A TM-score above ~0.5 is the conventional threshold for 'same fold'.

Q: Where is each backbone atom in 3D?
A: The mmCIF table is the protein's shape written out atom by atom. For each backbone N, Cα, C, and carbonyl O, it records an (x, y, z) coordinate triple in Å plus the residue type, chain letter, and residue number.

Q: What are the backbone torsion angles?
A: The φ/ψ torsion pair specifies the backbone conformation at each residue. φ rotates about the N–Cα bond, ψ about the Cα–C bond. Steric clashes forbid most of the (φ, ψ) plane — the allowed regions (α-helix basin, β-sheet basin, left-handed helix) are the Ramachandran-allowed regions.

Q: Which residues are buried vs exposed?
A: Solvent-accessible surface area (SASA) is the area in Å² traced out by the centre of a 1.4 Å probe sphere (a water molecule) rolled over the protein's van der Waals surface (Shrake–Rupley / Lee–Richards construction). Buried residues have near-zero SASA; fully exposed residues can exceed 200 Å². The total SASA scales roughly with the number of surface residues.

Q: How confident is the AlphaFold model at each residue?
A: pLDDT is the predicted lDDT-Cα score: AlphaFold's confidence that the local environment of each residue (all inter-atomic distances within 15 Å) is correctly placed. It is a per-residue number between 0 and 100, with higher meaning more reliable.

Q: What does the local fold look like, residue by residue?
A: 3Di is Foldseek's structural alphabet. Each residue is assigned one of twenty discrete states based on how its Cα sits relative to its spatial (not sequential) neighbors. Aligning 3Di strings finds structural homologs roughly as well as full 3D superposition, but orders of magnitude faster.

Q: How big and how compact is the whole molecule?
A: Radius of gyration (Rg) is the root-mean-square distance of Cα atoms from their centroid — a single number for overall size and compactness. A globular domain of N residues has Rg ≈ 2.2·N^0.38 Å; an extended or disordered chain has a much larger Rg. The Cα contact count is the number of residue pairs whose Cα atoms are within 8 Å and are more than four positions apart in sequence — a standard proxy for tertiary packing density. The bounding box is the smallest axis-aligned box enclosing all Cα atoms.

Q: Which residues are in helices, strands, or loops?
A: DSSP 8-state secondary structure assigns each residue one of H (α-helix), G (3₁₀-helix), I (π-helix), E (extended β-strand), B (isolated β-bridge), T (hydrogen-bonded turn), S (bend), or '-' (coil). The assignment is computed from backbone hydrogen-bond geometry via the Kabsch–Sander algorithm.

Q: How mobile is each atom in the crystal?
A: Crystallographic B-factors measure how much each atom's electron density is smeared out, in Å². They rise in mobile loops and surface residues and fall in the buried interior. In AlphaFold models this column is repurposed to hold pLDDT instead.

Q: What if only a Cα trace is available?
A: P-SEA three-state annotation labels each residue as helix, strand, or coil based purely on the geometry of the Cα trace. It serves as a fallback when the full backbone (and thus DSSP) is unavailable.

Q: What family and function is it annotated with?
A: Database cross-references. InterPro integrates a dozen domain/family signature databases into unified entries with residue-range hits. GO terms attach function/process/location labels with evidence codes. CATH codes position the fold in a four-level structural taxonomy. Organism is the NCBI-taxonomy species name.

Q: Are the domains correctly placed relative to each other?
A: Predicted Aligned Error (PAE) is an AlphaFold confidence matrix: entry (i, j) is the expected error in the position of residue j, in ångströms, when the prediction is superimposed on the true structure at residue i. Low PAE within a block of residues means that block is internally rigid and well-predicted; high PAE between two blocks means their relative placement is uncertain even if each block individually is confident.

Q: What do the diagnostic plots show?
A: Three diagnostic plots accompany the record. The Cα contact map visualizes the tertiary structure as a 2D adjacency matrix (8 Å cutoff, sequence-local contacts suppressed). The Ramachandran plot shows the distribution of backbone (φ, ψ) torsions, with points in the α and β basins reflecting secondary structure content. The PAE plot shows AlphaFold's inter-residue confidence as a color matrix.

Q: What is the amino-acid chain?
A: Primary structure: the covalent order of the twenty standard amino acids along the backbone. Two proteins with the same sequence will (almost always) fold to the same structure; two with 30% identity often share a fold but not the details.

Q: What do the rendered images show?
A: The six renders are orthographic views along the three Cartesian axes in both directions. Representation (cartoon, sticks, or surface) and color scheme (sequence-rainbow or by-chain) vary across proteins so the training set covers all the common visualization conventions.